Protein AF-A0A925I086-F1 (afdb_monomer_lite)

Structure (mmCIF, N/CA/C/O backbone):
data_AF-A0A925I086-F1
#
_entry.id   AF-A0A925I086-F1
#
loop_
_atom_site.group_PDB
_atom_site.id
_atom_site.type_symbol
_atom_site.label_atom_id
_atom_site.label_alt_id
_atom_site.label_comp_id
_atom_site.label_asym_id
_atom_site.label_entity_id
_atom_site.label_seq_id
_atom_site.pdbx_PDB_ins_code
_atom_site.Cartn_x
_atom_site.Cartn_y
_atom_site.Cartn_z
_atom_site.occupancy
_atom_site.B_iso_or_equiv
_atom_site.auth_seq_id
_atom_site.auth_comp_id
_atom_site.auth_asym_id
_atom_site.auth_atom_id
_atom_site.pdbx_PDB_model_num
ATOM 1 N N . MET A 1 1 ? 38.346 -12.667 0.294 1.00 56.09 1 MET A N 1
ATOM 2 C CA . MET A 1 1 ? 38.960 -11.346 0.553 1.00 56.09 1 MET A CA 1
ATOM 3 C C . MET A 1 1 ? 40.152 -11.413 1.496 1.00 56.09 1 MET A C 1
ATOM 5 O O . MET A 1 1 ? 41.258 -11.329 0.995 1.00 56.09 1 MET A O 1
ATOM 9 N N . ALA A 1 2 ? 39.998 -11.599 2.816 1.00 61.31 2 ALA A N 1
ATOM 10 C CA . ALA A 1 2 ? 41.166 -11.645 3.721 1.00 61.31 2 ALA A CA 1
ATOM 11 C C . ALA A 1 2 ? 42.176 -12.750 3.343 1.00 61.31 2 ALA A C 1
ATOM 13 O O . ALA A 1 2 ? 43.382 -12.540 3.401 1.00 61.31 2 ALA A O 1
ATOM 14 N N . LYS A 1 3 ? 41.670 -13.896 2.872 1.00 73.75 3 LYS A N 1
ATOM 15 C CA . LYS A 1 3 ? 42.484 -14.991 2.335 1.00 73.75 3 LYS A CA 1
ATOM 16 C C . LYS A 1 3 ? 43.237 -14.600 1.055 1.00 73.75 3 LYS A C 1
ATOM 18 O O . LYS A 1 3 ? 44.418 -14.888 0.957 1.00 73.75 3 LYS A O 1
ATOM 23 N N . ASP A 1 4 ? 42.592 -13.865 0.149 1.00 72.88 4 ASP A N 1
ATOM 24 C CA . ASP A 1 4 ? 43.189 -13.425 -1.123 1.00 72.88 4 ASP A CA 1
ATOM 25 C C . ASP A 1 4 ? 44.319 -12.400 -0.896 1.00 72.88 4 ASP A C 1
ATOM 27 O O . ASP A 1 4 ? 45.333 -12.435 -1.586 1.00 72.88 4 ASP A O 1
ATOM 31 N N . PHE A 1 5 ? 44.193 -11.522 0.111 1.00 71.81 5 PHE A N 1
ATOM 32 C CA . PHE A 1 5 ? 45.277 -10.614 0.519 1.00 71.81 5 PHE A CA 1
ATOM 33 C C . PHE A 1 5 ? 46.449 -11.350 1.179 1.00 71.81 5 PHE A C 1
ATOM 35 O O . PHE A 1 5 ? 47.600 -10.973 0.964 1.00 71.81 5 PHE A O 1
ATOM 42 N N . LEU A 1 6 ? 46.176 -12.393 1.971 1.00 76.88 6 LEU A N 1
ATOM 43 C CA . LEU A 1 6 ? 47.219 -13.225 2.578 1.00 76.88 6 LEU A CA 1
ATOM 44 C C . LEU A 1 6 ? 47.956 -14.056 1.522 1.00 76.88 6 LEU A C 1
ATOM 46 O O . LEU A 1 6 ? 49.184 -14.078 1.527 1.00 76.88 6 LEU A O 1
ATOM 50 N N . GLU A 1 7 ? 47.226 -14.656 0.580 1.00 81.50 7 GLU A N 1
ATOM 51 C CA . GLU A 1 7 ? 47.796 -15.382 -0.561 1.00 81.50 7 GLU A CA 1
ATOM 52 C C . GLU A 1 7 ? 48.650 -14.450 -1.432 1.00 81.50 7 GLU A C 1
ATOM 54 O O . GLU A 1 7 ? 49.776 -14.800 -1.780 1.00 81.50 7 GLU A O 1
ATOM 59 N N . ALA A 1 8 ? 48.196 -13.219 -1.686 1.00 76.50 8 ALA A N 1
ATOM 60 C CA . ALA A 1 8 ? 48.990 -12.223 -2.400 1.00 76.50 8 ALA A CA 1
ATOM 61 C C . ALA A 1 8 ? 50.258 -11.788 -1.655 1.00 76.50 8 ALA A C 1
ATOM 63 O O . ALA A 1 8 ? 51.314 -11.622 -2.268 1.00 76.50 8 ALA A O 1
ATOM 64 N N . ALA A 1 9 ? 50.171 -11.592 -0.338 1.00 75.31 9 ALA A N 1
ATOM 65 C CA . ALA A 1 9 ? 51.316 -11.213 0.481 1.00 75.31 9 ALA A CA 1
ATOM 66 C C . ALA A 1 9 ? 52.366 -12.335 0.554 1.00 75.31 9 ALA A C 1
ATOM 68 O O . ALA A 1 9 ? 53.566 -12.050 0.497 1.00 75.31 9 ALA A O 1
ATOM 69 N N . GLU A 1 10 ? 51.940 -13.600 0.645 1.00 85.25 10 GLU A N 1
ATOM 70 C CA . GLU A 1 10 ? 52.843 -14.755 0.589 1.00 85.25 10 GLU A CA 1
ATOM 71 C C . GLU A 1 10 ? 53.456 -14.947 -0.800 1.00 85.25 10 GLU A C 1
ATOM 73 O O . GLU A 1 10 ? 54.662 -15.181 -0.910 1.00 85.25 10 GLU A O 1
ATOM 78 N N . GLU A 1 11 ? 52.672 -14.785 -1.865 1.00 86.31 11 GLU A N 1
ATOM 79 C CA . GLU A 1 11 ? 53.150 -14.891 -3.245 1.00 86.31 11 GLU A CA 1
ATOM 80 C C . GLU A 1 11 ? 54.194 -13.808 -3.561 1.00 86.31 11 GLU A C 1
ATOM 82 O O . GLU A 1 11 ? 55.260 -14.103 -4.111 1.00 86.31 11 GLU A O 1
ATOM 87 N N . LEU A 1 12 ? 53.952 -12.566 -3.127 1.00 74.62 12 LEU A N 1
ATOM 88 C CA . LEU A 1 12 ? 54.903 -11.465 -3.272 1.00 74.62 12 LEU A CA 1
ATOM 89 C C . LEU A 1 12 ? 56.188 -11.712 -2.461 1.00 74.62 12 LEU A C 1
ATOM 91 O O . LEU A 1 12 ? 57.280 -11.432 -2.954 1.00 74.62 12 LEU A O 1
ATOM 95 N N . LYS A 1 13 ? 56.080 -12.269 -1.244 1.00 83.88 13 LYS A N 1
ATOM 96 C CA . LYS A 1 13 ? 57.241 -12.628 -0.406 1.00 83.88 13 LYS A CA 1
ATOM 97 C C . LYS A 1 13 ? 58.088 -13.746 -1.008 1.00 83.88 13 LYS A C 1
ATOM 99 O O . LYS A 1 13 ? 59.309 -13.702 -0.894 1.00 83.88 13 LYS A O 1
ATOM 104 N N . THR A 1 14 ? 57.452 -14.757 -1.591 1.00 89.38 14 THR A N 1
ATOM 105 C CA . THR A 1 14 ? 58.134 -15.965 -2.079 1.00 89.38 14 THR A CA 1
ATOM 106 C C . THR A 1 14 ? 58.711 -15.788 -3.477 1.00 89.38 14 THR A C 1
ATOM 108 O O . THR A 1 14 ? 59.811 -16.265 -3.746 1.00 89.38 14 THR A O 1
ATOM 111 N N . THR A 1 15 ? 58.006 -15.087 -4.366 1.00 85.31 15 THR A N 1
ATOM 112 C CA . THR A 1 15 ? 58.380 -14.998 -5.789 1.00 85.31 15 THR A CA 1
ATOM 113 C C . THR A 1 15 ? 58.833 -13.604 -6.229 1.00 85.31 15 THR A C 1
ATOM 115 O O . THR A 1 15 ? 59.413 -13.451 -7.305 1.00 85.31 15 THR A O 1
ATOM 118 N N . GLY A 1 16 ? 58.573 -12.568 -5.424 1.00 84.94 16 GLY A N 1
ATOM 119 C CA . GLY A 1 16 ? 58.865 -11.173 -5.760 1.00 84.94 16 GLY A CA 1
ATOM 120 C C . GLY A 1 16 ? 57.940 -10.557 -6.820 1.00 84.94 16 GLY A C 1
ATOM 121 O O . GLY A 1 16 ? 58.152 -9.404 -7.200 1.00 84.94 16 GLY A O 1
ATOM 122 N N . LYS A 1 17 ? 56.931 -11.287 -7.323 1.00 80.19 17 LYS A N 1
ATOM 123 C CA . LYS A 1 17 ? 55.935 -10.808 -8.301 1.00 80.19 17 LYS A CA 1
ATOM 124 C C . LYS A 1 17 ? 54.563 -11.428 -8.013 1.00 80.19 17 LYS A C 1
ATOM 126 O O . LYS A 1 17 ? 54.483 -12.572 -7.606 1.00 80.19 17 LYS A O 1
ATOM 131 N N . LEU A 1 18 ? 53.475 -10.700 -8.259 1.00 74.44 18 LEU A N 1
ATOM 132 C CA . LEU A 1 18 ? 52.115 -11.256 -8.158 1.00 74.44 18 LEU A CA 1
ATOM 133 C C . LEU A 1 18 ? 51.749 -12.000 -9.447 1.00 74.44 18 LEU A C 1
ATOM 135 O O . LEU A 1 18 ? 52.006 -11.474 -10.538 1.00 74.44 18 LEU A O 1
ATOM 139 N N . SER A 1 19 ? 51.123 -13.177 -9.352 1.00 84.94 19 SER A N 1
ATOM 140 C CA . SER A 1 19 ? 50.579 -13.841 -10.542 1.00 84.94 19 SER A CA 1
ATOM 141 C C . SER A 1 19 ? 49.432 -13.031 -11.158 1.00 84.94 19 SER A C 1
ATOM 143 O O . SER A 1 19 ? 48.763 -12.255 -10.470 1.00 84.94 19 SER A O 1
ATOM 145 N N . PRO A 1 20 ? 49.143 -13.213 -12.461 1.00 78.00 20 PRO A N 1
ATOM 146 C CA . PRO A 1 20 ? 48.030 -12.536 -13.126 1.00 78.00 20 PRO A CA 1
ATOM 147 C C . PRO A 1 20 ? 46.663 -12.791 -12.474 1.00 78.00 20 PRO A C 1
ATOM 149 O O . PRO A 1 20 ? 45.813 -11.910 -12.501 1.00 78.00 20 PRO A O 1
ATOM 152 N N . GLN A 1 21 ? 46.447 -13.966 -11.869 1.00 75.81 21 GLN A N 1
ATOM 153 C CA . GLN A 1 21 ? 45.190 -14.304 -11.190 1.00 75.81 21 GLN A CA 1
ATOM 154 C C . GLN A 1 21 ? 45.042 -13.575 -9.854 1.00 75.81 21 GLN A C 1
ATOM 156 O O . GLN A 1 21 ? 43.992 -12.983 -9.610 1.00 75.81 21 GLN A O 1
ATOM 161 N N . THR A 1 22 ? 46.091 -13.551 -9.030 1.00 71.38 22 THR A N 1
ATOM 162 C CA . THR A 1 22 ? 46.108 -12.793 -7.771 1.00 71.38 22 THR A CA 1
ATOM 163 C C . THR A 1 22 ? 46.062 -11.291 -8.027 1.00 71.38 22 THR A C 1
ATOM 165 O O . THR A 1 22 ? 45.375 -10.547 -7.336 1.00 71.38 22 THR A O 1
ATOM 168 N N . ARG A 1 23 ? 46.731 -10.821 -9.083 1.00 70.94 23 ARG A N 1
ATOM 169 C CA . ARG A 1 23 ? 46.636 -9.430 -9.522 1.00 70.94 23 ARG A CA 1
ATOM 170 C C . ARG A 1 23 ? 45.216 -9.085 -9.972 1.00 70.94 23 ARG A C 1
ATOM 172 O O . ARG A 1 23 ? 44.685 -8.084 -9.519 1.00 70.94 23 ARG A O 1
ATOM 179 N N . ALA A 1 24 ? 44.568 -9.945 -10.757 1.00 72.25 24 ALA A N 1
ATOM 180 C CA . ALA A 1 24 ? 43.174 -9.764 -11.155 1.00 72.25 24 ALA A CA 1
ATOM 181 C C . ALA A 1 24 ? 42.181 -9.907 -9.984 1.00 72.25 24 ALA A C 1
ATOM 183 O O . ALA A 1 24 ? 41.078 -9.372 -10.065 1.00 72.25 24 ALA A O 1
ATOM 184 N N . SER A 1 25 ? 42.514 -10.636 -8.911 1.00 70.50 25 SER A N 1
ATOM 185 C CA . SER A 1 25 ? 41.676 -10.717 -7.704 1.00 70.50 25 SER A CA 1
ATOM 186 C C . SER A 1 25 ? 41.844 -9.485 -6.813 1.00 70.50 25 SER A C 1
ATOM 188 O O . SER A 1 25 ? 40.850 -8.955 -6.324 1.00 70.50 25 SER A O 1
ATOM 190 N N . LEU A 1 26 ? 43.068 -8.970 -6.678 1.00 61.56 26 LEU A N 1
ATOM 191 C CA . LEU A 1 26 ? 43.358 -7.723 -5.975 1.00 61.56 26 LEU A CA 1
ATOM 192 C C . LEU A 1 26 ? 42.853 -6.494 -6.736 1.00 61.56 26 LEU A C 1
ATOM 194 O O . LEU A 1 26 ? 42.347 -5.575 -6.110 1.00 61.56 26 LEU A O 1
ATOM 198 N N . GLU A 1 27 ? 42.899 -6.492 -8.071 1.00 66.75 27 GLU A N 1
ATOM 199 C CA . GLU A 1 27 ? 42.300 -5.445 -8.917 1.00 66.75 27 GLU A CA 1
ATOM 200 C C . GLU A 1 27 ? 40.764 -5.400 -8.799 1.00 66.75 27 GLU A C 1
ATOM 202 O O . GLU A 1 27 ? 40.149 -4.389 -9.137 1.00 66.75 27 GLU A O 1
ATOM 207 N N . LYS A 1 28 ? 40.126 -6.453 -8.263 1.00 67.38 28 LYS A N 1
ATOM 208 C CA . LYS A 1 28 ? 38.693 -6.441 -7.911 1.00 67.38 28 LYS A CA 1
ATOM 209 C C . LYS A 1 28 ? 38.411 -5.790 -6.556 1.00 67.38 28 LYS A C 1
ATOM 211 O O . LYS A 1 28 ? 37.241 -5.587 -6.232 1.00 67.38 28 LYS A O 1
ATOM 216 N N . VAL A 1 29 ? 39.435 -5.478 -5.760 1.00 68.88 29 VAL A N 1
ATOM 217 C CA . VAL A 1 29 ? 39.288 -4.845 -4.448 1.00 68.88 29 VAL A CA 1
ATOM 218 C C . VAL A 1 29 ? 39.879 -3.441 -4.493 1.00 68.88 29 VAL A C 1
ATOM 220 O O . VAL A 1 29 ? 41.042 -3.248 -4.828 1.00 68.88 29 VAL A O 1
ATOM 223 N N . LEU A 1 30 ? 39.076 -2.446 -4.119 1.00 73.19 30 LEU A N 1
ATOM 224 C CA . LEU A 1 30 ? 39.533 -1.074 -3.918 1.00 73.19 30 LEU A CA 1
ATOM 225 C C . LEU A 1 30 ? 39.783 -0.864 -2.414 1.00 73.19 30 LEU A C 1
ATOM 227 O O . LEU A 1 30 ? 38.815 -0.593 -1.699 1.00 73.19 30 LEU A O 1
ATOM 231 N N . PRO A 1 31 ? 41.024 -1.023 -1.907 1.00 77.56 31 PRO A N 1
ATOM 232 C CA . PRO A 1 31 ? 41.329 -0.768 -0.501 1.00 77.56 31 PRO A CA 1
ATOM 233 C C . PRO A 1 31 ? 41.154 0.723 -0.218 1.00 77.56 31 PRO A C 1
ATOM 235 O O . PRO A 1 31 ? 41.937 1.558 -0.679 1.00 77.56 31 PRO A O 1
ATOM 238 N N . LEU A 1 32 ? 40.091 1.065 0.507 1.00 78.81 32 LEU A N 1
ATOM 239 C CA . LEU A 1 32 ? 39.788 2.450 0.861 1.00 78.81 32 LEU A CA 1
ATOM 240 C C . LEU A 1 32 ? 40.810 3.009 1.861 1.00 78.81 32 LEU A C 1
ATOM 242 O O . LEU A 1 32 ? 40.996 4.215 1.932 1.00 78.81 32 LEU A O 1
ATOM 246 N N . GLU A 1 33 ? 41.526 2.138 2.571 1.00 77.94 33 GLU A N 1
ATOM 247 C CA . GLU A 1 33 ? 42.542 2.465 3.574 1.00 77.94 33 GLU A CA 1
ATOM 248 C C . GLU A 1 33 ? 43.780 3.156 2.988 1.00 77.94 33 GLU A C 1
ATOM 250 O O . GLU A 1 33 ? 44.519 3.814 3.714 1.00 77.94 33 GLU A O 1
ATOM 255 N N . HIS A 1 34 ? 44.032 3.006 1.684 1.00 79.50 34 HIS A N 1
ATOM 256 C CA . HIS A 1 34 ? 45.141 3.686 1.001 1.00 79.50 34 HIS A CA 1
ATOM 257 C C . HIS A 1 34 ? 44.834 5.142 0.655 1.00 79.50 34 HIS A C 1
ATOM 259 O O . HIS A 1 34 ? 45.728 5.893 0.270 1.00 79.50 34 HIS A O 1
ATOM 265 N N . PHE A 1 35 ? 43.570 5.529 0.754 1.00 78.00 35 PHE A N 1
ATOM 266 C CA . PHE A 1 35 ? 43.149 6.904 0.610 1.00 78.00 35 PHE A CA 1
ATOM 267 C C . PHE A 1 35 ? 43.102 7.486 2.028 1.00 78.00 35 PHE A C 1
ATOM 269 O O . PHE A 1 35 ? 42.584 6.840 2.937 1.00 78.00 35 PHE A O 1
ATOM 276 N N . GLU A 1 36 ? 43.663 8.679 2.240 1.00 83.62 36 GLU A N 1
ATOM 277 C CA . GLU A 1 36 ? 43.650 9.387 3.535 1.00 83.62 36 GLU A CA 1
ATOM 278 C C . GLU A 1 36 ? 42.235 9.905 3.865 1.00 83.62 36 GLU A C 1
ATOM 280 O O . GLU A 1 36 ? 42.008 11.099 4.036 1.00 83.62 36 GLU A O 1
ATOM 285 N N . LEU A 1 37 ? 41.258 8.997 3.888 1.00 81.31 37 LEU A N 1
ATOM 286 C CA . LEU A 1 37 ? 39.845 9.310 4.002 1.00 81.31 37 LEU A CA 1
ATOM 287 C C . LEU A 1 37 ? 39.507 9.665 5.445 1.00 81.31 37 LEU A C 1
ATOM 289 O O . LEU A 1 37 ? 39.729 8.886 6.377 1.00 81.31 37 LEU A O 1
ATOM 293 N N . ALA A 1 38 ? 38.906 10.831 5.624 1.00 80.31 38 ALA A N 1
ATOM 294 C CA . ALA A 1 38 ? 38.307 11.241 6.877 1.00 80.31 38 ALA A CA 1
ATOM 295 C C . ALA A 1 38 ? 36.887 10.667 7.034 1.00 80.31 38 ALA A C 1
ATOM 297 O O . ALA A 1 38 ? 36.221 10.275 6.078 1.00 80.31 38 ALA A O 1
ATOM 298 N N . GLN A 1 39 ? 36.362 10.690 8.264 1.00 70.44 39 GLN A N 1
ATOM 299 C CA . GLN A 1 39 ? 34.962 10.320 8.547 1.00 70.44 39 GLN A CA 1
ATOM 300 C C . GLN A 1 39 ? 33.942 11.240 7.858 1.00 70.44 39 GLN A C 1
ATOM 302 O O . GLN A 1 39 ? 32.763 10.912 7.768 1.00 70.44 39 GLN A O 1
ATOM 307 N N . THR A 1 40 ? 34.380 12.420 7.428 1.00 69.50 40 THR A N 1
ATOM 308 C CA . THR A 1 40 ? 33.563 13.384 6.691 1.00 69.50 40 THR A CA 1
ATOM 309 C C . THR A 1 40 ? 33.562 13.133 5.190 1.00 69.50 40 THR A C 1
ATOM 311 O O . THR A 1 40 ? 32.784 13.774 4.484 1.00 69.50 40 THR A O 1
ATOM 314 N N . ASP A 1 41 ? 34.398 12.216 4.703 1.00 76.81 41 ASP A N 1
ATOM 315 C CA . ASP A 1 41 ? 34.594 12.027 3.276 1.00 76.81 41 ASP A CA 1
ATOM 316 C C . ASP A 1 41 ? 33.517 11.112 2.690 1.00 76.81 41 ASP A C 1
ATOM 318 O O . ASP A 1 41 ? 33.125 10.091 3.263 1.00 76.81 41 ASP A O 1
ATOM 322 N N . SER A 1 42 ? 33.038 11.490 1.505 1.00 77.81 42 SER A N 1
ATOM 323 C CA . SER A 1 42 ? 32.160 10.662 0.683 1.00 77.81 42 SER A CA 1
ATOM 324 C C . SER A 1 42 ? 32.968 10.141 -0.496 1.00 77.81 42 SER A C 1
ATOM 326 O O . SER A 1 42 ? 33.518 10.917 -1.282 1.00 77.81 42 SER A O 1
ATOM 328 N N . VAL A 1 43 ? 33.060 8.818 -0.618 1.00 85.19 43 VAL A N 1
ATOM 329 C CA . VAL A 1 43 ? 33.824 8.178 -1.688 1.00 85.19 43 VAL A CA 1
ATOM 330 C C . VAL A 1 43 ? 32.911 7.965 -2.882 1.00 85.19 43 VAL A C 1
ATOM 332 O O . VAL A 1 43 ? 31.875 7.306 -2.791 1.00 85.19 43 VAL A O 1
ATOM 335 N N . MET A 1 44 ? 33.326 8.501 -4.023 1.00 84.94 44 MET A N 1
ATOM 336 C CA . MET A 1 44 ? 32.693 8.278 -5.315 1.00 84.94 44 MET A CA 1
ATOM 337 C C . MET A 1 44 ? 33.570 7.353 -6.144 1.00 84.94 44 MET A C 1
ATOM 339 O O . MET A 1 44 ? 34.731 7.672 -6.394 1.00 84.94 44 MET A O 1
ATOM 343 N N . TYR A 1 45 ? 33.019 6.231 -6.596 1.00 86.94 45 TYR A N 1
ATOM 344 C CA . TYR A 1 45 ? 33.753 5.287 -7.433 1.00 86.94 45 TYR A CA 1
ATOM 345 C C . TYR A 1 45 ? 32.909 4.825 -8.620 1.00 86.94 45 TYR A C 1
ATOM 347 O O . TYR A 1 45 ? 31.681 4.782 -8.569 1.00 86.94 45 TYR A O 1
ATOM 355 N N . TYR A 1 46 ? 33.580 4.485 -9.712 1.00 86.75 46 TYR A N 1
ATOM 356 C CA . TYR A 1 46 ? 32.994 3.829 -10.874 1.00 86.75 46 TYR A CA 1
ATOM 357 C C . TYR A 1 46 ? 34.033 2.863 -11.436 1.00 86.75 46 TYR A C 1
ATOM 359 O O . TYR A 1 46 ? 35.235 3.089 -11.298 1.00 86.75 46 TYR A O 1
ATOM 367 N N . ALA A 1 47 ? 33.576 1.786 -12.062 1.00 84.88 47 ALA A N 1
ATOM 368 C CA . ALA A 1 47 ? 34.446 0.873 -12.781 1.00 84.88 47 ALA A CA 1
ATOM 369 C C . ALA A 1 47 ? 34.375 1.172 -14.279 1.00 84.88 47 ALA A C 1
ATOM 371 O O . ALA A 1 47 ? 33.362 1.663 -14.787 1.00 84.88 47 ALA A O 1
ATOM 372 N N . PHE A 1 48 ? 35.447 0.862 -14.998 1.00 86.06 48 PHE A N 1
ATOM 373 C CA . PHE A 1 48 ? 35.428 0.846 -16.450 1.00 86.06 48 PHE A CA 1
ATOM 374 C C . PHE A 1 48 ? 36.142 -0.389 -16.980 1.00 86.06 48 PHE A C 1
ATOM 376 O O . PHE A 1 48 ? 37.088 -0.874 -16.368 1.00 86.06 48 PHE A O 1
ATOM 383 N N . ALA A 1 49 ? 35.674 -0.874 -18.120 1.00 84.62 49 ALA A N 1
ATOM 384 C CA . ALA A 1 49 ? 36.330 -1.893 -18.915 1.00 84.62 49 ALA A CA 1
ATOM 385 C C . ALA A 1 49 ? 36.701 -1.268 -20.257 1.00 84.62 49 ALA A C 1
ATOM 387 O O . ALA A 1 49 ? 35.890 -0.555 -20.849 1.00 84.62 49 ALA A O 1
ATOM 388 N N . GLU A 1 50 ? 37.920 -1.513 -20.713 1.00 87.19 50 GLU A N 1
ATOM 389 C CA . GLU A 1 50 ? 38.421 -1.052 -22.003 1.00 87.19 50 GLU A CA 1
ATOM 390 C C . GLU A 1 50 ? 38.855 -2.273 -22.817 1.00 87.19 50 GLU A C 1
ATOM 392 O O . GLU A 1 50 ? 39.626 -3.102 -22.336 1.00 87.19 50 GLU A O 1
ATOM 397 N N . ASP A 1 51 ? 38.281 -2.430 -24.008 1.00 85.69 51 ASP A N 1
ATOM 398 C CA . ASP A 1 51 ? 38.637 -3.496 -24.948 1.00 85.69 51 ASP A CA 1
ATOM 399 C C . ASP A 1 51 ? 39.928 -3.123 -25.696 1.00 85.69 51 ASP A C 1
ATOM 401 O O . ASP A 1 51 ? 40.071 -1.993 -26.160 1.00 85.69 51 ASP A O 1
ATOM 405 N N . ASN A 1 52 ? 40.844 -4.079 -25.874 1.00 85.50 52 ASN A N 1
ATOM 406 C CA . ASN A 1 52 ? 42.143 -3.902 -26.537 1.00 85.50 52 ASN A CA 1
ATOM 407 C C . ASN A 1 52 ? 42.059 -4.032 -28.072 1.00 85.50 52 ASN A C 1
ATOM 409 O O . ASN A 1 52 ? 42.991 -4.524 -28.714 1.00 85.50 52 ASN A O 1
ATOM 413 N N . LYS A 1 53 ? 40.943 -3.632 -28.690 1.00 84.56 53 LYS A N 1
ATOM 414 C CA . LYS A 1 53 ? 40.816 -3.666 -30.153 1.00 84.56 53 LYS A CA 1
ATOM 415 C C . LYS A 1 53 ? 41.842 -2.725 -30.802 1.00 84.56 53 LYS A C 1
ATOM 417 O O . LYS A 1 53 ? 41.909 -1.559 -30.419 1.00 84.56 53 LYS A O 1
ATOM 422 N N . PRO A 1 54 ? 42.600 -3.192 -31.813 1.00 82.88 54 PRO A N 1
ATOM 423 C CA . PRO A 1 54 ? 43.727 -2.446 -32.380 1.00 82.88 54 PRO A CA 1
ATOM 424 C C . PRO A 1 54 ? 43.329 -1.166 -33.128 1.00 82.88 54 PRO A C 1
ATOM 426 O O . PRO A 1 54 ? 44.159 -0.275 -33.270 1.00 82.88 54 PRO A O 1
ATOM 429 N N . GLU A 1 55 ? 42.085 -1.060 -33.602 1.00 83.25 55 GLU A N 1
ATOM 430 C CA . GLU A 1 55 ? 41.630 0.100 -34.384 1.00 83.25 55 GLU A CA 1
ATOM 431 C C . GLU A 1 55 ? 40.969 1.190 -33.528 1.00 83.25 55 GLU A C 1
ATOM 433 O O . GLU A 1 55 ? 41.098 2.373 -33.838 1.00 83.25 55 GLU A O 1
ATOM 438 N N . LEU A 1 56 ? 40.278 0.814 -32.445 1.00 82.94 56 LEU A N 1
ATOM 439 C CA . LEU A 1 56 ? 39.672 1.751 -31.499 1.00 82.94 56 LEU A CA 1
ATOM 440 C C . LEU A 1 56 ? 39.333 1.021 -30.192 1.00 82.94 56 LEU A C 1
ATOM 442 O O . LEU A 1 56 ? 38.427 0.182 -30.163 1.00 82.94 56 LEU A O 1
ATOM 446 N N . ALA A 1 57 ? 40.040 1.342 -29.109 1.00 83.12 57 ALA A N 1
ATOM 447 C CA . ALA A 1 57 ? 39.716 0.803 -27.795 1.00 83.12 57 ALA A CA 1
ATOM 448 C C . ALA A 1 57 ? 38.305 1.254 -27.381 1.00 83.12 57 ALA A C 1
ATOM 450 O O . ALA A 1 57 ? 37.986 2.446 -27.390 1.00 83.12 57 ALA A O 1
ATOM 451 N N . GLN A 1 58 ? 37.426 0.301 -27.062 1.00 82.56 58 GLN A N 1
ATOM 452 C CA . GLN A 1 58 ? 36.059 0.599 -26.629 1.00 82.56 58 GLN A CA 1
ATOM 453 C C . GLN A 1 58 ? 36.005 0.600 -25.107 1.00 82.56 58 GLN A C 1
ATOM 455 O O . GLN A 1 58 ? 36.239 -0.431 -24.480 1.00 82.56 58 GLN A O 1
ATOM 460 N N . ARG A 1 59 ? 35.659 1.745 -24.510 1.00 85.06 59 ARG A N 1
ATOM 461 C CA . ARG A 1 59 ? 35.539 1.894 -23.057 1.00 85.06 59 ARG A CA 1
ATOM 462 C C . ARG A 1 59 ? 34.076 1.890 -22.620 1.00 85.06 59 ARG A C 1
ATOM 464 O O . ARG A 1 59 ? 33.321 2.794 -22.959 1.00 85.06 59 ARG A O 1
ATOM 471 N N . THR A 1 60 ? 33.694 0.916 -21.801 1.00 82.00 60 THR A N 1
ATOM 472 C CA . THR A 1 60 ? 32.399 0.878 -21.104 1.00 82.00 60 THR A CA 1
ATOM 473 C C . THR A 1 60 ? 32.608 1.225 -19.635 1.00 82.00 60 THR A C 1
ATOM 475 O O . THR A 1 60 ? 33.597 0.813 -19.038 1.00 82.00 60 THR A O 1
ATOM 478 N N . GLN A 1 61 ? 31.705 1.999 -19.036 1.00 85.69 61 GLN A N 1
ATOM 479 C CA . GLN A 1 61 ? 31.815 2.444 -17.642 1.00 85.69 61 GLN A CA 1
ATOM 480 C C . GLN A 1 61 ? 30.530 2.115 -16.886 1.00 85.69 61 GLN A C 1
ATOM 482 O O . GLN A 1 61 ? 29.444 2.213 -17.454 1.00 85.69 61 GLN A O 1
ATOM 487 N N . THR A 1 62 ? 30.642 1.762 -15.608 1.00 86.69 62 THR A N 1
ATOM 488 C CA . THR A 1 62 ? 29.476 1.619 -14.732 1.00 86.69 62 THR A CA 1
ATOM 489 C C . THR A 1 62 ? 28.912 2.986 -14.348 1.00 86.69 62 THR A C 1
ATOM 491 O O . THR A 1 62 ? 29.538 4.038 -14.550 1.00 86.69 62 THR A O 1
ATOM 494 N N . ASP A 1 63 ? 27.738 2.958 -13.726 1.00 84.25 63 ASP A N 1
ATOM 495 C CA . ASP A 1 63 ? 27.218 4.100 -12.981 1.00 84.25 63 ASP A CA 1
ATOM 496 C C . ASP A 1 63 ? 28.119 4.424 -11.788 1.00 84.25 63 ASP A C 1
ATOM 498 O O . ASP A 1 63 ? 28.840 3.555 -11.275 1.00 84.25 63 ASP A O 1
ATOM 502 N N . LEU A 1 64 ? 28.084 5.686 -11.360 1.00 86.44 64 LEU A N 1
ATOM 503 C CA . LEU A 1 64 ? 28.840 6.149 -10.212 1.00 86.44 64 LEU A CA 1
ATOM 504 C C . LEU A 1 64 ? 28.136 5.677 -8.935 1.00 86.44 64 LEU A C 1
ATOM 506 O O . LEU A 1 64 ? 26.923 5.815 -8.745 1.00 86.44 64 LEU A O 1
ATOM 510 N N . ARG A 1 65 ? 28.919 5.054 -8.065 1.00 85.38 65 ARG A N 1
ATOM 511 C CA . ARG A 1 65 ? 28.497 4.530 -6.773 1.00 85.38 65 ARG A CA 1
ATOM 512 C C . ARG A 1 65 ? 29.083 5.408 -5.676 1.00 85.38 65 ARG A C 1
ATOM 514 O O . ARG A 1 65 ? 30.170 5.965 -5.820 1.00 85.38 65 ARG A O 1
ATOM 521 N N . PHE A 1 66 ? 28.345 5.516 -4.580 1.00 86.38 66 PHE A N 1
ATOM 522 C CA . PHE A 1 66 ? 28.692 6.365 -3.448 1.00 86.38 66 PHE A CA 1
ATOM 523 C C . PHE A 1 66 ? 28.857 5.498 -2.206 1.00 86.38 66 PHE A C 1
ATOM 525 O O . PHE A 1 66 ? 28.014 4.639 -1.939 1.00 86.38 66 PHE A O 1
ATOM 532 N N . ILE A 1 67 ? 29.923 5.733 -1.449 1.00 83.31 67 ILE A N 1
ATOM 533 C CA . ILE A 1 67 ? 30.147 5.138 -0.133 1.00 83.31 67 ILE A CA 1
ATOM 534 C C . ILE A 1 67 ? 30.248 6.287 0.857 1.00 83.31 67 ILE A C 1
ATOM 536 O O . ILE A 1 67 ? 31.124 7.143 0.743 1.00 83.31 67 ILE A O 1
ATOM 540 N N . ASP A 1 68 ? 29.348 6.288 1.835 1.00 78.50 68 ASP A N 1
ATOM 541 C CA . ASP A 1 68 ? 29.452 7.175 2.985 1.00 78.50 68 ASP A CA 1
ATOM 542 C C . ASP A 1 68 ? 30.200 6.454 4.095 1.00 78.50 68 ASP A C 1
ATOM 544 O O . ASP A 1 68 ? 29.724 5.442 4.617 1.00 78.50 68 ASP A O 1
ATOM 548 N N . ILE A 1 69 ? 31.363 6.983 4.466 1.00 77.31 69 ILE A N 1
ATOM 549 C CA . ILE A 1 69 ? 32.128 6.455 5.589 1.00 77.31 69 ILE A CA 1
ATOM 550 C C . ILE A 1 69 ? 31.406 6.877 6.862 1.00 77.31 69 ILE A C 1
ATOM 552 O O . ILE A 1 69 ? 31.330 8.054 7.204 1.00 77.31 69 ILE A O 1
ATOM 556 N N . ARG A 1 70 ? 30.829 5.900 7.561 1.00 69.25 70 ARG A N 1
ATOM 557 C CA . ARG A 1 70 ? 30.196 6.109 8.864 1.00 69.25 70 ARG A CA 1
ATOM 558 C C . ARG A 1 70 ? 31.071 5.485 9.948 1.00 69.25 70 ARG A C 1
ATOM 560 O O . ARG A 1 70 ? 31.651 4.425 9.710 1.00 69.25 70 ARG A O 1
ATOM 567 N N . PRO A 1 71 ? 31.161 6.090 11.142 1.00 63.50 71 PRO A N 1
ATOM 568 C CA . PRO A 1 71 ? 31.903 5.497 12.245 1.00 63.50 71 PRO A CA 1
ATOM 569 C C . PRO A 1 71 ? 31.367 4.093 12.568 1.00 63.50 71 PRO A C 1
ATOM 571 O O . PRO A 1 71 ? 30.171 3.893 12.804 1.00 63.50 71 PRO A O 1
ATOM 574 N N . PHE A 1 72 ? 32.269 3.110 12.554 1.00 49.28 72 PHE A N 1
ATOM 575 C CA . PHE A 1 72 ? 31.984 1.709 12.842 1.00 49.28 72 PHE A CA 1
ATOM 576 C C . PHE A 1 72 ? 31.818 1.548 14.365 1.00 49.28 72 PHE A C 1
ATOM 578 O O . PHE A 1 72 ? 32.782 1.277 15.069 1.00 49.28 72 PHE A O 1
ATOM 585 N N . LYS A 1 73 ? 30.579 1.720 14.855 1.00 47.88 73 LYS A N 1
ATOM 586 C CA . LYS A 1 73 ? 30.092 1.579 16.252 1.00 47.88 73 LYS A CA 1
ATOM 587 C C . LYS A 1 73 ? 30.095 2.850 17.126 1.00 47.88 73 LYS A C 1
ATOM 589 O O . LYS A 1 73 ? 31.005 3.667 17.114 1.00 47.88 73 LYS A O 1
ATOM 594 N N . ARG A 1 74 ? 29.005 2.975 17.903 1.00 46.94 74 ARG A N 1
ATOM 595 C CA . ARG A 1 74 ? 28.579 4.088 18.784 1.00 46.94 74 ARG A CA 1
ATOM 596 C C . ARG A 1 74 ? 29.390 4.256 20.087 1.00 46.94 74 ARG A C 1
ATOM 598 O O . ARG A 1 74 ? 29.060 5.110 20.900 1.00 46.94 74 ARG A O 1
ATOM 605 N N . THR A 1 75 ? 30.462 3.501 20.274 1.00 46.69 75 THR A N 1
ATOM 606 C CA . THR A 1 75 ? 31.369 3.534 21.434 1.00 46.69 75 THR A CA 1
ATOM 607 C C . THR A 1 75 ? 32.780 3.416 20.852 1.00 46.69 75 THR A C 1
ATOM 609 O O . THR A 1 75 ? 33.066 2.457 20.152 1.00 46.69 75 THR A O 1
ATOM 612 N N . TYR A 1 76 ? 33.721 4.348 20.953 1.00 41.34 76 TYR A N 1
ATOM 613 C CA . TYR A 1 76 ? 34.009 5.374 21.939 1.00 41.34 76 TYR A CA 1
ATOM 614 C C . TYR A 1 76 ? 34.471 6.644 21.203 1.00 41.34 76 TYR A C 1
ATOM 616 O O . TYR A 1 76 ? 35.561 6.673 20.634 1.00 41.34 76 TYR A O 1
ATOM 624 N N . ARG A 1 77 ? 33.720 7.747 21.304 1.00 42.22 77 ARG A N 1
ATOM 625 C CA . ARG A 1 77 ? 34.424 8.991 21.627 1.00 42.22 77 ARG A CA 1
ATOM 626 C C . ARG A 1 77 ? 34.765 8.828 23.099 1.00 42.22 77 ARG A C 1
ATOM 628 O O . ARG A 1 77 ? 33.850 8.782 23.918 1.00 42.22 77 ARG A O 1
ATOM 635 N N . ILE A 1 78 ? 36.047 8.693 23.428 1.00 44.22 78 ILE A N 1
ATOM 636 C CA . ILE A 1 78 ? 36.514 9.020 24.774 1.00 44.22 78 ILE A CA 1
ATOM 637 C C . ILE A 1 78 ? 36.293 10.531 24.882 1.00 44.22 78 ILE A C 1
ATOM 639 O O . ILE A 1 78 ? 37.151 11.331 24.529 1.00 44.22 78 ILE A O 1
ATOM 643 N N . LEU A 1 79 ? 35.058 10.920 25.197 1.00 42.72 79 LEU A N 1
ATOM 644 C CA . LEU A 1 79 ? 34.792 12.204 25.810 1.00 42.72 79 LEU A CA 1
ATOM 645 C C . LEU A 1 79 ? 35.530 12.151 27.143 1.00 42.72 79 LEU A C 1
ATOM 647 O O . LEU A 1 79 ? 35.407 11.164 27.871 1.00 42.72 79 LEU A O 1
ATOM 651 N N . ASP A 1 80 ? 36.339 13.171 27.409 1.00 41.41 80 ASP A N 1
ATOM 652 C CA . ASP A 1 80 ? 37.055 13.319 28.669 1.00 41.41 80 ASP A CA 1
ATOM 653 C C . ASP A 1 80 ? 36.130 13.010 29.859 1.00 41.41 80 ASP A C 1
ATOM 655 O O . ASP A 1 80 ? 34.934 13.316 29.834 1.00 41.41 80 ASP A O 1
ATOM 659 N N . ALA A 1 81 ? 36.704 12.373 30.883 1.00 42.50 81 ALA A N 1
ATOM 660 C CA . ALA A 1 81 ? 36.078 11.548 31.924 1.00 42.50 81 ALA A CA 1
ATOM 661 C C . ALA A 1 81 ? 34.967 12.172 32.810 1.00 42.50 81 ALA A C 1
ATOM 663 O O . ALA A 1 81 ? 34.588 11.567 33.808 1.00 42.50 81 ALA A O 1
ATOM 664 N N . ASN A 1 82 ? 34.400 13.327 32.455 1.00 51.56 82 ASN A N 1
ATOM 665 C CA . ASN A 1 82 ? 33.287 13.966 33.164 1.00 51.56 82 ASN A CA 1
ATOM 666 C C . ASN A 1 82 ? 31.974 14.041 32.354 1.00 51.56 82 ASN A C 1
ATOM 668 O O . ASN A 1 82 ? 30.990 14.587 32.850 1.00 51.56 82 ASN A O 1
ATOM 672 N N . GLY A 1 83 ? 31.922 13.511 31.126 1.00 47.66 83 GLY A N 1
ATOM 673 C CA . GLY A 1 83 ? 30.702 13.484 30.309 1.00 47.66 83 GLY A CA 1
ATOM 674 C C . GLY A 1 83 ? 30.000 12.128 30.354 1.00 47.66 83 GLY A C 1
ATOM 675 O O . GLY A 1 83 ? 30.484 11.172 29.756 1.00 47.66 83 GLY A O 1
ATOM 676 N N . MET A 1 84 ? 28.848 12.041 31.027 1.00 44.38 84 MET A N 1
ATOM 677 C CA . MET A 1 84 ? 27.970 10.861 30.987 1.00 44.38 84 MET A CA 1
ATOM 678 C C . MET A 1 84 ? 27.714 10.427 29.528 1.00 44.38 84 MET A C 1
ATOM 680 O O . MET A 1 84 ? 27.450 11.297 28.688 1.00 44.38 84 MET A O 1
ATOM 684 N N . PRO A 1 85 ? 27.763 9.117 29.209 1.00 44.59 85 PRO A N 1
ATOM 685 C CA . PRO A 1 85 ? 27.525 8.617 27.861 1.00 44.59 85 PRO A CA 1
ATOM 686 C C . PRO A 1 85 ? 26.081 8.927 27.468 1.00 44.59 85 PRO A C 1
ATOM 688 O O . PRO A 1 85 ? 25.131 8.265 27.873 1.00 44.59 85 PRO A O 1
ATOM 691 N N . THR A 1 86 ? 25.905 9.989 26.693 1.00 50.59 86 THR A N 1
ATOM 692 C CA . THR A 1 86 ? 24.617 10.353 26.116 1.00 50.59 86 THR A CA 1
ATOM 693 C C . THR A 1 86 ? 24.407 9.471 24.892 1.00 50.59 86 THR A C 1
ATOM 695 O O . THR A 1 86 ? 24.747 9.823 23.768 1.00 50.59 86 THR A O 1
ATOM 698 N N . GLU A 1 87 ? 23.818 8.296 25.119 1.00 51.12 87 GLU A N 1
ATOM 699 C CA . GLU A 1 87 ? 23.343 7.354 24.090 1.00 51.12 87 GLU A CA 1
ATOM 700 C C . GLU A 1 87 ? 22.273 7.949 23.151 1.00 51.12 87 GLU A C 1
ATOM 702 O O . GLU A 1 87 ? 21.852 7.332 22.172 1.00 51.12 87 GLU A O 1
ATOM 707 N N . GLN A 1 88 ? 21.852 9.188 23.400 1.00 54.62 88 GLN A N 1
ATOM 708 C CA . GLN A 1 88 ? 20.868 9.918 22.616 1.00 54.62 88 GLN A CA 1
ATOM 709 C C . GLN A 1 88 ? 21.508 10.609 21.404 1.00 54.62 88 GLN A C 1
ATOM 711 O O . GLN A 1 88 ? 21.426 11.825 21.238 1.00 54.62 88 GLN A O 1
ATOM 716 N N . GLN A 1 89 ? 22.104 9.835 20.493 1.00 57.81 89 GLN A N 1
ATOM 717 C CA . GLN A 1 89 ? 22.208 10.316 19.117 1.00 57.81 89 GLN A CA 1
ATOM 718 C C . GLN A 1 89 ? 20.789 10.394 18.554 1.00 57.81 89 GLN A C 1
ATOM 720 O O . GLN A 1 89 ? 20.198 9.375 18.190 1.00 57.81 89 GLN A O 1
ATOM 725 N N . GLY A 1 90 ? 20.238 11.609 18.516 1.00 65.19 90 GLY A N 1
ATOM 726 C CA . GLY A 1 90 ? 18.959 11.876 17.871 1.00 65.19 90 GLY A CA 1
ATOM 727 C C . GLY A 1 90 ? 18.932 11.300 16.446 1.00 65.19 90 GLY A C 1
ATOM 728 O O . GLY A 1 90 ? 19.975 11.267 15.780 1.00 65.19 90 GLY A O 1
ATOM 729 N N . PRO A 1 91 ? 17.773 10.801 15.982 1.00 73.94 91 PRO A N 1
ATOM 730 C CA . PRO A 1 91 ? 17.653 10.230 14.648 1.00 73.94 91 PRO A CA 1
ATOM 731 C C . PRO A 1 91 ? 18.077 11.260 13.585 1.00 73.94 91 PRO A C 1
ATOM 733 O O . PRO A 1 91 ? 17.747 12.439 13.728 1.00 73.94 91 PRO A O 1
ATOM 736 N N . PRO A 1 92 ? 18.808 10.845 12.532 1.00 84.44 92 PRO A N 1
ATOM 737 C CA . PRO A 1 92 ? 19.174 11.746 11.444 1.00 84.44 92 PRO A CA 1
ATOM 738 C C . PRO A 1 92 ? 17.917 12.276 10.737 1.00 84.44 92 PRO A C 1
ATOM 740 O O . PRO A 1 92 ? 16.911 11.567 10.653 1.00 84.44 92 PRO A O 1
ATOM 743 N N . LEU A 1 93 ? 17.993 13.504 10.209 1.00 91.50 93 LEU A N 1
ATOM 744 C CA . LEU A 1 93 ? 16.932 14.100 9.390 1.00 91.50 93 LEU A CA 1
ATOM 745 C C . LEU A 1 93 ? 16.776 13.294 8.095 1.00 91.50 93 LEU A C 1
ATOM 747 O O . LEU A 1 93 ? 17.659 13.298 7.234 1.00 91.50 93 LEU A O 1
ATOM 751 N N . LYS A 1 94 ? 15.659 12.577 7.960 1.00 92.25 94 LYS A N 1
ATOM 752 C CA . LYS A 1 94 ? 15.407 11.679 6.827 1.00 92.25 94 LYS A CA 1
ATOM 753 C C . LYS A 1 94 ? 15.161 12.460 5.538 1.00 92.25 94 LYS A C 1
ATOM 755 O O . LYS A 1 94 ? 15.483 11.954 4.468 1.00 92.25 94 LYS A O 1
ATOM 760 N N . SER A 1 95 ? 14.610 13.670 5.629 1.00 93.62 95 SER A N 1
ATOM 761 C CA . SER A 1 95 ? 14.417 14.561 4.478 1.00 93.62 95 SER A CA 1
ATOM 762 C C . SER A 1 95 ? 15.746 14.955 3.827 1.00 93.62 95 SER A C 1
ATOM 764 O O . SER A 1 95 ? 15.869 14.898 2.608 1.00 93.62 95 SER A O 1
ATOM 766 N N . LEU A 1 96 ? 16.771 15.266 4.624 1.00 95.50 96 LEU A N 1
ATOM 767 C CA . LEU A 1 96 ? 18.093 15.621 4.108 1.00 95.50 96 LEU A CA 1
ATOM 768 C C . LEU A 1 96 ? 18.809 14.422 3.467 1.00 95.50 96 LEU A C 1
ATOM 770 O O . LEU A 1 96 ? 19.440 14.570 2.425 1.00 95.50 96 LEU A O 1
ATOM 774 N N . GLU A 1 97 ? 18.675 13.225 4.043 1.00 93.56 97 GLU A N 1
ATOM 775 C CA . GLU A 1 97 ? 19.191 11.990 3.427 1.00 93.56 97 GLU A CA 1
ATOM 776 C C . GLU A 1 97 ? 18.518 11.695 2.075 1.00 93.56 97 GLU A C 1
ATOM 778 O O . GLU A 1 97 ? 19.181 11.283 1.124 1.00 93.56 97 GLU A O 1
ATOM 783 N N . GLU A 1 98 ? 17.214 11.957 1.959 1.00 93.31 98 GLU A N 1
ATOM 784 C CA . GLU A 1 98 ? 16.473 11.833 0.699 1.00 93.31 98 GLU A CA 1
ATOM 785 C C . GLU A 1 98 ? 16.951 12.854 -0.350 1.00 93.31 98 GLU A C 1
ATOM 787 O O . GLU A 1 98 ? 17.151 12.488 -1.509 1.00 93.31 98 GLU A O 1
ATOM 792 N N . LEU A 1 99 ? 17.206 14.111 0.041 1.00 95.81 99 LEU A N 1
ATOM 793 C CA . LEU A 1 99 ? 17.802 15.119 -0.851 1.00 95.81 99 LEU A CA 1
ATOM 794 C C . LEU A 1 99 ? 19.180 14.675 -1.363 1.00 95.81 99 LEU A C 1
ATOM 796 O O . LEU A 1 99 ? 19.448 14.758 -2.560 1.00 95.81 99 LEU A O 1
ATOM 800 N N . ILE A 1 100 ? 20.033 14.139 -0.481 1.00 94.25 100 ILE A N 1
ATOM 801 C CA . ILE A 1 100 ? 21.349 13.589 -0.849 1.00 94.25 100 ILE A CA 1
ATOM 802 C C . ILE A 1 100 ? 21.189 12.440 -1.853 1.00 94.25 100 ILE A C 1
ATOM 804 O O . ILE A 1 100 ? 21.883 12.405 -2.870 1.00 94.25 100 ILE A O 1
ATOM 808 N N . ALA A 1 101 ? 20.265 11.506 -1.607 1.00 92.25 101 ALA A N 1
ATOM 809 C CA . ALA A 1 101 ? 20.006 10.385 -2.510 1.00 92.25 101 ALA A CA 1
ATOM 810 C C . ALA A 1 101 ? 19.535 10.850 -3.901 1.00 92.25 101 ALA A C 1
ATOM 812 O O . ALA A 1 101 ? 19.982 10.322 -4.922 1.00 92.25 101 ALA A O 1
ATOM 813 N N . ARG A 1 102 ? 18.686 11.879 -3.959 1.00 94.94 102 ARG A N 1
ATOM 814 C CA . ARG A 1 102 ? 18.217 12.480 -5.216 1.00 94.94 102 ARG A CA 1
ATOM 815 C C . ARG A 1 102 ? 19.306 13.225 -5.959 1.00 94.94 102 ARG A C 1
ATOM 817 O O . ARG A 1 102 ? 19.413 13.057 -7.170 1.00 94.94 102 ARG A O 1
ATOM 824 N N . GLN A 1 103 ? 20.152 13.965 -5.249 1.00 96.75 103 GLN A N 1
ATOM 825 C CA . GLN A 1 103 ? 21.287 14.647 -5.864 1.00 96.75 103 GLN A CA 1
ATOM 826 C C . GLN A 1 103 ? 22.264 13.640 -6.480 1.00 96.75 103 GLN A C 1
ATOM 828 O O . GLN A 1 103 ? 22.771 13.846 -7.580 1.00 96.75 103 GLN A O 1
ATOM 833 N N . ARG A 1 104 ? 22.484 12.496 -5.817 1.00 94.38 104 ARG A N 1
ATOM 834 C CA . ARG A 1 104 ? 23.271 11.377 -6.367 1.00 94.38 104 ARG A CA 1
ATOM 835 C C . ARG A 1 104 ? 22.665 10.818 -7.650 1.00 94.38 104 ARG A C 1
ATOM 837 O O . ARG A 1 104 ? 23.398 10.530 -8.595 1.00 94.38 104 ARG A O 1
ATOM 844 N N . TYR A 1 105 ? 21.342 10.660 -7.683 1.00 94.00 105 TYR A N 1
ATOM 845 C CA . TYR A 1 105 ? 20.620 10.232 -8.880 1.00 94.00 105 TYR A CA 1
ATOM 846 C C . TYR A 1 105 ? 20.761 11.251 -10.022 1.00 94.00 105 TYR A C 1
ATOM 848 O O . TYR A 1 105 ? 21.116 10.857 -11.134 1.00 94.00 105 TYR A O 1
ATOM 856 N N . ALA A 1 106 ? 20.563 12.545 -9.744 1.00 95.81 106 ALA A N 1
ATOM 857 C CA . ALA A 1 106 ? 20.721 13.611 -10.732 1.00 95.81 106 ALA A CA 1
ATOM 858 C C . ALA A 1 106 ? 22.139 13.646 -11.311 1.00 95.81 106 ALA A C 1
ATOM 860 O O . ALA A 1 106 ? 22.305 13.612 -12.529 1.00 95.81 106 ALA A O 1
ATOM 861 N N . LEU A 1 107 ? 23.157 13.600 -10.445 1.00 95.69 107 LEU A N 1
ATOM 862 C CA . LEU A 1 107 ? 24.565 13.559 -10.838 1.00 95.69 107 LEU A CA 1
ATOM 863 C C . LEU A 1 107 ? 24.874 12.359 -11.744 1.00 95.69 107 LEU A C 1
ATOM 865 O O . LEU A 1 107 ? 25.500 12.512 -12.793 1.00 95.69 107 LEU A O 1
ATOM 869 N N . ASN A 1 108 ? 24.397 11.164 -11.380 1.00 92.94 108 ASN A N 1
ATOM 870 C CA . ASN A 1 108 ? 24.544 9.969 -12.212 1.00 92.94 108 ASN A CA 1
ATOM 871 C C . ASN A 1 108 ? 23.904 10.146 -13.590 1.00 92.94 108 ASN A C 1
ATOM 873 O O . ASN A 1 108 ? 24.508 9.800 -14.609 1.00 92.94 108 ASN A O 1
ATOM 877 N N . ARG A 1 109 ? 22.694 10.711 -13.633 1.00 94.56 109 ARG A N 1
ATOM 878 C CA . ARG A 1 109 ? 21.978 10.939 -14.885 1.00 94.56 109 ARG A CA 1
ATOM 879 C C . ARG A 1 109 ? 22.697 11.955 -15.771 1.00 94.56 109 ARG A C 1
ATOM 881 O O . ARG A 1 109 ? 22.846 11.692 -16.963 1.00 94.56 109 ARG A O 1
ATOM 888 N N . THR A 1 110 ? 23.202 13.052 -15.209 1.00 96.06 110 THR A N 1
ATOM 889 C CA . THR A 1 110 ? 24.003 14.041 -15.947 1.00 96.06 110 THR A CA 1
ATOM 890 C C . THR A 1 110 ? 25.256 13.411 -16.535 1.00 96.06 110 THR A C 1
ATOM 892 O O . THR A 1 110 ? 25.530 13.605 -17.715 1.00 96.06 110 THR A O 1
ATOM 895 N N . ILE A 1 111 ? 25.984 12.594 -15.763 1.00 93.75 111 ILE A N 1
ATOM 896 C CA . ILE A 1 111 ? 27.183 11.895 -16.249 1.00 93.75 111 ILE A CA 1
ATOM 897 C C . ILE A 1 111 ? 26.834 10.957 -17.414 1.00 93.75 111 ILE A C 1
ATOM 899 O O . ILE A 1 111 ? 27.564 10.903 -18.404 1.00 93.75 111 ILE A O 1
ATOM 903 N N . GLN A 1 112 ? 25.717 10.227 -17.335 1.00 91.56 112 GLN A N 1
ATOM 904 C CA . GLN A 1 112 ? 25.254 9.379 -18.438 1.00 91.56 112 GLN A CA 1
ATOM 905 C C . GLN A 1 112 ? 24.923 10.199 -19.693 1.00 91.56 112 GLN A C 1
ATOM 907 O O . GLN A 1 112 ? 25.314 9.802 -20.792 1.00 91.56 112 GLN A O 1
ATOM 912 N N . ILE A 1 113 ? 24.233 11.335 -19.543 1.00 93.12 113 ILE A N 1
ATOM 913 C CA . ILE A 1 113 ? 23.903 12.238 -20.655 1.00 93.12 113 ILE A CA 1
ATOM 914 C C . ILE A 1 113 ? 25.180 12.816 -21.268 1.00 93.12 113 ILE A C 1
ATOM 916 O O . ILE A 1 113 ? 25.354 12.713 -22.479 1.00 93.12 113 ILE A O 1
ATOM 920 N N . ALA A 1 114 ? 26.098 13.331 -20.446 1.00 93.94 114 ALA A N 1
ATOM 921 C CA . ALA A 1 114 ? 27.388 13.863 -20.880 1.00 93.94 114 ALA A CA 1
ATOM 922 C C . ALA A 1 114 ? 28.154 12.823 -21.708 1.00 93.94 114 ALA A C 1
ATOM 924 O O . ALA A 1 114 ? 28.568 13.090 -22.832 1.00 93.94 114 ALA A O 1
ATOM 925 N N . ARG A 1 115 ? 28.253 11.586 -21.198 1.00 90.06 115 ARG A N 1
ATOM 926 C CA . ARG A 1 115 ? 28.905 10.474 -21.904 1.00 90.06 115 ARG A CA 1
ATOM 927 C C . ARG A 1 115 ? 28.222 10.171 -23.234 1.00 90.06 115 ARG A C 1
ATOM 929 O O . ARG A 1 115 ? 28.910 10.066 -24.247 1.00 90.06 115 ARG A O 1
ATOM 936 N N . ARG A 1 116 ? 26.893 10.019 -23.256 1.00 89.75 116 ARG A N 1
ATOM 937 C CA . ARG A 1 116 ? 26.141 9.741 -24.494 1.00 89.75 116 ARG A CA 1
ATOM 938 C C . ARG A 1 116 ? 26.326 10.852 -25.516 1.00 89.75 116 ARG A C 1
ATOM 940 O O . ARG A 1 116 ? 26.537 10.549 -26.687 1.00 89.75 116 ARG A O 1
ATOM 947 N N . PHE A 1 117 ? 26.306 12.105 -25.076 1.00 92.94 117 PHE A N 1
ATOM 948 C CA . PHE A 1 117 ? 26.535 13.259 -25.931 1.00 92.94 117 PHE A CA 1
ATOM 949 C C . PHE A 1 117 ? 27.939 13.235 -26.544 1.00 92.94 117 PHE A C 1
ATOM 951 O O . PHE A 1 117 ? 28.065 13.377 -27.754 1.00 92.94 117 PHE A O 1
ATOM 958 N N . THR A 1 118 ? 28.984 12.937 -25.766 1.00 90.38 118 THR A N 1
ATOM 959 C CA . THR A 1 118 ? 30.354 12.806 -26.297 1.00 90.38 118 THR A CA 1
ATOM 960 C C . THR A 1 118 ? 30.473 11.711 -27.361 1.00 90.38 118 THR A C 1
ATOM 962 O O . THR A 1 118 ? 31.210 11.879 -28.329 1.00 90.38 118 THR A O 1
ATOM 965 N N . HIS A 1 119 ? 29.743 10.600 -27.214 1.00 86.81 119 HIS A N 1
ATOM 966 C CA . HIS A 1 119 ? 29.799 9.485 -28.169 1.00 86.81 119 HIS A CA 1
ATOM 967 C C . HIS A 1 119 ? 28.944 9.714 -29.420 1.00 86.81 119 HIS A C 1
ATOM 969 O O . HIS A 1 119 ? 29.352 9.346 -30.517 1.00 86.81 119 HIS A O 1
ATOM 975 N N . THR A 1 120 ? 27.745 10.273 -29.260 1.00 89.44 120 THR A N 1
ATOM 976 C CA . THR A 1 120 ? 26.745 10.362 -30.340 1.00 89.44 120 THR A CA 1
ATOM 977 C C . THR A 1 120 ? 26.675 11.737 -30.993 1.00 89.44 120 THR A C 1
ATOM 979 O O . THR A 1 120 ? 26.142 11.854 -32.089 1.00 89.44 120 THR A O 1
ATOM 982 N N . GLN A 1 121 ? 27.179 12.778 -30.323 1.00 92.25 121 GLN A N 1
ATOM 983 C CA . GLN A 1 121 ? 26.992 14.196 -30.659 1.00 92.25 121 GLN A CA 1
ATOM 984 C C . GLN A 1 121 ? 25.520 14.638 -30.767 1.00 92.25 121 GLN A C 1
ATOM 986 O O . GLN A 1 121 ? 25.235 15.759 -31.182 1.00 92.25 121 GLN A O 1
ATOM 991 N N . THR A 1 122 ? 24.571 13.789 -30.363 1.00 89.56 122 THR A N 1
ATOM 992 C CA . THR A 1 122 ? 23.139 14.094 -30.344 1.00 89.56 122 THR A CA 1
ATOM 993 C C . THR A 1 122 ? 22.673 14.276 -28.907 1.00 89.56 122 THR A C 1
ATOM 995 O O . THR A 1 122 ? 22.874 13.395 -28.069 1.00 89.56 122 THR A O 1
ATOM 998 N N . ALA A 1 123 ? 22.054 15.418 -28.613 1.00 87.81 123 ALA A N 1
ATOM 999 C CA . ALA A 1 123 ? 21.494 15.692 -27.296 1.00 87.81 123 ALA A CA 1
ATOM 1000 C C . ALA A 1 123 ? 20.144 14.979 -27.118 1.00 87.81 123 ALA A C 1
ATOM 1002 O O . ALA A 1 123 ? 19.240 15.131 -27.940 1.00 87.81 123 ALA A O 1
ATOM 1003 N N . ASP A 1 124 ? 19.988 14.244 -26.016 1.00 90.62 124 ASP A N 1
ATOM 1004 C CA . ASP A 1 124 ? 18.684 13.770 -25.541 1.00 90.62 124 ASP A CA 1
ATOM 1005 C C . ASP A 1 124 ? 17.939 14.946 -24.892 1.00 90.62 124 ASP A C 1
ATOM 1007 O O . ASP A 1 124 ? 17.943 15.102 -23.672 1.00 90.62 124 ASP A O 1
ATOM 1011 N N . LEU A 1 125 ? 17.355 15.815 -25.723 1.00 93.50 125 LEU A N 1
ATOM 1012 C CA . LEU A 1 125 ? 16.682 17.039 -25.269 1.00 93.50 125 LEU A CA 1
ATOM 1013 C C . LEU A 1 125 ? 15.578 16.734 -24.249 1.00 93.50 125 LEU A C 1
ATOM 1015 O O . LEU A 1 125 ? 15.473 17.413 -23.235 1.00 93.50 125 LEU A O 1
ATOM 101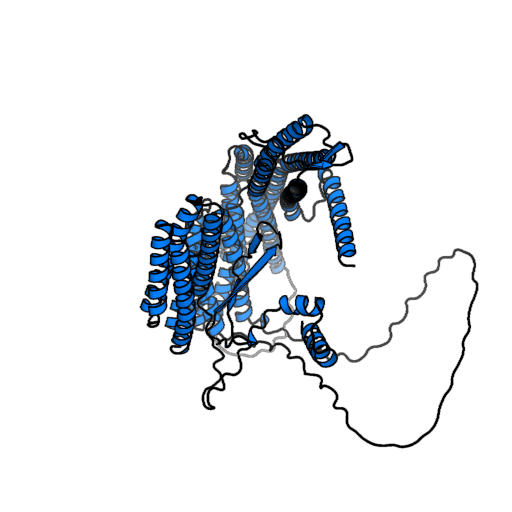9 N N . SER A 1 126 ? 14.822 15.654 -24.466 1.00 90.50 126 SER A N 1
ATOM 1020 C CA . SER A 1 126 ? 13.753 15.237 -23.557 1.00 90.50 126 SER A CA 1
ATOM 1021 C C . SER A 1 126 ? 14.280 14.841 -22.174 1.00 90.50 126 SER A C 1
ATOM 1023 O O . SER A 1 126 ? 13.739 15.262 -21.149 1.00 90.50 126 SER A O 1
ATOM 1025 N N . GLY A 1 127 ? 15.375 14.075 -22.134 1.00 91.44 127 GLY A N 1
ATOM 1026 C CA . GLY A 1 127 ? 16.031 13.677 -20.897 1.00 91.44 127 GLY A CA 1
ATOM 1027 C C . GLY A 1 127 ? 16.691 14.853 -20.178 1.00 91.44 127 GLY A C 1
ATOM 1028 O O . GLY A 1 127 ? 16.657 14.901 -18.948 1.00 91.44 127 GLY A O 1
ATOM 1029 N N . VAL A 1 128 ? 17.257 15.805 -20.925 1.00 96.44 128 VAL A N 1
ATOM 1030 C CA . VAL A 1 128 ? 17.856 17.033 -20.380 1.00 96.44 128 VAL A CA 1
ATOM 1031 C C . VAL A 1 128 ? 16.788 17.939 -19.772 1.00 96.44 128 VAL A C 1
ATOM 1033 O O . VAL A 1 128 ? 16.949 18.356 -18.630 1.00 96.44 128 VAL A O 1
ATOM 1036 N N . ASP A 1 129 ? 15.670 18.174 -20.462 1.00 96.12 129 ASP A N 1
ATOM 1037 C CA . ASP A 1 129 ? 14.566 18.998 -19.952 1.00 96.12 129 ASP A CA 1
ATOM 1038 C C . ASP A 1 129 ? 13.958 18.413 -18.671 1.00 96.12 129 ASP A C 1
ATOM 1040 O O . ASP A 1 129 ? 13.679 19.140 -17.713 1.00 96.12 129 ASP A O 1
ATOM 1044 N N . ALA A 1 130 ? 13.778 17.088 -18.622 1.00 93.44 130 ALA A N 1
ATOM 1045 C CA . ALA A 1 130 ? 13.317 16.402 -17.417 1.00 93.44 130 ALA A CA 1
ATOM 1046 C C . ALA A 1 130 ? 14.316 16.552 -16.256 1.00 93.44 130 ALA A C 1
ATOM 1048 O O . ALA A 1 130 ? 13.908 16.763 -15.114 1.00 93.44 130 ALA A O 1
ATOM 1049 N N . LEU A 1 131 ? 15.620 16.478 -16.542 1.00 96.31 131 LEU A N 1
ATOM 1050 C CA . LEU A 1 131 ? 16.670 16.620 -15.537 1.00 96.31 131 LEU A CA 1
ATOM 1051 C C . LEU A 1 131 ? 16.802 18.058 -15.018 1.00 96.31 131 LEU A C 1
ATOM 1053 O O . LEU A 1 131 ? 16.988 18.241 -13.820 1.00 96.31 131 LEU A O 1
ATOM 1057 N N . ILE A 1 132 ? 16.643 19.066 -15.882 1.00 97.50 132 ILE A N 1
ATOM 1058 C CA . ILE A 1 132 ? 16.605 20.484 -15.491 1.00 97.50 132 ILE A CA 1
ATOM 1059 C C . ILE A 1 132 ? 15.456 20.731 -14.510 1.00 97.50 132 ILE A C 1
ATOM 1061 O O . ILE A 1 132 ? 15.668 21.322 -13.453 1.00 97.50 132 ILE A O 1
ATOM 1065 N N . LYS A 1 133 ? 14.248 20.244 -14.828 1.00 96.12 133 LYS A N 1
ATOM 1066 C CA . LYS A 1 133 ? 13.085 20.363 -13.931 1.00 96.12 133 LYS A CA 1
ATOM 1067 C C . LYS A 1 133 ? 13.336 19.668 -12.594 1.00 96.12 133 LYS A C 1
ATOM 1069 O O . LYS A 1 133 ? 13.085 20.260 -11.549 1.00 96.12 133 LYS A O 1
ATOM 1074 N N . PHE A 1 134 ? 13.879 18.451 -12.632 1.00 95.81 134 PHE A N 1
ATOM 1075 C CA . PHE A 1 134 ? 14.194 17.677 -11.431 1.00 95.81 134 PHE A CA 1
ATOM 1076 C C . PHE A 1 134 ? 15.207 18.387 -10.519 1.00 95.81 134 PHE A C 1
ATOM 1078 O O . PHE A 1 134 ? 14.978 18.498 -9.317 1.00 95.81 134 PHE A O 1
ATOM 1085 N N . GLU A 1 135 ? 16.307 18.898 -11.075 1.00 97.75 135 GLU A N 1
ATOM 1086 C CA . GLU A 1 135 ? 17.335 19.617 -10.312 1.00 97.75 135 GLU A CA 1
ATOM 1087 C C . GLU A 1 135 ? 16.793 20.945 -9.744 1.00 97.75 135 GLU A C 1
ATOM 1089 O O . GLU A 1 135 ? 17.080 21.287 -8.598 1.00 97.75 135 GLU A O 1
ATOM 1094 N N . ALA A 1 136 ? 15.936 21.661 -10.485 1.00 97.62 136 ALA A N 1
ATOM 1095 C CA . ALA A 1 136 ? 15.282 22.880 -9.999 1.00 97.62 136 ALA A CA 1
ATOM 1096 C C . ALA A 1 136 ? 14.320 22.609 -8.824 1.00 97.62 136 ALA A C 1
ATOM 1098 O O . ALA A 1 136 ? 14.306 23.349 -7.837 1.00 97.62 136 ALA A O 1
ATOM 1099 N N . GLU A 1 137 ? 13.532 21.532 -8.892 1.00 96.25 137 GLU A N 1
ATOM 1100 C CA . GLU A 1 137 ? 12.674 21.088 -7.784 1.00 96.25 137 GLU A CA 1
ATOM 1101 C C . GLU A 1 137 ? 13.493 20.670 -6.557 1.00 96.25 137 GLU A C 1
ATOM 1103 O O . GLU A 1 137 ? 13.103 20.939 -5.414 1.00 96.25 137 GLU A O 1
ATOM 1108 N N . LEU A 1 138 ? 14.650 20.045 -6.783 1.00 96.56 138 LEU A N 1
ATOM 1109 C CA . LEU A 1 138 ? 15.565 19.644 -5.724 1.00 96.56 138 LEU A CA 1
ATOM 1110 C C . LEU A 1 138 ? 16.216 20.856 -5.041 1.00 96.56 138 LEU A C 1
ATOM 1112 O O . LEU A 1 138 ? 16.274 20.898 -3.808 1.00 96.56 138 LEU A O 1
ATOM 1116 N N . ALA A 1 139 ? 16.602 21.876 -5.812 1.00 97.94 139 ALA A N 1
ATOM 1117 C CA . ALA A 1 139 ? 17.083 23.155 -5.294 1.00 97.94 139 ALA A CA 1
ATOM 1118 C C . ALA A 1 139 ? 16.018 23.837 -4.423 1.00 97.94 139 ALA A C 1
ATOM 1120 O O . ALA A 1 139 ? 16.279 24.183 -3.269 1.00 97.94 139 ALA A O 1
ATOM 1121 N N . LYS A 1 140 ? 14.779 23.930 -4.927 1.00 97.38 140 LYS A N 1
ATOM 1122 C CA . LYS A 1 140 ? 13.642 24.485 -4.182 1.00 97.38 140 LYS A CA 1
ATOM 1123 C C . LYS A 1 140 ? 13.395 23.734 -2.870 1.00 97.38 140 LYS A C 1
ATOM 1125 O O . LYS A 1 140 ? 13.231 24.358 -1.826 1.00 97.38 140 LYS A O 1
ATOM 1130 N N . SER A 1 141 ? 13.402 22.403 -2.903 1.00 96.50 141 SER A N 1
ATOM 1131 C CA . SER A 1 141 ? 13.189 21.576 -1.707 1.00 96.50 141 SER A CA 1
ATOM 1132 C C . SER A 1 141 ? 14.321 21.736 -0.686 1.00 96.50 141 SER A C 1
ATOM 1134 O O . SER A 1 141 ? 14.078 21.760 0.519 1.00 96.50 141 SER A O 1
ATOM 1136 N N . THR A 1 142 ? 15.560 21.892 -1.163 1.00 97.94 142 THR A N 1
ATOM 1137 C CA . THR A 1 142 ? 16.734 22.166 -0.320 1.00 97.94 142 THR A CA 1
ATOM 1138 C C . THR A 1 142 ? 16.607 23.517 0.385 1.00 97.94 142 THR A C 1
ATOM 1140 O O . THR A 1 142 ? 16.866 23.606 1.586 1.00 97.94 142 THR A O 1
ATOM 1143 N N . ARG A 1 143 ? 16.127 24.543 -0.326 1.00 97.94 143 ARG A N 1
ATOM 1144 C CA . ARG A 1 143 ? 15.822 25.858 0.246 1.00 97.94 143 ARG A CA 1
ATOM 1145 C C . ARG A 1 143 ? 14.722 25.794 1.302 1.00 97.94 143 ARG A C 1
ATOM 1147 O O . ARG A 1 143 ? 14.914 26.280 2.411 1.00 97.94 143 ARG A O 1
ATOM 1154 N N . GLU A 1 144 ? 13.592 25.155 0.988 1.00 97.19 144 GLU A N 1
ATOM 1155 C CA . GLU A 1 144 ? 12.476 24.993 1.934 1.00 97.19 144 GLU A CA 1
ATOM 1156 C C . GLU A 1 144 ? 12.918 24.259 3.211 1.00 97.19 144 GLU A C 1
ATOM 1158 O O . GLU A 1 144 ? 12.467 24.588 4.314 1.00 97.19 144 GLU A O 1
ATOM 1163 N N . LEU A 1 145 ? 13.813 23.271 3.075 1.00 96.94 145 LEU A N 1
ATOM 1164 C CA . LEU A 1 145 ? 14.420 22.587 4.211 1.00 96.94 145 LEU A CA 1
ATOM 1165 C C . LEU A 1 145 ? 15.280 23.549 5.044 1.00 96.94 145 LEU A C 1
ATOM 1167 O O . LEU A 1 145 ? 15.112 23.598 6.262 1.00 96.94 145 LEU A O 1
ATOM 1171 N N . ALA A 1 146 ? 16.164 24.322 4.407 1.00 97.62 146 ALA A N 1
ATOM 1172 C CA . ALA A 1 146 ? 17.035 25.291 5.074 1.00 97.62 146 ALA A CA 1
ATOM 1173 C C . ALA A 1 146 ? 16.235 26.347 5.854 1.00 97.62 146 ALA A C 1
ATOM 1175 O O . ALA A 1 146 ? 16.434 26.509 7.059 1.00 97.62 146 ALA A O 1
ATOM 1176 N N . GLU A 1 147 ? 15.263 26.985 5.199 1.00 97.38 147 GLU A N 1
ATOM 1177 C CA . GLU A 1 147 ? 14.392 27.999 5.801 1.00 97.38 147 GLU A CA 1
ATOM 1178 C C . GLU A 1 147 ? 13.598 27.421 6.984 1.00 97.38 147 GLU A C 1
ATOM 1180 O O . GLU A 1 147 ? 13.493 28.039 8.047 1.00 97.38 147 GLU A O 1
ATOM 1185 N N . GLY A 1 148 ? 13.073 26.199 6.850 1.00 95.94 148 GLY A N 1
ATOM 1186 C CA . GLY A 1 148 ? 12.306 25.569 7.921 1.00 95.94 148 GLY A CA 1
ATOM 1187 C C . GLY A 1 148 ? 13.147 25.066 9.101 1.00 95.94 148 GLY A C 1
ATOM 1188 O O . GLY A 1 148 ? 12.635 25.037 10.226 1.00 95.94 148 GLY A O 1
ATOM 1189 N N . LEU A 1 149 ? 14.418 24.709 8.890 1.00 95.81 149 LEU A N 1
ATOM 1190 C CA . LEU A 1 149 ? 15.371 24.432 9.973 1.00 95.81 149 LEU A CA 1
ATOM 1191 C C . LEU A 1 149 ? 15.735 25.723 10.720 1.00 95.81 149 LEU A C 1
ATOM 1193 O O . LEU A 1 149 ? 15.699 25.745 11.952 1.00 95.81 149 LEU A O 1
ATOM 1197 N N . GLN A 1 150 ? 15.981 26.811 9.989 1.00 96.44 150 GLN A N 1
ATOM 1198 C CA . GLN A 1 150 ? 16.277 28.124 10.564 1.00 96.44 150 GLN A CA 1
ATOM 1199 C C . GLN A 1 150 ? 15.100 28.666 11.386 1.00 96.44 150 GLN A C 1
ATOM 1201 O O . GLN A 1 150 ? 15.281 29.094 12.524 1.00 96.44 150 GLN A O 1
ATOM 1206 N N . ALA A 1 151 ? 13.867 28.540 10.882 1.00 95.81 151 ALA A N 1
ATOM 1207 C CA . ALA A 1 151 ? 12.651 28.910 11.614 1.00 95.81 151 ALA A CA 1
ATOM 1208 C C . ALA A 1 151 ? 12.467 28.132 12.934 1.00 95.81 151 ALA A C 1
ATOM 1210 O O . ALA A 1 151 ? 11.711 28.552 13.809 1.00 95.81 151 ALA A O 1
ATOM 1211 N N . ARG A 1 152 ? 13.154 26.994 13.088 1.00 94.88 152 ARG A N 1
ATOM 1212 C CA . ARG A 1 152 ? 13.159 26.163 14.300 1.00 94.88 152 ARG A CA 1
ATOM 1213 C C . ARG A 1 152 ? 14.415 26.359 15.142 1.00 94.88 152 ARG A C 1
ATOM 1215 O O . ARG A 1 152 ? 14.638 25.559 16.042 1.00 94.88 152 ARG A O 1
ATOM 1222 N N . GLY A 1 153 ? 15.218 27.389 14.877 1.00 94.31 153 GLY A N 1
ATOM 1223 C CA . GLY A 1 153 ? 16.408 27.734 15.659 1.00 94.31 153 GLY A CA 1
ATOM 1224 C C . GLY A 1 153 ? 17.633 26.866 15.368 1.00 94.31 153 GLY A C 1
ATOM 1225 O O . GLY A 1 153 ? 18.453 26.657 16.260 1.00 94.31 153 GLY A O 1
ATOM 1226 N N . ILE A 1 154 ? 17.736 26.296 14.162 1.00 94.94 154 ILE A N 1
ATOM 1227 C CA . ILE A 1 154 ? 18.978 25.688 13.670 1.00 94.94 154 ILE A CA 1
ATOM 1228 C C . ILE A 1 154 ? 19.639 26.682 12.716 1.00 94.94 154 ILE A C 1
ATOM 1230 O O . ILE A 1 154 ? 19.235 26.804 11.562 1.00 94.94 154 ILE A O 1
ATOM 1234 N N . ASP A 1 155 ? 20.671 27.367 13.199 1.00 93.81 155 ASP A N 1
ATOM 1235 C CA . ASP A 1 155 ? 21.339 28.433 12.443 1.00 93.81 155 ASP A CA 1
ATOM 1236 C C . ASP A 1 155 ? 22.381 27.905 11.436 1.00 93.81 155 ASP A C 1
ATOM 1238 O O . ASP A 1 155 ? 22.713 28.586 10.470 1.00 93.81 155 ASP A O 1
ATOM 1242 N N . ASP A 1 156 ? 22.853 26.662 11.597 1.00 94.75 156 ASP A N 1
ATOM 1243 C CA . ASP A 1 156 ? 23.882 26.029 10.752 1.00 94.75 156 ASP A CA 1
ATOM 1244 C C . ASP A 1 156 ? 23.347 25.550 9.378 1.00 94.75 156 ASP A C 1
ATOM 1246 O O . ASP A 1 156 ? 23.619 24.432 8.936 1.00 94.75 156 ASP A O 1
ATOM 1250 N N . THR A 1 157 ? 22.564 26.388 8.690 1.00 96.75 157 THR A N 1
ATOM 1251 C CA . THR A 1 157 ? 21.890 26.076 7.410 1.00 96.75 157 THR A CA 1
ATOM 1252 C C . THR A 1 157 ? 22.589 26.648 6.172 1.00 96.75 157 THR A C 1
ATOM 1254 O O . THR A 1 157 ? 22.177 26.353 5.053 1.00 96.75 157 THR A O 1
ATOM 1257 N N . GLU A 1 158 ? 23.687 27.394 6.334 1.00 97.50 158 GLU A N 1
ATOM 1258 C CA . GLU A 1 158 ? 24.424 28.043 5.233 1.00 97.50 158 GLU A CA 1
ATOM 1259 C C . GLU A 1 158 ? 24.831 27.067 4.115 1.00 97.50 158 GLU A C 1
ATOM 1261 O O . GLU A 1 158 ? 24.670 27.361 2.931 1.00 97.50 158 GLU A O 1
ATOM 1266 N N . LEU A 1 159 ? 25.291 25.867 4.484 1.00 96.81 159 LEU A N 1
ATOM 1267 C CA . LEU A 1 159 ? 25.687 24.837 3.520 1.00 96.81 159 LEU A CA 1
ATOM 1268 C C . LEU A 1 159 ? 24.514 24.356 2.652 1.00 96.81 159 LEU A C 1
ATOM 1270 O O . LEU A 1 159 ? 24.722 23.985 1.501 1.00 96.81 159 LEU A O 1
ATOM 1274 N N . LEU A 1 160 ? 23.275 24.400 3.152 1.00 97.62 160 LEU A N 1
ATOM 1275 C CA . LEU A 1 160 ? 22.105 24.047 2.345 1.00 97.62 160 LEU A CA 1
ATOM 1276 C C . LEU A 1 160 ? 21.810 25.117 1.283 1.00 97.62 160 LEU A C 1
ATOM 1278 O O . LEU A 1 160 ? 21.515 24.764 0.145 1.00 97.62 160 LEU A O 1
ATOM 1282 N N . TYR A 1 161 ? 21.975 26.404 1.598 1.00 98.12 161 TYR A N 1
ATOM 1283 C CA . TYR A 1 161 ? 21.846 27.482 0.605 1.00 98.12 161 TYR A CA 1
ATOM 1284 C C . TYR A 1 161 ? 22.969 27.448 -0.444 1.00 98.12 161 TYR A C 1
ATOM 1286 O O . TYR A 1 161 ? 22.748 27.720 -1.627 1.00 98.12 161 TYR A O 1
ATOM 1294 N N . GLN A 1 162 ? 24.184 27.064 -0.042 1.00 97.75 162 GLN A N 1
ATOM 1295 C CA . GLN A 1 162 ? 25.277 26.831 -0.991 1.00 97.75 162 GLN A CA 1
ATOM 1296 C C . GLN A 1 162 ? 24.982 25.631 -1.903 1.00 97.75 162 GLN A C 1
ATOM 1298 O O . GLN A 1 162 ? 25.283 25.679 -3.096 1.00 97.75 162 GLN A O 1
ATOM 1303 N N . ALA A 1 163 ? 24.362 24.571 -1.373 1.00 97.69 163 ALA A N 1
ATOM 1304 C CA . ALA A 1 163 ? 23.897 23.446 -2.177 1.00 97.69 163 ALA A CA 1
ATOM 1305 C C . ALA A 1 163 ? 22.806 23.865 -3.178 1.00 97.69 163 ALA A C 1
ATOM 1307 O O . ALA A 1 163 ? 22.943 23.560 -4.359 1.00 97.69 163 ALA A O 1
ATOM 1308 N N . GLU A 1 164 ? 21.788 24.618 -2.744 1.00 98.19 164 GLU A N 1
ATOM 1309 C CA . GLU A 1 164 ? 20.753 25.198 -3.622 1.00 98.19 164 GLU A CA 1
ATOM 1310 C C . GLU A 1 164 ? 21.383 26.005 -4.765 1.00 98.19 164 GLU A C 1
ATOM 1312 O O . GLU A 1 164 ? 21.065 25.788 -5.932 1.00 98.19 164 GLU A O 1
ATOM 1317 N N . THR A 1 165 ? 22.315 26.907 -4.443 1.00 98.38 165 THR A N 1
ATOM 1318 C CA . THR A 1 165 ? 22.987 27.759 -5.436 1.00 98.38 165 THR A CA 1
ATOM 1319 C C . THR A 1 165 ? 23.727 26.922 -6.483 1.00 98.38 165 THR A C 1
ATOM 1321 O O . THR A 1 165 ? 23.667 27.217 -7.677 1.00 98.38 165 THR A O 1
ATOM 1324 N N . ALA A 1 166 ? 24.403 25.854 -6.052 1.00 98.06 166 ALA A N 1
ATOM 1325 C CA . ALA A 1 166 ? 25.103 24.945 -6.950 1.00 98.06 166 ALA A CA 1
ATOM 1326 C C . ALA A 1 166 ? 24.133 24.132 -7.832 1.00 98.06 166 ALA A C 1
ATOM 1328 O O . ALA A 1 166 ? 24.390 23.989 -9.026 1.00 98.06 166 ALA A O 1
ATOM 1329 N N . MET A 1 167 ? 22.996 23.674 -7.294 1.00 98.44 167 MET A N 1
ATOM 1330 C CA . MET A 1 167 ? 21.945 22.999 -8.074 1.00 98.44 167 MET A CA 1
ATOM 1331 C C . MET A 1 167 ? 21.346 23.927 -9.142 1.00 98.44 167 MET A C 1
ATOM 1333 O O . MET A 1 167 ? 21.220 23.539 -10.301 1.00 98.44 167 MET A O 1
ATOM 1337 N N . LEU A 1 168 ? 21.046 25.185 -8.798 1.00 98.25 168 LEU A N 1
ATOM 1338 C CA . LEU A 1 168 ? 20.564 26.179 -9.767 1.00 98.25 168 LEU A CA 1
ATOM 1339 C C . LEU A 1 168 ? 21.615 26.464 -10.849 1.00 98.25 168 LEU A C 1
ATOM 1341 O O . LEU A 1 168 ? 21.305 26.440 -12.039 1.00 98.25 168 LEU A O 1
ATOM 1345 N N . GLY A 1 169 ? 22.884 26.610 -10.465 1.00 97.94 169 GLY A N 1
ATOM 1346 C CA . GLY A 1 169 ? 23.975 26.720 -11.432 1.00 97.94 169 GLY A CA 1
ATOM 1347 C C . GLY A 1 169 ? 24.046 25.514 -12.378 1.00 97.94 169 GLY A C 1
ATOM 1348 O O . GLY A 1 169 ? 24.285 25.691 -13.575 1.00 97.94 169 GLY A O 1
ATOM 1349 N N . ALA A 1 170 ? 23.797 24.302 -11.869 1.00 98.06 170 ALA A N 1
ATOM 1350 C CA . ALA A 1 170 ? 23.730 23.096 -12.688 1.00 98.06 170 ALA A CA 1
ATOM 1351 C C . ALA A 1 170 ? 22.555 23.127 -13.673 1.00 98.06 170 ALA A C 1
ATOM 1353 O O . ALA A 1 170 ? 22.741 22.739 -14.827 1.00 98.06 170 ALA A O 1
ATOM 1354 N N . THR A 1 171 ? 21.381 23.631 -13.270 1.00 98.19 171 THR A N 1
ATOM 1355 C CA . THR A 1 171 ? 20.238 23.811 -14.185 1.00 98.19 171 THR A CA 1
ATOM 1356 C C . THR A 1 171 ? 20.573 24.749 -15.342 1.00 98.19 171 THR A C 1
ATOM 1358 O O . THR A 1 171 ? 20.322 24.403 -16.500 1.00 98.19 171 THR A O 1
ATOM 1361 N N . ASP A 1 172 ? 21.242 25.871 -15.059 1.00 98.12 172 ASP A N 1
ATOM 1362 C CA . ASP A 1 172 ? 21.694 26.817 -16.081 1.00 98.12 172 ASP A CA 1
ATOM 1363 C C . ASP A 1 172 ? 22.692 26.149 -17.039 1.00 98.12 172 ASP A C 1
ATOM 1365 O O . ASP A 1 172 ? 22.550 26.236 -18.262 1.00 98.12 172 ASP A O 1
ATOM 1369 N N . SER A 1 173 ? 23.668 25.406 -16.508 1.00 97.94 173 SER A N 1
ATOM 1370 C CA . SER A 1 173 ? 24.655 24.683 -17.318 1.00 97.94 173 SER A CA 1
ATOM 1371 C C . SER A 1 173 ? 24.035 23.580 -18.180 1.00 97.94 173 SER A C 1
ATOM 1373 O O . SER A 1 173 ? 24.424 23.436 -19.341 1.00 97.94 173 SER A O 1
ATOM 1375 N N . LEU A 1 174 ? 23.067 22.821 -17.654 1.00 97.38 174 LEU A N 1
ATOM 1376 C CA . LEU A 1 174 ? 22.325 21.804 -18.408 1.00 97.38 174 LEU A CA 1
ATOM 1377 C C . LEU A 1 174 ? 21.547 22.436 -19.566 1.00 97.38 174 LEU A C 1
ATOM 1379 O O . LEU A 1 174 ? 21.627 21.939 -20.689 1.00 97.38 174 LEU A O 1
ATOM 1383 N N . SER A 1 175 ? 20.863 23.558 -19.315 1.00 96.88 175 SER A N 1
ATOM 1384 C CA . SER A 1 175 ? 20.115 24.291 -20.347 1.00 96.88 175 SER A CA 1
ATOM 1385 C C . SER A 1 175 ? 21.023 24.841 -21.454 1.00 96.88 175 SER A C 1
ATOM 1387 O O . SER A 1 175 ? 20.645 24.873 -22.623 1.00 96.88 175 SER A O 1
ATOM 1389 N N . ALA A 1 176 ? 22.263 25.198 -21.104 1.00 97.06 176 ALA A N 1
ATOM 1390 C CA . ALA A 1 176 ? 23.284 25.658 -22.039 1.00 97.06 176 ALA A CA 1
ATOM 1391 C C . ALA A 1 176 ? 24.041 24.517 -22.751 1.00 97.06 176 ALA A C 1
ATOM 1393 O O . ALA A 1 176 ? 24.992 24.792 -23.485 1.00 97.06 176 ALA A O 1
ATOM 1394 N N . GLY A 1 177 ? 23.688 23.246 -22.508 1.00 96.00 177 GLY A N 1
ATOM 1395 C CA . GLY A 1 177 ? 24.388 22.079 -23.061 1.00 96.00 177 GLY A CA 1
ATOM 1396 C C . GLY A 1 177 ? 25.806 21.866 -22.507 1.00 96.00 177 GLY A C 1
ATOM 1397 O O . GLY A 1 177 ? 26.597 21.126 -23.088 1.00 96.00 177 GLY A O 1
ATOM 1398 N N . LYS A 1 178 ? 26.159 22.511 -21.387 1.00 97.38 178 LYS A N 1
ATOM 1399 C CA . LYS A 1 178 ? 27.476 22.424 -20.733 1.00 97.38 178 LYS A CA 1
ATOM 1400 C C . LYS A 1 178 ? 27.491 21.307 -19.688 1.00 97.38 178 LYS A C 1
ATOM 1402 O O . LYS A 1 178 ? 27.590 21.560 -18.486 1.00 97.38 178 LYS A O 1
ATOM 1407 N N . TYR A 1 179 ? 27.392 20.058 -20.143 1.00 96.25 179 TYR A N 1
ATOM 1408 C CA . TYR A 1 179 ? 27.216 18.898 -19.258 1.00 96.25 179 TYR A CA 1
ATOM 1409 C C . TYR A 1 179 ? 28.370 18.679 -18.263 1.00 96.25 179 TYR A C 1
ATOM 1411 O O . TYR A 1 179 ? 28.132 18.274 -17.124 1.00 96.25 179 TYR A O 1
ATOM 1419 N N . ASP A 1 180 ? 29.609 19.000 -18.643 1.00 95.56 180 ASP A N 1
ATOM 1420 C CA . ASP A 1 180 ? 30.765 18.893 -17.741 1.00 95.56 180 ASP A CA 1
ATOM 1421 C C . ASP A 1 180 ? 30.689 19.913 -16.596 1.00 95.56 180 ASP A C 1
ATOM 1423 O O . ASP A 1 180 ? 30.920 19.577 -15.434 1.00 95.56 180 ASP A O 1
ATOM 1427 N N . THR A 1 181 ? 30.301 21.156 -16.904 1.00 96.75 181 THR A N 1
ATOM 1428 C CA . THR A 1 181 ? 30.101 22.208 -15.897 1.00 96.75 181 THR A CA 1
ATOM 1429 C C . THR A 1 181 ? 28.947 21.856 -14.962 1.00 96.75 181 THR A C 1
ATOM 1431 O O . THR A 1 181 ? 29.110 21.952 -13.746 1.00 96.75 181 THR A O 1
ATOM 1434 N N . ALA A 1 182 ? 27.832 21.360 -15.510 1.00 97.19 182 ALA A N 1
ATOM 1435 C CA . ALA A 1 182 ? 26.707 20.875 -14.715 1.00 97.19 182 ALA A CA 1
ATOM 1436 C C . ALA A 1 182 ? 27.126 19.746 -13.759 1.00 97.19 182 ALA A C 1
ATOM 1438 O O . ALA A 1 182 ? 26.756 19.757 -12.588 1.00 97.19 182 ALA A O 1
ATOM 1439 N N . THR A 1 183 ? 27.959 18.809 -14.225 1.00 95.50 183 THR A N 1
ATOM 1440 C CA . THR A 1 183 ? 28.482 17.709 -13.398 1.00 95.50 183 THR A CA 1
ATOM 1441 C C . THR A 1 183 ? 29.305 18.230 -12.216 1.00 95.50 183 THR A C 1
ATOM 1443 O O . THR A 1 183 ? 29.159 17.733 -11.101 1.00 95.50 183 THR A O 1
ATOM 1446 N N . LEU A 1 184 ? 30.170 19.229 -12.428 1.00 95.19 184 LEU A N 1
ATOM 1447 C CA . LEU A 1 184 ? 30.956 19.838 -11.346 1.00 95.19 184 LEU A CA 1
ATOM 1448 C C . LEU A 1 184 ? 30.055 20.535 -10.321 1.00 95.19 184 LEU A C 1
ATOM 1450 O O . LEU A 1 184 ? 30.181 20.280 -9.127 1.00 95.19 184 LEU A O 1
ATOM 1454 N N . GLN A 1 185 ? 29.089 21.325 -10.787 1.00 97.50 185 GLN A N 1
ATOM 1455 C CA . GLN A 1 185 ? 28.137 22.021 -9.920 1.00 97.50 185 GLN A CA 1
ATOM 1456 C C . GLN A 1 185 ? 27.277 21.041 -9.105 1.00 97.50 185 GLN A C 1
ATOM 1458 O O . GLN A 1 185 ? 27.098 21.223 -7.903 1.00 97.50 185 GLN A O 1
ATOM 1463 N N . GLN A 1 186 ? 26.826 19.935 -9.704 1.00 96.69 186 GLN A N 1
ATOM 1464 C CA . GLN A 1 186 ? 26.095 18.891 -8.981 1.00 96.69 186 GLN A CA 1
ATOM 1465 C C . GLN A 1 186 ? 26.951 18.169 -7.931 1.00 96.69 186 GLN A C 1
ATOM 1467 O O . GLN A 1 186 ? 26.418 17.742 -6.903 1.00 96.69 186 GLN A O 1
ATOM 1472 N N . ARG A 1 187 ? 28.266 18.029 -8.159 1.00 94.31 187 ARG A N 1
ATOM 1473 C CA . ARG A 1 187 ? 29.205 17.490 -7.158 1.00 94.31 187 ARG A CA 1
ATOM 1474 C C . ARG A 1 187 ? 29.379 18.447 -5.984 1.00 94.31 187 ARG A C 1
ATOM 1476 O O . ARG A 1 187 ? 29.375 17.984 -4.844 1.00 94.31 187 ARG A O 1
ATOM 1483 N N . ASP A 1 188 ? 29.489 19.744 -6.252 1.00 95.44 188 ASP A N 1
ATOM 1484 C CA . ASP A 1 188 ? 29.572 20.770 -5.210 1.00 95.44 188 ASP A CA 1
ATOM 1485 C C . ASP A 1 188 ? 28.280 20.817 -4.384 1.00 95.44 188 ASP A C 1
ATOM 1487 O O . ASP A 1 188 ? 28.332 20.816 -3.153 1.00 95.44 188 ASP A O 1
ATOM 1491 N N . ALA A 1 189 ? 27.118 20.735 -5.040 1.00 96.44 189 ALA A N 1
ATOM 1492 C CA . ALA A 1 189 ? 25.828 20.613 -4.365 1.00 96.44 189 ALA A CA 1
ATOM 1493 C C . ALA A 1 189 ? 25.778 19.390 -3.436 1.00 96.44 189 ALA A C 1
ATOM 1495 O O . ALA A 1 189 ? 25.433 19.511 -2.260 1.00 96.44 189 ALA A O 1
ATOM 1496 N N . LEU A 1 190 ? 26.176 18.212 -3.934 1.00 94.19 190 LEU A N 1
ATOM 1497 C CA . LEU A 1 190 ? 26.197 16.981 -3.141 1.00 94.19 190 LEU A CA 1
ATOM 1498 C C . LEU A 1 190 ? 27.142 17.084 -1.937 1.00 94.19 190 LEU A C 1
ATOM 1500 O O . LEU A 1 190 ? 26.782 16.663 -0.837 1.00 94.19 190 LEU A O 1
ATOM 1504 N N . LYS A 1 191 ? 28.336 17.654 -2.133 1.00 92.12 191 LYS A N 1
ATOM 1505 C CA . LYS A 1 191 ? 29.302 17.900 -1.058 1.00 92.12 191 LYS A CA 1
ATOM 1506 C C . LYS A 1 191 ? 28.686 18.778 0.034 1.00 92.12 191 LYS A C 1
ATOM 1508 O O . LYS A 1 191 ? 28.697 18.396 1.203 1.00 92.12 191 LYS A O 1
ATOM 1513 N N . ASN A 1 192 ? 28.089 19.901 -0.357 1.00 95.25 192 ASN A N 1
ATOM 1514 C CA . ASN A 1 192 ? 27.472 20.850 0.565 1.00 95.25 192 ASN A CA 1
ATOM 1515 C C . ASN A 1 192 ? 26.294 20.233 1.340 1.00 95.25 192 ASN A C 1
ATOM 1517 O O . ASN A 1 192 ? 26.177 20.457 2.544 1.00 95.25 192 ASN A O 1
ATOM 1521 N N . LEU A 1 193 ? 25.468 19.387 0.709 1.00 94.75 193 LEU A N 1
ATOM 1522 C CA . LEU A 1 193 ? 24.409 18.649 1.412 1.00 94.75 193 LEU A CA 1
ATOM 1523 C C . LEU A 1 193 ? 24.967 17.692 2.480 1.00 94.75 193 LEU A C 1
ATOM 1525 O O . LEU A 1 193 ? 24.442 17.630 3.594 1.00 94.75 193 LEU A O 1
ATOM 1529 N N . ILE A 1 194 ? 26.025 16.943 2.155 1.00 91.56 194 ILE A N 1
ATOM 1530 C CA . ILE A 1 194 ? 26.644 15.968 3.067 1.00 91.56 194 ILE A CA 1
ATOM 1531 C C . ILE A 1 194 ? 27.313 16.676 4.252 1.00 91.56 194 ILE A C 1
ATOM 1533 O O . ILE A 1 194 ? 27.125 16.270 5.403 1.00 91.56 194 ILE A O 1
ATOM 1537 N N . GLU A 1 195 ? 28.059 17.750 3.994 1.00 91.12 195 GLU A N 1
ATOM 1538 C CA . GLU A 1 195 ? 28.659 18.564 5.053 1.00 91.12 195 GLU A CA 1
ATOM 1539 C C . GLU A 1 195 ? 27.581 19.251 5.906 1.00 91.12 195 GLU A C 1
ATOM 1541 O O . GLU A 1 195 ? 27.665 19.240 7.139 1.00 91.12 195 GLU A O 1
ATOM 1546 N N . GLY A 1 196 ? 26.528 19.772 5.265 1.00 93.94 196 GLY A N 1
ATOM 1547 C CA . GLY A 1 196 ? 25.369 20.377 5.918 1.00 93.94 196 GLY A CA 1
ATOM 1548 C C . GLY A 1 196 ? 24.688 19.410 6.878 1.00 93.94 196 GLY A C 1
ATOM 1549 O O . GLY A 1 196 ? 24.452 19.756 8.035 1.00 93.94 196 GLY A O 1
ATOM 1550 N N . ARG A 1 197 ? 24.473 18.158 6.454 1.00 93.31 197 ARG A N 1
ATOM 1551 C CA . ARG A 1 197 ? 23.932 17.091 7.311 1.00 93.31 197 ARG A CA 1
ATOM 1552 C C . ARG A 1 197 ? 24.739 16.921 8.588 1.00 93.31 197 ARG A C 1
ATOM 1554 O O . ARG A 1 197 ? 24.162 16.882 9.673 1.00 93.31 197 ARG A O 1
ATOM 1561 N N . ASN A 1 198 ? 26.059 16.822 8.465 1.00 89.56 198 ASN A N 1
ATOM 1562 C CA . ASN A 1 198 ? 26.932 16.595 9.611 1.00 89.56 198 ASN A CA 1
ATOM 1563 C C . ASN A 1 198 ? 26.891 17.788 10.581 1.00 89.56 198 ASN A C 1
ATOM 1565 O O . ASN A 1 198 ? 26.830 17.584 11.795 1.00 89.56 198 ASN A O 1
ATOM 1569 N N . ARG A 1 199 ? 26.873 19.028 10.065 1.00 92.50 199 ARG A N 1
ATOM 1570 C CA . ARG A 1 199 ? 26.745 20.235 10.899 1.00 92.50 199 ARG A CA 1
ATOM 1571 C C . ARG A 1 199 ? 25.407 20.282 11.620 1.00 92.50 199 ARG A C 1
ATOM 1573 O O . ARG A 1 199 ? 25.404 20.337 12.843 1.00 92.50 199 ARG A O 1
ATOM 1580 N N . ILE A 1 200 ? 24.300 20.139 10.894 1.00 93.19 200 ILE A N 1
ATOM 1581 C CA . ILE A 1 200 ? 22.948 20.153 11.465 1.00 93.19 200 ILE A CA 1
ATOM 1582 C C . ILE A 1 200 ? 22.794 19.069 12.538 1.00 93.19 200 ILE A C 1
ATOM 1584 O O . ILE A 1 200 ? 22.241 19.327 13.605 1.00 93.19 200 ILE A O 1
ATOM 1588 N N . GLN A 1 201 ? 23.327 17.866 12.305 1.00 90.31 201 GLN A N 1
ATOM 1589 C CA . GLN A 1 201 ? 23.292 16.794 13.298 1.00 90.31 201 GLN A CA 1
ATOM 1590 C C . GLN A 1 201 ? 24.050 17.171 14.580 1.00 90.31 201 GLN A C 1
ATOM 1592 O O . GLN A 1 201 ? 23.565 16.891 15.677 1.00 90.31 201 GLN A O 1
ATOM 1597 N N . MET A 1 202 ? 25.205 17.833 14.468 1.00 89.38 202 MET A N 1
ATOM 1598 C CA . MET A 1 202 ? 25.924 18.354 15.634 1.00 89.38 202 MET A CA 1
ATOM 1599 C C . MET A 1 202 ? 25.139 19.461 16.348 1.00 89.38 202 MET A C 1
ATOM 1601 O O . MET A 1 202 ? 25.127 19.486 17.576 1.00 89.38 202 MET A O 1
ATOM 1605 N N . SER A 1 203 ? 24.465 20.354 15.623 1.00 91.06 203 SER A N 1
ATOM 1606 C CA . SER A 1 203 ? 23.660 21.437 16.211 1.00 91.06 203 SER A CA 1
ATOM 1607 C C . SER A 1 203 ? 22.455 20.888 16.976 1.00 91.06 203 SER A C 1
ATOM 1609 O O . SER A 1 203 ? 22.191 21.309 18.101 1.00 91.06 203 SER A O 1
ATOM 1611 N N . ILE A 1 204 ? 21.786 19.873 16.419 1.00 89.56 204 ILE A N 1
ATOM 1612 C CA . ILE A 1 204 ? 20.696 19.134 17.075 1.00 89.56 204 ILE A CA 1
ATOM 1613 C C . ILE A 1 204 ? 21.193 18.450 18.357 1.00 89.56 204 ILE A C 1
ATOM 1615 O O . ILE A 1 204 ? 20.496 18.457 19.368 1.00 89.56 204 ILE A O 1
ATOM 1619 N N . GLN A 1 205 ? 22.405 17.885 18.343 1.00 87.56 205 GLN A N 1
ATOM 1620 C CA . GLN A 1 205 ? 23.005 17.265 19.531 1.00 87.56 205 GLN A CA 1
ATOM 1621 C C . GLN A 1 205 ? 23.380 18.286 20.612 1.00 87.56 205 GLN A C 1
ATOM 1623 O O . GLN A 1 205 ? 23.243 17.994 21.797 1.00 87.56 205 GLN A O 1
ATOM 1628 N N . LYS A 1 206 ? 23.851 19.477 20.224 1.00 89.31 206 LYS A N 1
ATOM 1629 C CA . LYS A 1 206 ? 24.258 20.535 21.164 1.00 89.31 206 LYS A CA 1
ATOM 1630 C C . LYS A 1 206 ? 23.076 21.209 21.864 1.00 89.31 206 LYS A C 1
ATOM 1632 O O . LYS A 1 206 ? 23.243 21.665 22.990 1.00 89.31 206 LYS A O 1
ATOM 1637 N N . ASN A 1 207 ? 21.902 21.241 21.230 1.00 82.25 207 ASN A N 1
ATOM 1638 C CA . ASN A 1 207 ? 20.709 21.924 21.736 1.00 82.25 207 ASN A CA 1
ATOM 1639 C C . ASN A 1 207 ? 19.555 20.930 21.988 1.00 82.25 207 ASN A C 1
ATOM 1641 O O . ASN A 1 207 ? 18.607 20.874 21.202 1.00 82.25 207 ASN A O 1
ATOM 1645 N N . PRO A 1 208 ? 19.585 20.148 23.087 1.00 77.19 208 PRO A N 1
ATOM 1646 C CA . PRO A 1 208 ? 18.614 19.084 23.362 1.00 77.19 208 PRO A CA 1
ATOM 1647 C C . PRO A 1 208 ? 17.266 19.610 23.894 1.00 77.19 208 PRO A C 1
ATOM 1649 O O . PRO A 1 208 ? 16.703 19.080 24.853 1.00 77.19 208 PRO A O 1
ATOM 1652 N N . ASN A 1 209 ? 16.712 20.665 23.297 1.00 88.81 209 ASN A N 1
ATOM 1653 C CA . ASN A 1 209 ? 15.384 21.142 23.663 1.00 88.81 209 ASN A CA 1
ATOM 1654 C C . ASN A 1 209 ? 14.312 20.177 23.116 1.00 88.81 209 ASN A C 1
ATOM 1656 O O . ASN A 1 209 ? 14.100 20.097 21.907 1.00 88.81 209 ASN A O 1
ATOM 1660 N N . ARG A 1 210 ? 13.602 19.454 23.999 1.00 82.75 210 ARG A N 1
ATOM 1661 C CA . ARG A 1 210 ? 12.588 18.443 23.620 1.00 82.75 210 ARG A CA 1
ATOM 1662 C C . ARG A 1 210 ? 11.489 19.014 22.720 1.00 82.75 210 ARG A C 1
ATOM 1664 O O . ARG A 1 210 ? 11.113 18.358 21.753 1.00 82.75 210 ARG A O 1
ATOM 1671 N N . ALA A 1 211 ? 11.006 20.224 23.007 1.00 87.31 211 ALA A N 1
ATOM 1672 C CA . ALA A 1 211 ? 9.960 20.861 22.206 1.00 87.31 211 ALA A CA 1
ATOM 1673 C C . ALA A 1 211 ? 10.460 21.172 20.785 1.00 87.31 211 ALA A C 1
ATOM 1675 O O . ALA A 1 211 ? 9.775 20.904 19.800 1.00 87.31 211 ALA A O 1
ATOM 1676 N N . GLN A 1 212 ? 11.699 21.656 20.677 1.00 88.44 212 GLN A N 1
ATOM 1677 C CA . GLN A 1 212 ? 12.357 21.913 19.398 1.00 88.44 212 GLN A CA 1
ATOM 1678 C C . GLN A 1 212 ? 12.598 20.609 18.623 1.00 88.44 212 GLN A C 1
ATOM 1680 O O . GLN A 1 212 ? 12.307 20.542 17.433 1.00 88.44 212 GLN A O 1
ATOM 1685 N N . LEU A 1 213 ? 13.052 19.545 19.295 1.00 86.50 213 LEU A N 1
ATOM 1686 C CA . LEU A 1 213 ? 13.245 18.225 18.688 1.00 86.50 213 LEU A CA 1
ATOM 1687 C C . LEU A 1 213 ? 11.934 17.631 18.161 1.00 86.50 213 LEU A C 1
ATOM 1689 O O . LEU A 1 213 ? 11.919 17.080 17.062 1.00 86.50 213 LEU A O 1
ATOM 1693 N N . ALA A 1 214 ? 10.832 17.759 18.903 1.00 84.88 214 ALA A N 1
ATOM 1694 C CA . ALA A 1 214 ? 9.513 17.328 18.441 1.00 84.88 214 ALA A CA 1
ATOM 1695 C C . ALA A 1 214 ? 9.071 18.116 17.193 1.00 84.88 214 ALA A C 1
ATOM 1697 O O . ALA A 1 214 ? 8.689 17.513 16.187 1.00 84.88 214 ALA A O 1
ATOM 1698 N N . ALA A 1 215 ? 9.227 19.445 17.209 1.00 89.19 215 ALA A N 1
ATOM 1699 C CA . ALA A 1 215 ? 8.921 20.309 16.067 1.00 89.19 215 ALA A CA 1
ATOM 1700 C C . ALA A 1 215 ? 9.803 20.016 14.837 1.00 89.19 215 ALA A C 1
ATOM 1702 O O . ALA A 1 215 ? 9.337 20.117 13.699 1.00 89.19 215 ALA A O 1
ATOM 1703 N N . LEU A 1 216 ? 11.067 19.637 15.048 1.00 91.19 216 LEU A N 1
ATOM 1704 C CA . LEU A 1 216 ? 11.990 19.211 13.993 1.00 91.19 216 LEU A CA 1
ATOM 1705 C C . LEU A 1 216 ? 11.594 17.858 13.403 1.00 91.19 216 LEU A C 1
ATOM 1707 O O . LEU A 1 216 ? 11.618 17.706 12.187 1.00 91.19 216 LEU A O 1
ATOM 1711 N N . ARG A 1 217 ? 11.174 16.892 14.228 1.00 88.69 217 ARG A N 1
ATOM 1712 C CA . ARG A 1 217 ? 10.677 15.591 13.745 1.00 88.69 217 ARG A CA 1
ATOM 1713 C C . ARG A 1 217 ? 9.411 15.744 12.908 1.00 88.69 217 ARG A C 1
ATOM 1715 O O . ARG A 1 217 ? 9.298 15.123 11.857 1.00 88.69 217 ARG A O 1
ATOM 1722 N N . GLN A 1 218 ? 8.466 16.575 13.351 1.00 88.62 218 GLN A N 1
ATOM 1723 C CA . GLN A 1 218 ? 7.264 16.894 12.572 1.00 88.62 218 GLN A CA 1
ATOM 1724 C C . GLN A 1 218 ? 7.621 17.547 11.235 1.00 88.62 218 GLN A C 1
ATOM 1726 O O . GLN A 1 218 ? 7.111 17.156 10.190 1.00 88.62 218 GLN A O 1
ATOM 1731 N N . PHE A 1 219 ? 8.550 18.500 11.247 1.00 93.81 219 PHE A N 1
ATOM 1732 C CA . PHE A 1 219 ? 9.020 19.141 10.024 1.00 93.81 219 PHE A CA 1
ATOM 1733 C C . PHE A 1 219 ? 9.710 18.180 9.058 1.00 93.81 219 PHE A C 1
ATOM 1735 O O . PHE A 1 219 ? 9.407 18.195 7.868 1.00 93.81 219 PHE A O 1
ATOM 1742 N N . ASP A 1 220 ? 10.587 17.317 9.569 1.00 93.62 220 ASP A N 1
ATOM 1743 C CA . ASP A 1 220 ? 11.275 16.295 8.782 1.00 93.62 220 ASP A CA 1
ATOM 1744 C C . ASP A 1 220 ? 10.278 15.330 8.122 1.00 93.62 220 ASP A C 1
ATOM 1746 O O . ASP A 1 220 ? 10.431 14.999 6.946 1.00 93.62 220 ASP A O 1
ATOM 1750 N N . ARG A 1 221 ? 9.208 14.938 8.838 1.00 87.62 221 ARG A N 1
ATOM 1751 C CA . ARG A 1 221 ? 8.094 14.146 8.283 1.00 87.62 221 ARG A CA 1
ATOM 1752 C C . ARG A 1 221 ? 7.417 14.864 7.112 1.00 87.62 221 ARG A C 1
ATOM 1754 O O . ARG A 1 221 ? 7.314 14.279 6.034 1.00 87.62 221 ARG A O 1
ATOM 1761 N N . ILE A 1 222 ? 7.039 16.132 7.293 1.00 89.62 222 ILE A N 1
ATOM 1762 C CA . ILE A 1 222 ? 6.381 16.944 6.254 1.00 89.62 222 ILE A CA 1
ATOM 1763 C C . ILE A 1 222 ? 7.281 17.095 5.021 1.00 89.62 222 ILE A C 1
ATOM 1765 O O . ILE A 1 222 ? 6.833 16.897 3.893 1.00 89.62 222 ILE A O 1
ATOM 1769 N N . GLN A 1 223 ? 8.563 17.412 5.215 1.00 93.19 223 GL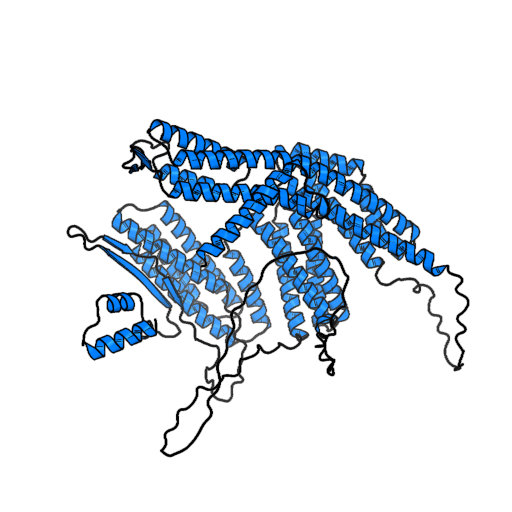N A N 1
ATOM 1770 C CA . GLN A 1 223 ? 9.508 17.569 4.106 1.00 93.19 223 GLN A CA 1
ATOM 1771 C C . GLN A 1 223 ? 9.743 16.250 3.371 1.00 93.19 223 GLN A C 1
ATOM 1773 O O . GLN A 1 223 ? 9.755 16.206 2.143 1.00 93.19 223 GLN A O 1
ATOM 1778 N N . ARG A 1 224 ? 9.845 15.138 4.104 1.00 90.06 224 ARG A N 1
ATOM 1779 C CA . ARG A 1 224 ? 9.961 13.812 3.495 1.00 90.06 224 ARG A CA 1
ATOM 1780 C C . ARG A 1 224 ? 8.732 13.454 2.659 1.00 90.06 224 ARG A C 1
ATOM 1782 O O . ARG A 1 224 ? 8.890 12.844 1.605 1.00 90.06 224 ARG A O 1
ATOM 1789 N N . GLN A 1 225 ? 7.532 13.817 3.109 1.00 86.56 225 GLN A N 1
ATOM 1790 C CA . GLN A 1 225 ? 6.303 13.606 2.341 1.00 86.56 225 GLN A CA 1
ATOM 1791 C C . GLN A 1 225 ? 6.292 14.427 1.052 1.00 86.56 225 GLN A C 1
ATOM 1793 O O . GLN A 1 225 ? 6.021 13.857 0.004 1.00 86.56 225 GLN A O 1
ATOM 1798 N N . LYS A 1 226 ? 6.674 15.711 1.104 1.00 89.25 226 LYS A N 1
ATOM 1799 C CA . LYS A 1 226 ? 6.799 16.560 -0.095 1.00 89.25 226 LYS A CA 1
ATOM 1800 C C . LYS A 1 226 ? 7.796 16.018 -1.112 1.00 89.25 226 LYS A C 1
ATOM 1802 O O . LYS A 1 226 ? 7.604 16.179 -2.310 1.00 89.25 226 LYS A O 1
ATOM 1807 N N . LEU A 1 227 ? 8.878 15.409 -0.630 1.00 88.25 227 LEU A N 1
ATOM 1808 C CA . LEU A 1 227 ? 9.875 14.829 -1.512 1.00 88.25 227 LEU A CA 1
ATOM 1809 C C . LEU A 1 227 ? 9.318 13.593 -2.216 1.00 88.25 227 LEU A C 1
ATOM 1811 O O . LEU A 1 227 ? 9.548 13.444 -3.411 1.00 88.25 227 LEU A O 1
ATOM 1815 N N . ARG A 1 228 ? 8.593 12.695 -1.542 1.00 84.50 228 ARG A N 1
ATOM 1816 C CA . ARG A 1 228 ? 8.076 11.464 -2.175 1.00 84.50 228 ARG A CA 1
ATOM 1817 C C . ARG A 1 228 ? 7.352 11.772 -3.490 1.00 84.50 228 ARG A C 1
ATOM 1819 O O . ARG A 1 228 ? 6.616 12.747 -3.584 1.00 84.50 228 ARG A O 1
ATOM 1826 N N . ARG A 1 229 ? 7.592 10.939 -4.513 1.00 79.88 229 ARG A N 1
ATOM 1827 C CA . ARG A 1 229 ? 6.804 11.018 -5.749 1.00 79.88 229 ARG A CA 1
ATOM 1828 C C . ARG A 1 229 ? 5.325 10.910 -5.361 1.00 79.88 229 ARG A C 1
ATOM 1830 O O . ARG A 1 229 ? 5.036 10.082 -4.489 1.00 79.88 229 ARG A O 1
ATOM 1837 N N . PRO A 1 230 ? 4.437 11.736 -5.945 1.00 76.81 230 PRO A N 1
ATOM 1838 C CA . PRO A 1 230 ? 3.011 11.569 -5.725 1.00 76.81 230 PRO A CA 1
ATOM 1839 C C . PRO A 1 230 ? 2.676 10.125 -6.080 1.00 76.81 230 PRO A C 1
ATOM 1841 O O . PRO A 1 230 ? 3.045 9.643 -7.154 1.00 76.81 230 PRO A O 1
ATOM 1844 N N . LYS A 1 231 ? 2.104 9.422 -5.109 1.00 85.62 231 LYS A N 1
ATOM 1845 C CA . LYS A 1 231 ? 1.613 8.066 -5.305 1.00 85.62 231 LYS A CA 1
ATOM 1846 C C . LYS A 1 231 ? 0.386 8.137 -6.208 1.00 85.62 231 LYS A C 1
ATOM 1848 O O . LYS A 1 231 ? -0.257 9.185 -6.277 1.00 85.62 231 LYS A O 1
ATOM 1853 N N . SER A 1 232 ? 0.071 7.049 -6.903 1.00 86.31 232 SER A N 1
ATOM 1854 C CA . SER A 1 232 ? -1.281 6.924 -7.446 1.00 86.31 232 SER A CA 1
ATOM 1855 C C . SER A 1 232 ? -2.285 6.902 -6.288 1.00 86.31 232 SER A C 1
ATOM 1857 O O . SER A 1 232 ? -1.935 6.490 -5.177 1.00 86.31 232 SER A O 1
ATOM 1859 N N . ASP A 1 233 ? -3.528 7.311 -6.543 1.00 86.56 233 ASP A N 1
ATOM 1860 C CA . ASP A 1 233 ? -4.602 7.256 -5.540 1.00 86.56 233 ASP A CA 1
ATOM 1861 C C . ASP A 1 233 ? -4.742 5.834 -4.957 1.00 86.56 233 ASP A C 1
ATOM 1863 O O . ASP A 1 233 ? -4.993 5.671 -3.767 1.00 86.56 233 ASP A O 1
ATOM 1867 N N . GLU A 1 234 ? -4.484 4.800 -5.765 1.00 86.50 234 GLU A N 1
ATOM 1868 C CA . GLU A 1 234 ? -4.484 3.388 -5.365 1.00 86.50 234 GLU A CA 1
ATOM 1869 C C . GLU A 1 234 ? -3.298 3.013 -4.448 1.00 86.50 234 GLU A C 1
ATOM 1871 O O . GLU A 1 234 ? -3.453 2.332 -3.431 1.00 86.50 234 GLU A O 1
ATOM 1876 N N . GLU A 1 235 ? -2.082 3.463 -4.762 1.00 89.38 235 GLU A N 1
ATOM 1877 C CA . GLU A 1 235 ? -0.921 3.248 -3.893 1.00 89.38 235 GLU A CA 1
ATOM 1878 C C . GLU A 1 235 ? -1.045 4.026 -2.576 1.00 89.38 235 GLU A C 1
ATOM 1880 O O . GLU A 1 235 ? -0.543 3.594 -1.530 1.00 89.38 235 GLU A O 1
ATOM 1885 N N . GLU A 1 236 ? -1.678 5.198 -2.621 1.00 91.56 236 GLU A N 1
ATOM 1886 C CA . GLU A 1 236 ? -1.985 5.998 -1.443 1.00 91.56 236 GLU A CA 1
ATOM 1887 C C . GLU A 1 236 ? -3.073 5.328 -0.596 1.00 91.56 236 GLU A C 1
ATOM 1889 O O . GLU A 1 236 ? -2.879 5.181 0.610 1.00 91.56 236 GLU A O 1
ATOM 1894 N N . ALA A 1 237 ? -4.128 4.803 -1.222 1.00 91.19 237 ALA A N 1
ATOM 1895 C CA . ALA A 1 237 ? -5.164 3.980 -0.602 1.00 91.19 237 ALA A CA 1
ATOM 1896 C C . ALA A 1 237 ? -4.587 2.787 0.173 1.00 91.19 237 ALA A C 1
ATOM 1898 O O . ALA A 1 237 ? -4.832 2.628 1.371 1.00 91.19 237 ALA A O 1
ATOM 1899 N N . LYS A 1 238 ? -3.764 1.968 -0.495 1.00 92.44 238 LYS A N 1
ATOM 1900 C CA . LYS A 1 238 ? -3.116 0.791 0.105 1.00 92.44 238 LYS A CA 1
ATOM 1901 C C . LYS A 1 238 ? -2.213 1.173 1.275 1.00 92.44 238 LYS A C 1
ATOM 1903 O O . LYS A 1 238 ? -2.192 0.493 2.300 1.00 92.44 238 LYS A O 1
ATOM 1908 N N . GLU A 1 239 ? -1.481 2.279 1.148 1.00 93.00 239 GLU A N 1
ATOM 1909 C CA . GLU A 1 239 ? -0.647 2.784 2.238 1.00 93.00 239 GLU A CA 1
ATOM 1910 C C . GLU A 1 239 ? -1.480 3.280 3.420 1.00 93.00 239 GLU A C 1
ATOM 1912 O O . GLU A 1 239 ? -1.079 3.066 4.560 1.00 93.00 239 GLU A O 1
ATOM 1917 N N . VAL A 1 240 ? -2.622 3.926 3.176 1.00 95.44 240 VAL A N 1
ATOM 1918 C CA . VAL A 1 240 ? -3.535 4.353 4.241 1.00 95.44 240 VAL A CA 1
ATOM 1919 C C . VAL A 1 240 ? -4.054 3.151 5.021 1.00 95.44 240 VAL A C 1
ATOM 1921 O O . VAL A 1 240 ? -3.942 3.161 6.243 1.00 95.44 240 VAL A O 1
ATOM 1924 N N . VAL A 1 241 ? -4.546 2.107 4.345 1.00 95.88 241 VAL A N 1
ATOM 1925 C CA . VAL A 1 241 ? -5.022 0.874 5.003 1.00 95.88 241 VAL A CA 1
ATOM 1926 C C . VAL A 1 241 ? -3.917 0.271 5.869 1.00 95.88 241 VAL A C 1
ATOM 1928 O O . VAL A 1 241 ? -4.114 0.062 7.063 1.00 95.88 241 VAL A O 1
ATOM 1931 N N . ARG A 1 242 ? -2.715 0.102 5.303 1.00 96.25 242 ARG A N 1
ATOM 1932 C CA . ARG A 1 242 ? -1.545 -0.425 6.020 1.00 96.25 242 ARG A CA 1
ATOM 1933 C C . ARG A 1 242 ? -1.184 0.418 7.245 1.00 96.25 242 ARG A C 1
ATOM 1935 O O . ARG A 1 242 ? -0.855 -0.119 8.297 1.00 96.25 242 ARG A O 1
ATOM 1942 N N . ARG A 1 243 ? -1.226 1.750 7.125 1.00 95.75 243 ARG A N 1
ATOM 1943 C CA . ARG A 1 243 ? -0.939 2.658 8.246 1.00 95.75 243 ARG A CA 1
ATOM 1944 C C . ARG A 1 243 ? -2.030 2.612 9.314 1.00 95.75 243 ARG A C 1
ATOM 1946 O O . ARG A 1 243 ? -1.689 2.694 10.486 1.00 95.75 243 ARG A O 1
ATOM 1953 N N . LEU A 1 244 ? -3.301 2.464 8.942 1.00 97.12 244 LEU A N 1
ATOM 1954 C CA . LEU A 1 244 ? -4.401 2.291 9.895 1.00 97.12 244 LEU A CA 1
ATOM 1955 C C . LEU A 1 244 ? -4.251 0.992 10.694 1.00 97.12 244 LEU A C 1
ATOM 1957 O O . LEU A 1 244 ? -4.399 1.019 11.911 1.00 97.12 244 LEU A O 1
ATOM 1961 N N . GLU A 1 245 ? -3.879 -0.112 10.044 1.00 96.75 245 GLU A N 1
ATOM 1962 C CA . GLU A 1 245 ? -3.561 -1.374 10.728 1.00 96.75 245 GLU A CA 1
ATOM 1963 C C . GLU A 1 245 ? -2.373 -1.211 11.685 1.00 96.75 245 GLU A C 1
ATOM 1965 O O . GLU A 1 245 ? -2.461 -1.585 12.854 1.00 96.75 245 GLU A O 1
ATOM 1970 N N . GLU A 1 246 ? -1.289 -0.564 11.237 1.00 96.06 246 GLU A N 1
ATOM 1971 C CA . GLU A 1 246 ? -0.148 -0.260 12.108 1.00 96.06 246 GLU A CA 1
ATOM 1972 C C . GLU A 1 246 ? -0.543 0.617 13.307 1.00 96.06 246 GLU A C 1
ATOM 1974 O O . GLU A 1 246 ? 0.003 0.436 14.396 1.00 96.06 246 GLU A O 1
ATOM 1979 N N . LEU A 1 247 ? -1.453 1.582 13.132 1.00 96.94 247 LEU A N 1
ATOM 1980 C CA . LEU A 1 247 ? -1.957 2.398 14.235 1.00 96.94 247 LEU A CA 1
ATOM 1981 C C . LEU A 1 247 ? -2.812 1.579 15.200 1.00 96.94 247 LEU A C 1
ATOM 1983 O O . LEU A 1 247 ? -2.614 1.703 16.407 1.00 96.94 247 LEU A O 1
ATOM 1987 N N . ALA A 1 248 ? -3.694 0.719 14.690 1.00 97.06 248 ALA A N 1
ATOM 1988 C CA . ALA A 1 248 ? -4.505 -0.173 15.510 1.00 97.06 248 ALA A CA 1
ATOM 1989 C C . ALA A 1 248 ? -3.631 -1.077 16.393 1.00 97.06 248 ALA A C 1
ATOM 1991 O O . ALA A 1 248 ? -3.859 -1.172 17.598 1.00 97.06 248 ALA A O 1
ATOM 1992 N N . ASP A 1 249 ? -2.578 -1.670 15.826 1.00 96.31 249 ASP A N 1
ATOM 1993 C CA . ASP A 1 249 ? -1.658 -2.540 16.566 1.00 96.31 249 ASP A CA 1
ATOM 1994 C C . ASP A 1 249 ? -0.813 -1.764 17.592 1.00 96.31 249 ASP A C 1
ATOM 1996 O O . ASP A 1 249 ? -0.505 -2.271 18.676 1.00 96.31 249 ASP A O 1
ATOM 2000 N N . ARG A 1 250 ? -0.438 -0.514 17.285 1.00 96.06 250 ARG A N 1
ATOM 2001 C CA . ARG A 1 250 ? 0.277 0.360 18.231 1.00 96.06 250 ARG A CA 1
ATOM 2002 C C . ARG A 1 250 ? -0.618 0.809 19.388 1.00 96.06 250 ARG A C 1
ATOM 2004 O O . ARG A 1 250 ? -0.131 0.836 20.516 1.00 96.06 250 ARG A O 1
ATOM 2011 N N . GLU A 1 251 ? -1.883 1.129 19.132 1.00 97.12 251 GLU A N 1
ATOM 2012 C CA . GLU A 1 251 ? -2.871 1.438 20.175 1.00 97.12 251 GLU A CA 1
ATOM 2013 C C . GLU A 1 251 ? -3.160 0.210 21.044 1.00 97.12 251 GLU A C 1
ATOM 2015 O O . GLU A 1 251 ? -3.152 0.303 22.270 1.00 97.12 251 GLU A O 1
ATOM 2020 N N . GLU A 1 252 ? -3.296 -0.976 20.440 1.00 96.38 252 GLU A N 1
ATOM 2021 C CA . GLU A 1 252 ? -3.452 -2.235 21.179 1.00 96.38 252 GLU A CA 1
ATOM 2022 C C . GLU A 1 252 ? -2.242 -2.505 22.091 1.00 96.38 252 GLU A C 1
ATOM 2024 O O . GLU A 1 252 ? -2.395 -2.937 23.235 1.00 96.38 252 GLU A O 1
ATOM 2029 N N . PHE A 1 253 ? -1.029 -2.195 21.626 1.00 95.06 253 PHE A N 1
ATOM 2030 C CA . PHE A 1 253 ? 0.173 -2.264 22.453 1.00 95.06 253 PHE A CA 1
ATOM 2031 C C . PHE A 1 253 ? 0.130 -1.275 23.634 1.00 95.06 253 PHE A C 1
ATOM 2033 O O . PHE A 1 253 ? 0.497 -1.640 24.756 1.00 95.06 253 PHE A O 1
ATOM 2040 N N . VAL A 1 254 ? -0.308 -0.027 23.415 1.00 95.06 254 VAL A N 1
ATOM 2041 C CA . VAL A 1 254 ? -0.465 0.972 24.491 1.00 95.06 254 VAL A CA 1
ATOM 2042 C C . VAL A 1 254 ? -1.507 0.495 25.504 1.00 95.06 254 VAL A C 1
ATOM 2044 O O . VAL A 1 254 ? -1.224 0.490 26.703 1.00 95.06 254 VAL A O 1
ATOM 2047 N N . TYR A 1 255 ? -2.652 0.003 25.031 1.00 95.69 255 TYR A N 1
ATOM 2048 C CA . TYR A 1 255 ? -3.709 -0.586 25.848 1.00 95.69 255 TYR A CA 1
ATOM 2049 C C . TYR A 1 255 ? -3.195 -1.720 26.747 1.00 95.69 255 TYR A C 1
ATOM 2051 O O . TYR A 1 255 ? -3.338 -1.645 27.971 1.00 95.69 255 TYR A O 1
ATOM 2059 N N . LYS A 1 256 ? -2.533 -2.735 26.172 1.00 94.44 256 LYS A N 1
ATOM 2060 C CA . LYS A 1 256 ? -1.993 -3.884 26.927 1.00 94.44 256 LYS A CA 1
ATOM 2061 C C . LYS A 1 256 ? -0.922 -3.474 27.932 1.00 94.44 256 LYS A C 1
ATOM 2063 O O . LYS A 1 256 ? -0.886 -3.993 29.051 1.00 94.44 256 LYS A O 1
ATOM 2068 N N . THR A 1 257 ? -0.077 -2.509 27.562 1.00 93.94 257 THR A N 1
ATOM 2069 C CA . THR A 1 257 ? 0.964 -1.989 28.457 1.00 93.94 257 THR A CA 1
ATOM 2070 C C . THR A 1 257 ? 0.350 -1.256 29.652 1.00 93.94 257 THR A C 1
ATOM 2072 O O . THR A 1 257 ? 0.801 -1.449 30.780 1.00 93.94 257 THR A O 1
ATOM 2075 N N . LEU A 1 258 ? -0.694 -0.448 29.434 1.00 93.62 258 LEU A N 1
ATOM 2076 C CA . LEU A 1 258 ? -1.396 0.270 30.505 1.00 93.62 258 LEU A CA 1
ATOM 2077 C C . LEU A 1 258 ? -2.212 -0.665 31.405 1.00 93.62 258 LEU A C 1
ATOM 2079 O O . LEU A 1 258 ? -2.260 -0.447 32.615 1.00 93.62 258 LEU A O 1
ATOM 2083 N N . GLY A 1 259 ? -2.784 -1.733 30.840 1.00 93.31 259 GLY A N 1
ATOM 2084 C CA . GLY A 1 259 ? -3.501 -2.769 31.589 1.00 93.31 259 GLY A CA 1
ATOM 2085 C C . GLY A 1 259 ? -2.605 -3.693 32.417 1.00 93.31 259 GLY A C 1
ATOM 2086 O O . GLY A 1 259 ? -3.103 -4.452 33.247 1.00 93.31 259 GLY A O 1
ATOM 2087 N N . GLY A 1 260 ? -1.284 -3.638 32.214 1.00 90.50 260 GLY A N 1
ATOM 2088 C CA . GLY A 1 260 ? -0.323 -4.504 32.896 1.00 90.50 260 GLY A CA 1
ATOM 2089 C C . GLY A 1 260 ? -0.357 -5.967 32.438 1.00 90.50 260 GLY A C 1
ATOM 2090 O O . GLY A 1 260 ? 0.277 -6.807 33.080 1.00 90.50 260 GLY A O 1
ATOM 2091 N N . GLU A 1 261 ? -1.055 -6.286 31.342 1.00 78.56 261 GLU A N 1
ATOM 2092 C CA . GLU A 1 261 ? -1.184 -7.659 30.831 1.00 78.56 261 GLU A CA 1
ATOM 2093 C C . GLU A 1 261 ? 0.148 -8.182 30.268 1.00 78.56 261 GLU A C 1
ATOM 2095 O O . GLU A 1 261 ? 0.545 -9.312 30.563 1.00 78.56 261 GLU A O 1
ATOM 2100 N N . ASP A 1 262 ? 0.920 -7.327 29.588 1.00 62.97 262 ASP A N 1
ATOM 2101 C CA . ASP A 1 262 ? 2.223 -7.693 29.007 1.00 62.97 262 ASP A CA 1
ATOM 2102 C C . ASP A 1 262 ? 3.363 -7.788 30.046 1.00 62.97 262 ASP A C 1
ATOM 2104 O O . ASP A 1 262 ? 4.436 -8.326 29.769 1.00 62.97 262 ASP A O 1
ATOM 2108 N N . GLY A 1 263 ? 3.139 -7.325 31.282 1.00 53.22 263 GLY A N 1
ATOM 2109 C CA . GLY A 1 263 ? 4.126 -7.376 32.369 1.00 53.22 263 GLY A CA 1
ATOM 2110 C C . GLY A 1 263 ? 4.247 -8.740 33.058 1.00 53.22 263 GLY A C 1
ATOM 2111 O O . GLY A 1 263 ? 5.079 -8.906 33.951 1.00 53.22 263 GLY A O 1
ATOM 2112 N N . SER A 1 264 ? 3.422 -9.719 32.672 1.00 47.53 264 SER A N 1
ATOM 2113 C CA . SER A 1 264 ? 3.384 -11.045 33.292 1.00 47.53 264 SER A CA 1
ATOM 2114 C C . SER A 1 264 ? 3.642 -12.187 32.313 1.00 47.53 264 SER A C 1
ATOM 2116 O O . SER A 1 264 ? 3.055 -13.263 32.424 1.00 47.53 264 SER A O 1
ATOM 2118 N N . ALA A 1 265 ? 4.660 -12.033 31.463 1.00 47.31 265 ALA A N 1
ATOM 2119 C CA . ALA A 1 265 ? 5.490 -13.177 31.091 1.00 47.31 265 ALA A CA 1
ATOM 2120 C C . ALA A 1 265 ? 6.196 -13.719 32.355 1.00 47.31 265 ALA A C 1
ATOM 2122 O O . ALA A 1 265 ? 7.410 -13.626 32.529 1.00 47.31 265 ALA A O 1
ATOM 2123 N N . LYS A 1 266 ? 5.412 -14.269 33.292 1.00 43.62 266 LYS A N 1
ATOM 2124 C CA . LYS A 1 266 ? 5.878 -15.219 34.289 1.00 43.62 266 LYS A CA 1
ATOM 2125 C C . LYS A 1 266 ? 6.476 -16.356 33.482 1.00 43.62 266 LYS A C 1
ATOM 2127 O O . LYS A 1 266 ? 5.759 -17.194 32.948 1.00 43.62 266 LYS A O 1
ATOM 2132 N N . GLY A 1 267 ? 7.800 -16.368 33.383 1.00 38.59 267 GLY A N 1
ATOM 2133 C CA . GLY A 1 267 ? 8.511 -17.594 33.096 1.00 38.59 267 GLY A CA 1
ATOM 2134 C C . GLY A 1 267 ? 8.057 -18.621 34.124 1.00 38.59 267 GLY A C 1
ATOM 2135 O O . GLY A 1 267 ? 8.408 -18.518 35.301 1.00 38.59 267 GLY A O 1
ATOM 2136 N N . ASP A 1 268 ? 7.260 -19.589 33.680 1.00 37.59 268 ASP A N 1
ATOM 2137 C CA . ASP A 1 268 ? 7.004 -20.832 34.391 1.00 37.59 268 ASP A CA 1
ATOM 2138 C C . ASP A 1 268 ? 8.321 -21.620 34.475 1.00 37.59 268 ASP A C 1
ATOM 2140 O O . ASP A 1 268 ? 8.524 -22.643 33.834 1.00 37.59 268 ASP A O 1
ATOM 2144 N N . ASN A 1 269 ? 9.242 -21.145 35.313 1.00 39.09 269 ASN A N 1
ATOM 2145 C CA . ASN A 1 269 ? 10.233 -21.988 35.965 1.00 39.09 269 ASN A CA 1
ATOM 2146 C C . ASN A 1 269 ? 9.588 -22.550 37.236 1.00 39.09 269 ASN A C 1
ATOM 2148 O O . ASN A 1 269 ? 9.975 -22.249 38.367 1.00 39.09 269 ASN A O 1
ATOM 2152 N N . ALA A 1 270 ? 8.561 -23.375 37.032 1.00 36.31 270 ALA A N 1
ATOM 2153 C CA . ALA A 1 270 ? 8.083 -24.297 38.042 1.00 36.31 270 ALA A CA 1
ATOM 2154 C C . ALA A 1 270 ? 9.073 -25.468 38.115 1.00 36.31 270 ALA A C 1
ATOM 2156 O O . ALA A 1 270 ? 9.230 -26.249 37.179 1.00 36.31 270 ALA A O 1
ATOM 2157 N N . ALA A 1 271 ? 9.766 -25.564 39.247 1.00 42.88 271 ALA A N 1
ATOM 2158 C CA . ALA A 1 271 ? 10.663 -26.653 39.593 1.00 42.88 271 ALA A CA 1
ATOM 2159 C C . ALA A 1 271 ? 9.971 -28.028 39.467 1.00 42.88 271 ALA A C 1
ATOM 2161 O O . ALA A 1 271 ? 9.189 -28.429 40.330 1.00 42.88 271 ALA A O 1
ATOM 2162 N N . GLY A 1 272 ? 10.301 -28.767 38.406 1.00 30.34 272 GLY A N 1
ATOM 2163 C CA . GLY A 1 272 ? 9.937 -30.169 38.213 1.00 30.34 272 GLY A CA 1
ATOM 2164 C C . GLY A 1 272 ? 11.028 -31.113 38.724 1.00 30.34 272 GLY A C 1
ATOM 2165 O O . GLY A 1 272 ? 12.115 -31.191 38.159 1.00 30.34 272 GLY A O 1
ATOM 2166 N N . LYS A 1 273 ? 10.719 -31.847 39.798 1.00 33.94 273 LYS A N 1
ATOM 2167 C CA . LYS A 1 273 ? 11.412 -33.075 40.231 1.00 33.94 273 LYS A CA 1
ATOM 2168 C C . LYS A 1 273 ? 11.329 -34.176 39.151 1.00 33.94 273 LYS A C 1
ATOM 2170 O O . LYS A 1 273 ? 10.392 -34.161 38.355 1.00 33.94 273 LYS A O 1
ATOM 2175 N N . PRO A 1 274 ? 12.246 -35.164 39.154 1.00 32.41 274 PRO A N 1
ATOM 2176 C CA . PRO A 1 274 ? 12.362 -36.152 38.088 1.00 32.41 274 PRO A CA 1
ATOM 2177 C C . PRO A 1 274 ? 11.301 -37.258 38.227 1.00 32.41 274 PRO A C 1
ATOM 2179 O O . PRO A 1 274 ? 11.236 -37.939 39.248 1.00 32.41 274 PRO A O 1
ATOM 2182 N N . MET A 1 275 ? 10.503 -37.468 37.182 1.00 30.94 275 MET A N 1
ATOM 2183 C CA . MET A 1 275 ? 9.943 -38.782 36.832 1.00 30.94 275 MET A CA 1
ATOM 2184 C C . MET A 1 275 ? 10.705 -39.239 35.580 1.00 30.94 275 MET A C 1
ATOM 2186 O O . MET A 1 275 ? 10.969 -38.422 34.707 1.00 30.94 275 MET A O 1
ATOM 2190 N N . GLY A 1 276 ? 11.201 -40.467 35.459 1.00 30.98 276 GLY A N 1
ATOM 2191 C CA . GLY A 1 276 ? 10.524 -41.729 35.741 1.00 30.98 276 GLY A CA 1
ATOM 2192 C C . GLY A 1 276 ? 10.248 -42.385 34.385 1.00 30.98 276 GLY A C 1
ATOM 2193 O O . GLY A 1 276 ? 9.517 -41.825 33.577 1.00 30.98 276 GLY A O 1
ATOM 2194 N N . GLU A 1 277 ? 10.920 -43.506 34.126 1.00 32.91 277 GLU A N 1
ATOM 2195 C CA . GLU A 1 277 ? 11.002 -44.241 32.855 1.00 32.91 277 GLU A CA 1
ATOM 2196 C C . GLU A 1 277 ? 9.653 -44.468 32.137 1.00 32.91 277 GLU A C 1
ATOM 2198 O O . GLU A 1 277 ? 8.646 -44.768 32.788 1.00 32.91 277 GLU A O 1
ATOM 2203 N N . PRO A 1 278 ? 9.621 -44.425 30.790 1.00 31.58 278 PRO A N 1
ATOM 2204 C CA . PRO A 1 278 ? 8.438 -44.797 30.028 1.00 31.58 278 PRO A CA 1
ATOM 2205 C C . PRO A 1 278 ? 8.297 -46.326 29.946 1.00 31.58 278 PRO A C 1
ATOM 2207 O O . PRO A 1 278 ? 9.164 -47.026 29.426 1.00 31.58 278 PRO A O 1
ATOM 2210 N N . LYS A 1 279 ? 7.162 -46.839 30.438 1.00 33.09 279 LYS A N 1
ATOM 2211 C CA . LYS A 1 279 ? 6.697 -48.211 30.191 1.00 33.09 279 LYS A CA 1
ATOM 2212 C C . LYS A 1 279 ? 6.162 -48.356 28.765 1.00 33.09 279 LYS A C 1
ATOM 2214 O O . LYS A 1 279 ? 5.355 -47.550 28.308 1.00 33.09 279 LYS A O 1
ATOM 2219 N N . GLU A 1 280 ? 6.582 -49.442 28.128 1.00 32.12 280 GLU A N 1
ATOM 2220 C CA . GLU A 1 280 ? 6.076 -49.986 26.866 1.00 32.12 280 GLU A CA 1
ATOM 2221 C C . GLU A 1 280 ? 4.556 -50.257 26.887 1.00 32.12 280 GLU A C 1
ATOM 2223 O O . GLU A 1 280 ? 4.017 -50.667 27.922 1.00 32.12 280 GLU A O 1
ATOM 2228 N N . PRO A 1 281 ? 3.859 -50.142 25.740 1.00 38.44 281 PRO A N 1
ATOM 2229 C CA . PRO A 1 281 ? 2.525 -50.701 25.571 1.00 38.44 281 PRO A CA 1
ATOM 2230 C C . PRO A 1 281 ? 2.571 -52.185 25.162 1.00 38.44 281 PRO A C 1
ATOM 2232 O O . PRO A 1 281 ? 3.279 -52.595 24.242 1.00 38.44 281 PRO A O 1
ATOM 2235 N N . MET A 1 282 ? 1.754 -52.991 25.845 1.00 37.66 282 MET A N 1
ATOM 2236 C CA . MET A 1 282 ? 1.484 -54.392 25.524 1.00 37.66 282 MET A CA 1
ATOM 2237 C C . MET A 1 282 ? 0.726 -54.569 24.197 1.00 37.66 282 MET A C 1
ATOM 2239 O O . MET A 1 282 ? -0.301 -53.942 23.957 1.00 37.66 282 MET A O 1
ATOM 2243 N N . LYS A 1 283 ? 1.239 -55.524 23.412 1.00 31.75 283 LYS A N 1
ATOM 2244 C CA . LYS A 1 283 ? 0.582 -56.540 22.563 1.00 31.75 283 LYS A CA 1
ATOM 2245 C C . LYS A 1 283 ? -0.943 -56.471 22.352 1.00 31.75 283 LYS A C 1
ATOM 2247 O O . LYS A 1 283 ? -1.717 -56.707 23.275 1.00 31.75 283 LYS A O 1
ATOM 2252 N N . GLY A 1 284 ? -1.323 -56.427 21.073 1.00 31.33 284 GLY A N 1
ATOM 2253 C CA . GLY A 1 284 ? -2.518 -57.070 20.514 1.00 31.33 284 GLY A CA 1
ATOM 2254 C C . GLY A 1 284 ? -2.114 -57.977 19.343 1.00 31.33 284 GLY A C 1
ATOM 2255 O O . GLY A 1 284 ? -1.343 -57.569 18.479 1.00 31.33 284 GLY A O 1
ATOM 2256 N N . GLU A 1 285 ? -2.565 -59.230 19.378 1.00 30.56 285 GLU A N 1
ATOM 2257 C CA . GLU A 1 285 ? -2.205 -60.347 18.496 1.00 30.56 285 GLU A CA 1
ATOM 2258 C C . GLU A 1 285 ? -2.865 -60.291 17.102 1.00 30.56 285 GLU A C 1
ATOM 2260 O O . GLU A 1 285 ? -4.012 -59.873 16.966 1.00 30.56 285 GLU A O 1
ATOM 2265 N N . GLY A 1 286 ? -2.182 -60.827 16.081 1.00 29.75 286 GLY A N 1
ATOM 2266 C CA . GLY A 1 286 ? -2.756 -61.105 14.757 1.00 29.75 286 GLY A CA 1
ATOM 2267 C C . GLY A 1 286 ? -1.762 -61.775 13.799 1.00 29.75 286 GLY A C 1
ATOM 2268 O O . GLY A 1 286 ? -0.900 -61.120 13.234 1.00 29.75 286 GLY A O 1
ATOM 2269 N N . LYS A 1 287 ? -1.872 -63.102 13.668 1.00 32.12 287 LYS A N 1
ATOM 2270 C CA . LYS A 1 287 ? -1.017 -64.061 12.931 1.00 32.12 287 LYS A CA 1
ATOM 2271 C C . LYS A 1 287 ? -0.889 -63.818 11.410 1.00 32.12 287 LYS A C 1
ATOM 2273 O O . LYS A 1 287 ? -1.887 -63.519 10.767 1.00 32.12 287 LYS A O 1
ATOM 2278 N N . GLY A 1 288 ? 0.269 -64.179 10.829 1.00 29.00 288 GLY A N 1
ATOM 2279 C CA . GLY A 1 288 ? 0.385 -64.513 9.393 1.00 29.00 288 GLY A CA 1
ATOM 2280 C C . GLY A 1 288 ? 1.804 -64.644 8.799 1.00 29.00 288 GLY A C 1
ATOM 2281 O O . GLY A 1 288 ? 2.275 -63.719 8.164 1.00 29.00 288 GLY A O 1
ATOM 2282 N N . ALA A 1 289 ? 2.439 -65.800 9.030 1.00 31.31 289 ALA A N 1
ATOM 2283 C CA . ALA A 1 289 ? 3.476 -66.545 8.280 1.00 31.31 289 ALA A CA 1
ATOM 2284 C C . ALA A 1 289 ? 4.470 -65.911 7.254 1.00 31.31 289 ALA A C 1
ATOM 2286 O O . ALA A 1 289 ? 4.065 -65.384 6.227 1.00 31.31 289 ALA A O 1
ATOM 2287 N N . ALA A 1 290 ? 5.751 -66.280 7.488 1.00 32.88 290 ALA A N 1
ATOM 2288 C CA . ALA A 1 290 ? 6.836 -66.690 6.556 1.00 32.88 290 ALA A CA 1
ATOM 2289 C C . ALA A 1 290 ? 7.504 -65.627 5.643 1.00 32.88 290 ALA A C 1
ATOM 2291 O O . ALA A 1 290 ? 6.826 -64.781 5.091 1.00 32.88 290 ALA A O 1
ATOM 2292 N N . GLU A 1 291 ? 8.824 -65.563 5.400 1.00 32.16 291 GLU A N 1
ATOM 2293 C CA . GLU A 1 291 ? 9.944 -66.522 5.435 1.00 32.16 291 GLU A CA 1
ATOM 2294 C C . GLU A 1 291 ? 11.291 -65.737 5.384 1.00 32.16 291 GLU A C 1
ATOM 2296 O O . GLU A 1 291 ? 11.334 -64.630 4.855 1.00 32.16 291 GLU A O 1
ATOM 2301 N N . GLY A 1 292 ? 12.402 -66.330 5.854 1.00 31.59 292 GLY A N 1
ATOM 2302 C CA . GLY A 1 292 ? 13.760 -66.048 5.330 1.00 31.59 292 GLY A CA 1
ATOM 2303 C C . GLY A 1 292 ? 14.689 -65.018 6.017 1.00 31.59 292 GLY A C 1
ATOM 2304 O O . GLY A 1 292 ? 14.756 -63.860 5.624 1.00 31.59 292 GLY A O 1
ATOM 2305 N N . THR A 1 293 ? 15.545 -65.484 6.939 1.00 34.47 293 THR A N 1
ATOM 2306 C CA . THR A 1 293 ? 16.879 -64.896 7.259 1.00 34.47 293 THR A CA 1
ATOM 2307 C C . THR A 1 293 ? 17.949 -65.584 6.375 1.00 34.47 293 THR A C 1
ATOM 2309 O O . THR A 1 293 ? 17.655 -66.676 5.882 1.00 34.47 293 THR A O 1
ATOM 2312 N N . PRO A 1 294 ? 19.191 -65.061 6.195 1.00 53.25 294 PRO A N 1
ATOM 2313 C CA . PRO A 1 294 ? 20.220 -65.260 7.233 1.00 53.25 294 PRO A CA 1
ATOM 2314 C C . PRO A 1 294 ? 21.331 -64.184 7.386 1.00 53.25 294 PRO A C 1
ATOM 2316 O O . PRO A 1 294 ? 21.869 -63.655 6.424 1.00 53.25 294 PRO A O 1
ATOM 2319 N N . LYS A 1 295 ? 21.702 -63.990 8.664 1.00 36.72 295 LYS A N 1
ATOM 2320 C CA . LYS A 1 295 ? 23.047 -63.928 9.292 1.00 36.72 295 LYS A CA 1
ATOM 2321 C C . LYS A 1 2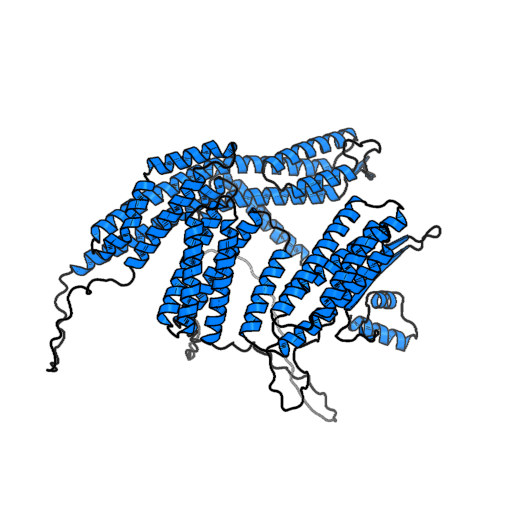95 ? 24.230 -63.194 8.632 1.00 36.72 295 LYS A C 1
ATOM 2323 O O . LYS A 1 295 ? 24.695 -63.570 7.563 1.00 36.72 295 LYS A O 1
ATOM 2328 N N . GLY A 1 296 ? 24.898 -62.392 9.473 1.00 31.02 296 GLY A N 1
ATOM 2329 C CA . GLY A 1 296 ? 26.339 -62.117 9.393 1.00 31.02 296 GLY A CA 1
ATOM 2330 C C . GLY A 1 296 ? 26.881 -61.183 10.492 1.00 31.02 296 GLY A C 1
ATOM 2331 O O . GLY A 1 296 ? 27.129 -60.018 10.226 1.00 31.02 296 GLY A O 1
ATOM 2332 N N . GLU A 1 297 ? 27.075 -61.691 11.714 1.00 39.53 297 GLU A N 1
ATOM 2333 C CA . GLU A 1 297 ? 28.130 -61.242 12.665 1.00 39.53 297 GLU A CA 1
ATOM 2334 C C . GLU A 1 297 ? 29.506 -61.825 12.216 1.00 39.53 297 GLU A C 1
ATOM 2336 O O . GLU A 1 297 ? 29.453 -62.709 11.352 1.00 39.53 297 GLU A O 1
ATOM 2341 N N . PRO A 1 298 ? 30.715 -61.493 12.771 1.00 50.84 298 PRO A N 1
ATOM 2342 C CA . PRO A 1 298 ? 31.004 -60.925 14.111 1.00 50.84 298 PRO A CA 1
ATOM 2343 C C . PRO A 1 298 ? 32.194 -59.917 14.268 1.00 50.84 298 PRO A C 1
ATOM 2345 O O . PRO A 1 298 ? 33.151 -59.902 13.505 1.00 50.84 298 PRO A O 1
ATOM 2348 N N . LYS A 1 299 ? 32.131 -59.135 15.363 1.00 39.59 299 LYS A N 1
ATOM 2349 C CA . LYS A 1 299 ? 33.103 -58.959 16.488 1.00 39.59 299 LYS A CA 1
ATOM 2350 C C . LYS A 1 299 ? 34.642 -58.952 16.265 1.00 39.59 299 LYS A C 1
ATOM 2352 O O . LYS A 1 299 ? 35.184 -59.913 15.730 1.00 39.59 299 LYS A O 1
ATOM 2357 N N . LYS A 1 300 ? 35.335 -57.985 16.909 1.00 33.16 300 LYS A N 1
ATOM 2358 C CA . LYS A 1 300 ? 36.522 -58.129 17.818 1.00 33.16 300 LYS A CA 1
ATOM 2359 C C . LYS A 1 300 ? 36.944 -56.748 18.382 1.00 33.16 300 LYS A C 1
ATOM 2361 O O . LYS A 1 300 ? 37.032 -55.803 17.609 1.00 33.16 300 LYS A O 1
ATOM 2366 N N . GLU A 1 301 ? 36.898 -56.515 19.703 1.00 32.44 301 GLU A N 1
ATOM 2367 C CA . GLU A 1 301 ? 37.932 -56.766 20.754 1.00 32.44 301 GLU A CA 1
ATOM 2368 C C . GLU A 1 301 ? 39.143 -55.818 20.643 1.00 32.44 301 GLU A C 1
ATOM 2370 O O . GLU A 1 301 ? 39.830 -55.809 19.632 1.00 32.44 301 GLU A O 1
ATOM 2375 N N . GLU A 1 302 ? 39.261 -54.828 21.538 1.00 32.78 302 GLU A N 1
ATOM 2376 C CA . GLU A 1 302 ? 39.941 -54.846 22.860 1.00 32.78 302 GLU A CA 1
ATOM 2377 C C . GLU A 1 302 ? 41.469 -54.657 22.786 1.00 32.78 302 GLU A C 1
ATOM 2379 O O . GLU A 1 302 ? 42.169 -55.381 22.087 1.00 32.78 302 GLU A O 1
ATOM 2384 N N . GLY A 1 303 ? 41.996 -53.711 23.577 1.00 30.45 303 GLY A N 1
ATOM 2385 C CA . GLY A 1 303 ? 43.436 -53.569 23.820 1.00 30.45 303 GLY A CA 1
ATOM 2386 C C . GLY A 1 303 ? 43.814 -52.316 24.618 1.00 30.45 303 GLY A C 1
ATOM 2387 O O . GLY A 1 303 ? 43.946 -51.237 24.053 1.00 30.45 303 GLY A O 1
ATOM 2388 N N . LYS A 1 304 ? 43.976 -52.481 25.936 1.00 35.12 304 LYS A N 1
ATOM 2389 C CA . LYS A 1 304 ? 44.443 -51.504 26.940 1.00 35.12 304 LYS A CA 1
ATOM 2390 C C . LYS A 1 304 ? 45.982 -51.356 26.954 1.00 35.12 304 LYS A C 1
ATOM 2392 O O . LYS A 1 304 ? 46.634 -52.386 26.863 1.00 35.12 304 LYS A O 1
ATOM 2397 N N . GLU A 1 305 ? 46.464 -50.116 27.184 1.00 35.78 305 GLU A N 1
ATOM 2398 C CA . GLU A 1 305 ? 47.572 -49.635 28.078 1.00 35.78 305 GLU A CA 1
ATOM 2399 C C . GLU A 1 305 ? 48.962 -50.348 28.126 1.00 35.78 305 GLU A C 1
ATOM 2401 O O . GLU A 1 305 ? 49.070 -51.474 27.657 1.00 35.78 305 GLU A O 1
ATOM 2406 N N . PRO A 1 306 ? 50.041 -49.806 28.772 1.00 53.22 306 PRO A N 1
ATOM 2407 C CA . PRO A 1 306 ? 50.286 -48.479 29.393 1.00 53.22 306 PRO A CA 1
ATOM 2408 C C . PRO A 1 306 ? 51.695 -47.844 29.117 1.00 53.22 306 PRO A C 1
ATOM 2410 O O . PRO A 1 306 ? 52.568 -48.437 28.493 1.00 53.22 306 PRO A O 1
ATOM 2413 N N . ALA A 1 307 ? 51.911 -46.674 29.748 1.00 34.69 307 ALA A N 1
ATOM 2414 C CA . ALA A 1 307 ? 53.146 -46.182 30.401 1.00 34.69 307 ALA A CA 1
ATOM 2415 C C . ALA A 1 307 ? 54.176 -45.289 29.649 1.00 34.69 307 ALA A C 1
ATOM 2417 O O . ALA A 1 307 ? 55.050 -45.757 28.932 1.00 34.69 307 ALA A O 1
ATOM 2418 N N . ASP A 1 308 ? 54.117 -43.992 30.000 1.00 32.34 308 ASP A N 1
ATOM 2419 C CA . ASP A 1 308 ? 55.133 -43.243 30.780 1.00 32.34 308 ASP A CA 1
ATOM 2420 C C . ASP A 1 308 ? 56.489 -42.856 30.125 1.00 32.34 308 ASP A C 1
ATOM 2422 O O . ASP A 1 308 ? 57.402 -43.673 30.043 1.00 32.34 308 ASP A O 1
ATOM 2426 N N . LYS A 1 309 ? 56.670 -41.564 29.772 1.00 33.34 309 LYS A N 1
ATOM 2427 C CA . LYS A 1 309 ? 57.579 -40.599 30.455 1.00 33.34 309 LYS A CA 1
ATOM 2428 C C . LYS A 1 309 ? 58.022 -39.384 29.609 1.00 33.34 309 LYS A C 1
ATOM 2430 O O . LYS A 1 309 ? 58.526 -39.514 28.502 1.00 33.34 309 LYS A O 1
ATOM 2435 N N . THR A 1 310 ? 57.992 -38.233 30.297 1.00 30.72 310 THR A N 1
ATOM 2436 C CA . THR A 1 310 ? 58.890 -37.050 30.238 1.00 30.72 310 THR A CA 1
ATOM 2437 C C . THR A 1 310 ? 58.975 -36.163 28.990 1.00 30.72 310 THR A C 1
ATOM 2439 O O . THR A 1 310 ? 59.470 -36.585 27.955 1.00 30.72 310 THR A O 1
ATOM 2442 N N . GLY A 1 311 ? 58.725 -34.858 29.198 1.00 30.00 311 GLY A N 1
ATOM 2443 C CA . GLY A 1 311 ? 59.545 -33.802 28.583 1.00 30.00 311 GLY A CA 1
ATOM 2444 C C . GLY A 1 311 ? 58.831 -32.525 28.122 1.00 30.00 311 GLY A C 1
ATOM 2445 O O . GLY A 1 311 ? 58.467 -32.423 26.967 1.00 30.00 311 GLY A O 1
ATOM 2446 N N . GLU A 1 312 ? 58.747 -31.539 29.023 1.00 30.62 312 GLU A N 1
ATOM 2447 C CA . GLU A 1 312 ? 59.108 -30.126 28.772 1.00 30.62 312 GLU A CA 1
ATOM 2448 C C . GLU A 1 312 ? 58.244 -29.199 27.865 1.00 30.62 312 GLU A C 1
ATOM 2450 O O . GLU A 1 312 ? 58.250 -29.269 26.646 1.00 30.62 312 GLU A O 1
ATOM 2455 N N . LYS A 1 313 ? 57.569 -28.248 28.543 1.00 31.00 313 LYS A N 1
ATOM 2456 C CA . LYS A 1 313 ? 57.286 -26.825 28.214 1.00 31.00 313 LYS A CA 1
ATOM 2457 C C . LYS A 1 313 ? 57.161 -26.397 26.735 1.00 31.00 313 LYS A C 1
ATOM 2459 O O . LYS A 1 313 ? 58.160 -26.313 26.044 1.00 31.00 313 LYS A O 1
ATOM 2464 N N . THR A 1 314 ? 56.009 -25.821 26.368 1.00 30.73 314 THR A N 1
ATOM 2465 C CA . THR A 1 314 ? 55.766 -24.353 26.308 1.00 30.73 314 THR A CA 1
ATOM 2466 C C . THR A 1 314 ? 54.290 -24.078 25.995 1.00 30.73 314 THR A C 1
ATOM 2468 O O . THR A 1 314 ? 53.656 -24.856 25.293 1.00 30.73 314 THR A O 1
ATOM 2471 N N . GLY A 1 315 ? 53.731 -23.031 26.608 1.00 31.94 315 GLY A N 1
ATOM 2472 C CA . GLY A 1 315 ? 52.294 -22.761 26.677 1.00 31.94 315 GLY A CA 1
ATOM 2473 C C . GLY A 1 315 ? 51.656 -22.331 25.358 1.00 31.94 315 GLY A C 1
ATOM 2474 O O . GLY A 1 315 ? 52.164 -21.458 24.662 1.00 31.94 315 GLY A O 1
ATOM 2475 N N . GLU A 1 316 ? 50.502 -22.930 25.083 1.00 29.23 316 GLU A N 1
ATOM 2476 C CA . GLU A 1 316 ? 49.603 -22.607 23.983 1.00 29.23 316 GLU A CA 1
ATOM 2477 C C . GLU A 1 316 ? 48.321 -22.028 24.607 1.00 29.23 316 GLU A C 1
ATOM 2479 O O . GLU A 1 316 ? 47.567 -22.722 25.297 1.00 29.23 316 GLU A O 1
ATOM 2484 N N . GLU A 1 317 ? 48.130 -20.716 24.459 1.00 32.34 317 GLU A N 1
ATOM 2485 C CA . GLU A 1 317 ? 46.923 -20.013 24.890 1.00 32.34 317 GLU A CA 1
ATOM 2486 C C . GLU A 1 317 ? 45.751 -20.426 23.992 1.00 32.34 317 GLU A C 1
ATOM 2488 O O . GLU A 1 317 ? 45.739 -20.177 22.786 1.00 32.34 317 GLU A O 1
ATOM 2493 N N . LYS A 1 318 ? 44.745 -21.069 24.592 1.00 32.69 318 LYS A N 1
ATOM 2494 C CA . LYS A 1 318 ? 43.462 -21.336 23.939 1.00 32.69 318 LYS A CA 1
ATOM 2495 C C . LYS A 1 318 ? 42.692 -20.025 23.723 1.00 32.69 318 LYS A C 1
ATOM 2497 O O . LYS A 1 318 ? 42.662 -19.190 24.629 1.00 32.69 318 LYS A O 1
ATOM 2502 N N . PRO A 1 319 ? 41.999 -19.863 22.583 1.00 34.50 319 PRO A N 1
ATOM 2503 C CA . PRO A 1 319 ? 41.126 -18.724 22.349 1.00 34.50 319 PRO A CA 1
ATOM 2504 C C . PRO A 1 319 ? 39.907 -18.834 23.271 1.00 34.50 319 PRO A C 1
ATOM 2506 O O . PRO A 1 319 ? 39.188 -19.832 23.256 1.00 34.50 319 PRO A O 1
ATOM 2509 N N . GLY A 1 320 ? 39.717 -17.815 24.107 1.00 32.06 320 GLY A N 1
ATOM 2510 C CA . GLY A 1 320 ? 38.603 -17.731 25.040 1.00 32.06 320 GLY A CA 1
ATOM 2511 C C . GLY A 1 320 ? 37.255 -17.649 24.328 1.00 32.06 320 GLY A C 1
ATOM 2512 O O . GLY A 1 320 ? 37.053 -16.807 23.449 1.00 32.06 320 GLY A O 1
ATOM 2513 N N . ASP A 1 321 ? 36.334 -18.503 24.772 1.00 35.44 321 ASP A N 1
ATOM 2514 C CA . ASP A 1 321 ? 34.894 -18.352 24.595 1.00 35.44 321 ASP A CA 1
ATOM 2515 C C . ASP A 1 321 ? 34.474 -16.946 25.038 1.00 35.44 321 ASP A C 1
ATOM 2517 O O . ASP A 1 321 ? 34.563 -16.585 26.215 1.00 35.44 321 ASP A O 1
ATOM 2521 N N . LYS A 1 322 ? 34.019 -16.132 24.082 1.00 39.41 322 LYS A N 1
ATOM 2522 C CA . LYS A 1 322 ? 33.323 -14.886 24.397 1.00 39.41 322 LYS A CA 1
ATOM 2523 C C . LYS A 1 322 ? 31.905 -15.231 24.861 1.00 39.41 322 LYS A C 1
ATOM 2525 O O . LYS A 1 322 ? 31.212 -15.954 24.144 1.00 39.41 322 LYS A O 1
ATOM 2530 N N . PRO A 1 323 ? 31.443 -14.698 26.003 1.00 39.44 323 PRO A N 1
ATOM 2531 C CA . PRO A 1 323 ? 30.046 -14.805 26.383 1.00 39.44 323 PRO A CA 1
ATOM 2532 C C . PRO A 1 323 ? 29.211 -14.077 25.327 1.00 39.44 323 PRO A C 1
ATOM 2534 O O . PRO A 1 323 ? 29.469 -12.918 25.008 1.00 39.44 323 PRO A O 1
ATOM 2537 N N . GLY A 1 324 ? 28.252 -14.789 24.738 1.00 35.50 324 GLY A N 1
ATOM 2538 C CA . GLY A 1 324 ? 27.287 -14.196 23.825 1.00 35.50 324 GLY A CA 1
ATOM 2539 C C . GLY A 1 324 ? 26.470 -13.140 24.560 1.00 35.50 324 GLY A C 1
ATOM 2540 O O . GLY A 1 324 ? 25.782 -13.465 25.528 1.00 35.50 324 GLY A O 1
ATOM 2541 N N . ASP A 1 325 ? 26.560 -11.897 24.087 1.00 39.88 325 ASP A N 1
ATOM 2542 C CA . ASP A 1 325 ? 25.674 -10.798 24.463 1.00 39.88 325 ASP A CA 1
ATOM 2543 C C . ASP A 1 325 ? 24.230 -11.229 24.188 1.00 39.88 325 ASP A C 1
ATOM 2545 O O . ASP A 1 325 ? 23.765 -11.245 23.043 1.00 39.88 325 ASP A O 1
ATOM 2549 N N . LYS A 1 326 ? 23.512 -11.619 25.245 1.00 43.78 326 LYS A N 1
ATOM 2550 C CA . LYS A 1 326 ? 22.054 -11.669 25.195 1.00 43.78 326 LYS A CA 1
ATOM 2551 C C . LYS A 1 326 ? 21.572 -10.231 24.988 1.00 43.78 326 LYS A C 1
ATOM 2553 O O . LYS A 1 326 ? 22.057 -9.351 25.700 1.00 43.78 326 LYS A O 1
ATOM 2558 N N . PRO A 1 327 ? 20.653 -9.972 24.043 1.00 41.16 327 PRO A N 1
ATOM 2559 C CA . PRO A 1 327 ? 20.044 -8.657 23.923 1.00 41.16 327 PRO A CA 1
ATOM 2560 C C . PRO A 1 327 ? 19.433 -8.303 25.278 1.00 41.16 327 PRO A C 1
ATOM 2562 O O . PRO A 1 327 ? 18.632 -9.074 25.805 1.00 41.16 327 PRO A O 1
ATOM 2565 N N . GLU A 1 328 ? 19.872 -7.189 25.862 1.00 46.56 328 GLU A N 1
ATOM 2566 C CA . GLU A 1 328 ? 19.310 -6.674 27.106 1.00 46.56 328 GLU A CA 1
ATOM 2567 C C . GLU A 1 328 ? 17.791 -6.570 26.938 1.00 46.56 328 GLU A C 1
ATOM 2569 O O . GLU A 1 328 ? 17.296 -5.874 26.044 1.00 46.56 328 GLU A O 1
ATOM 2574 N N . GLU A 1 329 ? 17.052 -7.320 27.758 1.00 47.94 329 GLU A N 1
ATOM 2575 C CA . GLU A 1 329 ? 15.601 -7.214 27.848 1.00 47.94 329 GLU A CA 1
ATOM 2576 C C . GLU A 1 329 ? 15.283 -5.775 28.254 1.00 47.94 329 GLU A C 1
ATOM 2578 O O . GLU A 1 329 ? 15.507 -5.363 29.394 1.00 47.94 329 GLU A O 1
ATOM 2583 N N . LYS A 1 330 ? 14.823 -4.975 27.286 1.00 68.19 330 LYS A N 1
ATOM 2584 C CA . LYS A 1 330 ? 14.356 -3.618 27.554 1.00 68.19 330 LYS A CA 1
ATOM 2585 C C . LYS A 1 330 ? 13.248 -3.717 28.594 1.00 68.19 330 LYS A C 1
ATOM 2587 O O . LYS A 1 330 ? 12.235 -4.368 28.346 1.00 68.19 330 LYS A O 1
ATOM 2592 N N . GLY A 1 331 ? 13.465 -3.088 29.747 1.00 79.69 331 GLY A N 1
ATOM 2593 C CA . GLY A 1 331 ? 12.462 -3.004 30.802 1.00 79.69 331 GLY A CA 1
ATOM 2594 C C . GLY A 1 331 ? 11.142 -2.395 30.303 1.00 79.69 331 GLY A C 1
ATOM 2595 O O . GLY A 1 331 ? 11.097 -1.824 29.208 1.00 79.69 331 GLY A O 1
ATOM 2596 N N . PRO A 1 332 ? 10.063 -2.510 31.098 1.00 84.25 332 PRO A N 1
ATOM 2597 C CA . PRO A 1 332 ? 8.763 -1.950 30.749 1.00 84.25 332 PRO A CA 1
ATOM 2598 C C . PRO A 1 332 ? 8.893 -0.462 30.416 1.00 84.25 332 PRO A C 1
ATOM 2600 O O . PRO A 1 332 ? 9.623 0.272 31.089 1.00 84.25 332 PRO A O 1
ATOM 2603 N N . LEU A 1 333 ? 8.191 -0.031 29.365 1.00 88.62 333 LEU A N 1
ATOM 2604 C CA . LEU A 1 333 ? 8.218 1.359 28.922 1.00 88.62 333 LEU A CA 1
ATOM 2605 C C . LEU A 1 333 ? 7.753 2.270 30.050 1.00 88.62 333 LEU A C 1
ATOM 2607 O O . LEU A 1 333 ? 6.751 2.020 30.720 1.00 88.62 333 LEU A O 1
ATOM 2611 N N . THR A 1 334 ? 8.484 3.355 30.242 1.00 92.00 334 THR A N 1
ATOM 2612 C CA . THR A 1 334 ? 8.100 4.385 31.200 1.00 92.00 334 THR A CA 1
ATOM 2613 C C . THR A 1 334 ? 6.832 5.099 30.721 1.00 92.00 334 THR A C 1
ATOM 2615 O O . THR A 1 334 ? 6.596 5.228 29.520 1.00 92.00 334 THR A O 1
ATOM 2618 N N . ALA A 1 335 ? 6.030 5.641 31.646 1.00 90.31 335 ALA A N 1
ATOM 2619 C CA . ALA A 1 335 ? 4.828 6.416 31.300 1.00 90.31 335 ALA A CA 1
ATOM 2620 C C . ALA A 1 335 ? 5.120 7.552 30.298 1.00 90.31 335 ALA A C 1
ATOM 2622 O O . ALA A 1 335 ? 4.318 7.851 29.421 1.00 90.31 335 ALA A O 1
ATOM 2623 N N . ARG A 1 336 ? 6.322 8.131 30.382 1.00 88.06 336 ARG A N 1
ATOM 2624 C CA . ARG A 1 336 ? 6.809 9.168 29.471 1.00 88.06 336 ARG A CA 1
ATOM 2625 C C . ARG A 1 336 ? 7.080 8.654 28.054 1.00 88.06 336 ARG A C 1
ATOM 2627 O O . ARG A 1 336 ? 6.861 9.381 27.093 1.00 88.06 336 ARG A O 1
ATOM 2634 N N . GLU A 1 337 ? 7.573 7.426 27.918 1.00 91.56 337 GLU A N 1
ATOM 2635 C CA . GLU A 1 337 ? 7.758 6.793 26.609 1.00 91.56 337 GLU A CA 1
ATOM 2636 C C . GLU A 1 337 ? 6.416 6.398 25.984 1.00 91.56 337 GLU A C 1
ATOM 2638 O O . GLU A 1 337 ? 6.278 6.480 24.766 1.00 91.56 337 GLU A O 1
ATOM 2643 N N . LEU A 1 338 ? 5.425 6.007 26.795 1.00 93.94 338 LEU A N 1
ATOM 2644 C CA . LEU A 1 338 ? 4.054 5.780 26.324 1.00 93.94 338 LEU A CA 1
ATOM 2645 C C . LEU A 1 338 ? 3.400 7.080 25.845 1.00 93.94 338 LEU A C 1
ATOM 2647 O O . LEU A 1 338 ? 2.814 7.092 24.770 1.00 93.94 338 LEU A O 1
ATOM 2651 N N . GLU A 1 339 ? 3.568 8.180 26.582 1.00 93.69 339 GLU A N 1
ATOM 2652 C CA . GLU A 1 339 ? 3.103 9.510 26.166 1.00 93.69 339 GLU A CA 1
ATOM 2653 C C . GLU A 1 339 ? 3.718 9.933 24.818 1.00 93.69 339 GLU A C 1
ATOM 2655 O O . GLU A 1 339 ? 2.998 10.353 23.914 1.00 93.69 339 GLU A O 1
ATOM 2660 N N . ASP A 1 340 ? 5.037 9.769 24.644 1.00 88.12 340 ASP A N 1
ATOM 2661 C CA . ASP A 1 340 ? 5.715 10.078 23.375 1.00 88.12 340 ASP A CA 1
ATOM 2662 C C . ASP A 1 340 ? 5.197 9.207 22.217 1.00 88.12 340 ASP A C 1
ATOM 2664 O O . ASP A 1 340 ? 4.987 9.711 21.112 1.00 88.12 340 ASP A O 1
ATOM 2668 N N . LYS A 1 341 ? 4.965 7.909 22.461 1.00 93.44 341 LYS A N 1
ATOM 2669 C CA . LYS A 1 341 ? 4.373 7.004 21.465 1.00 93.44 341 LYS A CA 1
ATOM 2670 C C . LYS A 1 341 ? 2.959 7.428 21.086 1.00 93.44 341 LYS A C 1
ATOM 2672 O O . LYS A 1 341 ? 2.642 7.450 19.900 1.00 93.44 341 LYS A O 1
ATOM 2677 N N . GLN A 1 342 ? 2.141 7.792 22.068 1.00 96.06 342 GLN A N 1
ATOM 2678 C CA . GLN A 1 342 ? 0.765 8.214 21.842 1.00 96.06 342 GLN A CA 1
ATOM 2679 C C . GLN A 1 342 ? 0.691 9.519 21.045 1.00 96.06 342 GLN A C 1
ATOM 2681 O O . GLN A 1 342 ? -0.131 9.652 20.142 1.00 96.06 342 GLN A O 1
ATOM 2686 N N . LEU A 1 343 ? 1.601 10.461 21.312 1.00 90.88 343 LEU A N 1
ATOM 2687 C CA . LEU A 1 343 ? 1.741 11.674 20.507 1.00 90.88 343 LEU A CA 1
ATOM 2688 C C . LEU A 1 343 ? 2.073 11.339 19.044 1.00 90.88 343 LEU A C 1
ATOM 2690 O O . LEU A 1 343 ? 1.524 11.948 18.129 1.00 90.88 343 LEU A O 1
ATOM 2694 N N . ASP A 1 344 ? 2.970 10.378 18.809 1.00 91.00 344 ASP A N 1
ATOM 2695 C CA . ASP A 1 344 ? 3.312 9.950 17.453 1.00 91.00 344 ASP A CA 1
ATOM 2696 C C . ASP A 1 344 ? 2.138 9.260 16.739 1.00 91.00 344 ASP A C 1
ATOM 2698 O O . ASP A 1 344 ? 1.941 9.528 15.552 1.00 91.00 344 ASP A O 1
ATOM 2702 N N . ILE A 1 345 ? 1.340 8.448 17.446 1.00 95.00 345 ILE A N 1
ATOM 2703 C CA . ILE A 1 345 ? 0.105 7.842 16.917 1.00 95.00 345 ILE A CA 1
ATOM 2704 C C . ILE A 1 345 ? -0.904 8.927 16.530 1.00 95.00 345 ILE A C 1
ATOM 2706 O O . ILE A 1 345 ? -1.375 8.942 15.396 1.00 95.00 345 ILE A O 1
ATOM 2710 N N . ALA A 1 346 ? -1.176 9.881 17.422 1.00 95.19 346 ALA A N 1
ATOM 2711 C CA . ALA A 1 346 ? -2.113 10.974 17.172 1.00 95.19 346 ALA A CA 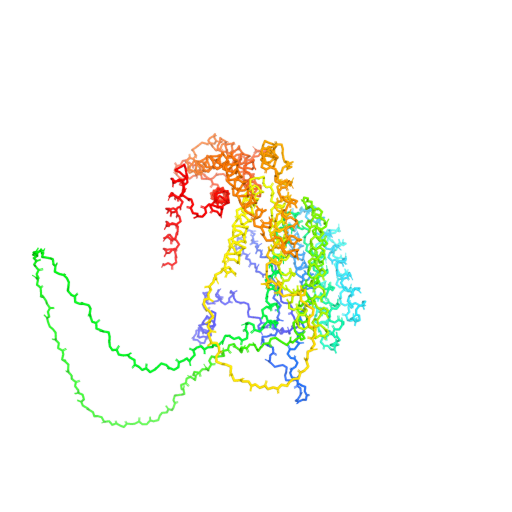1
ATOM 2712 C C . ALA A 1 346 ? -1.708 11.834 15.959 1.00 95.19 346 ALA A C 1
ATOM 2714 O O . ALA A 1 346 ? -2.536 12.168 15.110 1.00 95.19 346 ALA A O 1
ATOM 2715 N N . LEU A 1 347 ? -0.416 12.158 15.830 1.00 89.81 347 LEU A N 1
ATOM 2716 C CA . LEU A 1 347 ? 0.097 12.904 14.677 1.00 89.81 347 LEU A CA 1
ATOM 2717 C C . LEU A 1 347 ? -0.043 12.114 13.372 1.00 89.81 347 LEU A C 1
ATOM 2719 O O . LEU A 1 347 ? -0.430 12.681 12.352 1.00 89.81 347 LEU A O 1
ATOM 2723 N N . GLU A 1 348 ? 0.263 10.818 13.395 1.00 94.06 348 GLU A N 1
ATOM 2724 C CA . GLU A 1 348 ? 0.097 9.937 12.239 1.00 94.06 348 GLU A CA 1
ATOM 2725 C C . GLU A 1 348 ? -1.382 9.777 11.853 1.00 94.06 348 GLU A C 1
ATOM 2727 O O . GLU A 1 348 ? -1.704 9.842 10.667 1.00 94.06 348 GLU A O 1
ATOM 2732 N N . ALA A 1 349 ? -2.290 9.689 12.827 1.00 96.44 349 ALA A N 1
ATOM 2733 C CA . ALA A 1 349 ? -3.728 9.674 12.587 1.00 96.44 349 ALA A CA 1
ATOM 2734 C C . ALA A 1 349 ? -4.200 10.963 11.886 1.00 96.44 349 ALA A C 1
ATOM 2736 O O . ALA A 1 349 ? -4.910 10.896 10.888 1.00 96.44 349 ALA A O 1
ATOM 2737 N N . ARG A 1 350 ? -3.734 12.147 12.304 1.00 95.12 350 ARG A N 1
ATOM 2738 C CA . ARG A 1 350 ? -4.056 13.414 11.612 1.00 95.12 350 ARG A CA 1
ATOM 2739 C C . ARG A 1 350 ? -3.526 13.482 10.181 1.00 95.12 350 ARG A C 1
ATOM 2741 O O . ARG A 1 350 ? -4.162 14.071 9.306 1.00 95.12 350 ARG A O 1
ATOM 2748 N N . GLU A 1 351 ? -2.363 12.892 9.918 1.00 93.19 351 GLU A N 1
ATOM 2749 C CA . GLU A 1 351 ? -1.849 12.782 8.550 1.00 93.19 351 GLU A CA 1
ATOM 2750 C C . GLU A 1 351 ? -2.745 11.882 7.690 1.00 93.19 351 GLU A C 1
ATOM 2752 O O . GLU A 1 351 ? -3.071 12.253 6.563 1.00 93.19 351 GLU A O 1
ATOM 2757 N N . ILE A 1 352 ? -3.168 10.734 8.227 1.00 95.75 352 ILE A N 1
ATOM 2758 C CA . ILE A 1 352 ? -4.074 9.807 7.540 1.00 95.75 352 ILE A CA 1
ATOM 2759 C C . ILE A 1 352 ? -5.440 10.460 7.286 1.00 95.75 352 ILE A C 1
ATOM 2761 O O . ILE A 1 352 ? -5.950 10.344 6.178 1.00 95.75 352 ILE A O 1
ATOM 2765 N N . GLU A 1 353 ? -5.996 11.201 8.250 1.00 96.88 353 GLU A N 1
ATOM 2766 C CA . GLU A 1 353 ? -7.243 11.970 8.094 1.00 96.88 353 GLU A CA 1
ATOM 2767 C C . GLU A 1 353 ? -7.165 12.929 6.901 1.00 96.88 353 GLU A C 1
ATOM 2769 O O . GLU A 1 353 ? -8.049 12.953 6.042 1.00 96.88 353 GLU A O 1
ATOM 2774 N N . LYS A 1 354 ? -6.066 13.684 6.798 1.00 95.56 354 LYS A N 1
ATOM 2775 C CA . LYS A 1 354 ? -5.851 14.612 5.686 1.00 95.56 354 LYS A CA 1
ATOM 2776 C C . LYS A 1 354 ? -5.748 13.885 4.344 1.00 95.56 354 LYS A C 1
ATOM 2778 O O . LYS A 1 354 ? -6.328 14.356 3.366 1.00 95.56 354 LYS A O 1
ATOM 2783 N N . THR A 1 355 ? -5.017 12.772 4.292 1.00 93.88 355 THR A N 1
ATOM 2784 C CA . THR A 1 355 ? -4.899 11.953 3.078 1.00 93.88 355 THR A CA 1
ATOM 2785 C C . THR A 1 355 ? -6.253 11.360 2.677 1.00 93.88 355 THR A C 1
ATOM 2787 O O . THR A 1 355 ? -6.669 11.528 1.534 1.00 93.88 355 THR A O 1
ATOM 2790 N N . LEU A 1 356 ? -6.994 10.755 3.612 1.00 95.44 356 LEU A N 1
ATOM 2791 C CA . LEU A 1 356 ? -8.343 10.222 3.375 1.00 95.44 356 LEU A CA 1
ATOM 2792 C C . LEU A 1 356 ? -9.318 11.293 2.877 1.00 95.44 356 LEU A C 1
ATOM 2794 O O . LEU A 1 356 ? -10.178 11.007 2.048 1.00 95.44 356 LEU A O 1
ATOM 2798 N N . GLY A 1 357 ? -9.171 12.539 3.335 1.00 96.50 357 GLY A N 1
ATOM 2799 C CA . GLY A 1 357 ? -9.949 13.671 2.834 1.00 96.50 357 GLY A CA 1
ATOM 2800 C C . GLY A 1 357 ? -9.721 13.975 1.347 1.00 96.50 357 GLY A C 1
ATOM 2801 O O . GLY A 1 357 ? -10.635 14.483 0.695 1.00 96.50 357 GLY A O 1
ATOM 2802 N N . GLY A 1 358 ? -8.532 13.658 0.819 1.00 95.06 358 GLY A N 1
ATOM 2803 C CA . GLY A 1 358 ? -8.156 13.847 -0.585 1.00 95.06 358 GLY A CA 1
ATOM 2804 C C . GLY A 1 358 ? -8.454 12.655 -1.498 1.00 95.06 358 GLY A C 1
ATOM 2805 O O . GLY A 1 358 ? -8.559 12.849 -2.708 1.00 95.06 358 GLY A O 1
ATOM 2806 N N . LEU A 1 359 ? -8.621 11.451 -0.942 1.00 95.38 359 LEU A N 1
ATOM 2807 C CA . LEU A 1 359 ? -8.875 10.241 -1.724 1.00 95.38 359 LEU A CA 1
ATOM 2808 C C . LEU A 1 359 ? -10.290 10.231 -2.318 1.00 95.38 359 LEU A C 1
ATOM 2810 O O . LEU A 1 359 ? -11.292 10.462 -1.631 1.00 95.38 359 LEU A O 1
ATOM 2814 N N . GLN A 1 360 ? -10.372 9.933 -3.614 1.00 94.31 360 GLN A N 1
ATOM 2815 C CA . GLN A 1 360 ? -11.642 9.722 -4.304 1.00 94.31 360 GLN A CA 1
ATOM 2816 C C . GLN A 1 360 ? -12.239 8.364 -3.912 1.00 94.31 360 GLN A C 1
ATOM 2818 O O . GLN A 1 360 ? -11.519 7.404 -3.664 1.00 94.31 360 GLN A O 1
ATOM 2823 N N . GLY A 1 361 ? -13.569 8.279 -3.835 1.00 91.88 361 GLY A N 1
ATOM 2824 C CA . GLY A 1 361 ? -14.274 7.040 -3.476 1.00 91.88 361 GLY A CA 1
ATOM 2825 C C . GLY A 1 361 ? -14.458 6.802 -1.972 1.00 91.88 361 GLY A C 1
ATOM 2826 O O . GLY A 1 361 ? -15.308 6.000 -1.598 1.00 91.88 361 GLY A O 1
ATOM 2827 N N . ILE A 1 362 ? -13.760 7.546 -1.106 1.00 96.75 362 ILE A N 1
ATOM 2828 C CA . ILE A 1 362 ? -14.009 7.521 0.342 1.00 96.75 362 ILE A CA 1
ATOM 2829 C C . ILE A 1 362 ? -15.311 8.244 0.691 1.00 96.75 362 ILE A C 1
ATOM 2831 O O . ILE A 1 362 ? -15.553 9.374 0.256 1.00 96.75 362 ILE A O 1
ATOM 2835 N N . THR A 1 363 ? -16.125 7.598 1.523 1.00 97.19 363 THR A N 1
ATOM 2836 C CA . THR A 1 363 ? -17.417 8.100 1.998 1.00 97.19 363 THR A CA 1
ATOM 2837 C C . THR A 1 363 ? -17.246 9.130 3.114 1.00 97.19 363 THR A C 1
ATOM 2839 O O . THR A 1 363 ? -16.229 9.169 3.812 1.00 97.19 363 THR A O 1
ATOM 2842 N N . ASP A 1 364 ? -18.255 9.982 3.307 1.00 97.56 364 ASP A N 1
ATOM 2843 C CA . ASP A 1 364 ? -18.236 10.976 4.386 1.00 97.56 364 ASP A CA 1
ATOM 2844 C C . ASP A 1 364 ? -18.221 10.306 5.769 1.00 97.56 364 ASP A C 1
ATOM 2846 O O . ASP A 1 364 ? -17.549 10.796 6.674 1.00 97.56 364 ASP A O 1
ATOM 2850 N N . LEU A 1 365 ? -18.859 9.134 5.901 1.00 96.44 365 LEU A N 1
ATOM 2851 C CA . LEU A 1 365 ? -18.831 8.332 7.124 1.00 96.44 365 LEU A CA 1
ATOM 2852 C C . LEU A 1 365 ? -17.405 7.900 7.491 1.00 96.44 365 LEU A C 1
ATOM 2854 O O . LEU A 1 365 ? -16.994 8.059 8.638 1.00 96.44 365 LEU A O 1
ATOM 2858 N N . ALA A 1 366 ? -16.638 7.367 6.535 1.00 97.31 366 ALA A N 1
ATOM 2859 C CA . ALA A 1 366 ? -15.254 6.963 6.781 1.00 97.31 366 ALA A CA 1
ATOM 2860 C C . ALA A 1 366 ? -14.372 8.163 7.181 1.00 97.31 366 ALA A C 1
ATOM 2862 O O . ALA A 1 366 ? -13.529 8.046 8.072 1.00 97.31 366 ALA A O 1
ATOM 2863 N N . LYS A 1 367 ? -14.595 9.343 6.581 1.00 98.00 367 LYS A N 1
ATOM 2864 C CA . LYS A 1 367 ? -13.884 10.585 6.947 1.00 98.00 367 LYS A CA 1
ATOM 2865 C C . LYS A 1 367 ? -14.228 11.043 8.361 1.00 98.00 367 LYS A C 1
ATOM 2867 O O . LYS A 1 367 ? -13.328 11.379 9.126 1.00 98.00 367 LYS A O 1
ATOM 2872 N N . GLU A 1 368 ? -15.510 11.034 8.717 1.00 97.56 368 GLU A N 1
ATOM 2873 C CA . GLU A 1 368 ? -15.972 11.395 10.058 1.00 97.56 368 GLU A CA 1
ATOM 2874 C C . GLU A 1 368 ? -15.398 10.445 11.115 1.00 97.56 368 GLU A C 1
ATOM 2876 O O . GLU A 1 368 ? -14.828 10.896 12.108 1.00 97.56 368 GLU A O 1
ATOM 2881 N N . ARG A 1 369 ? -15.448 9.132 10.864 1.00 96.81 369 ARG A N 1
ATOM 2882 C CA . ARG A 1 369 ? -14.864 8.117 11.750 1.00 96.81 369 ARG A CA 1
ATOM 2883 C C . ARG A 1 369 ? -13.363 8.282 11.918 1.00 96.81 369 ARG A C 1
ATOM 2885 O O . ARG A 1 369 ? -12.871 8.173 13.037 1.00 96.81 369 ARG A O 1
ATOM 2892 N N . MET A 1 370 ? -12.642 8.611 10.847 1.00 97.88 370 MET A N 1
ATOM 2893 C CA . MET A 1 370 ? -11.217 8.909 10.954 1.00 97.88 370 MET A CA 1
ATOM 2894 C C . MET A 1 370 ? -10.947 10.117 11.855 1.00 97.88 370 MET A C 1
ATOM 2896 O O . MET A 1 370 ? -10.035 10.078 12.681 1.00 97.88 370 MET A O 1
ATOM 2900 N N . ALA A 1 371 ? -11.742 11.181 11.727 1.00 97.56 371 ALA A N 1
ATOM 2901 C CA . ALA A 1 371 ? -11.611 12.363 12.573 1.00 97.56 371 ALA A CA 1
ATOM 2902 C C . ALA A 1 371 ? -11.902 12.043 14.052 1.00 97.56 371 ALA A C 1
ATOM 2904 O O . ALA A 1 371 ? -11.203 12.544 14.938 1.00 97.56 371 ALA A O 1
ATOM 2905 N N . VAL A 1 372 ? -12.892 11.183 14.325 1.00 96.62 372 VAL A N 1
ATOM 2906 C CA . VAL A 1 372 ? -13.200 10.688 15.678 1.00 96.62 372 VAL A CA 1
ATOM 2907 C C . VAL A 1 372 ? -12.048 9.844 16.230 1.00 96.62 372 VAL A C 1
ATOM 2909 O O . VAL A 1 372 ? -11.589 10.124 17.337 1.00 96.62 372 VAL A O 1
ATOM 2912 N N . ALA A 1 373 ? -11.516 8.898 15.453 1.00 96.94 373 ALA A N 1
ATOM 2913 C CA . ALA A 1 373 ? -10.399 8.042 15.859 1.00 96.94 373 ALA A CA 1
ATOM 2914 C C . ALA A 1 373 ? -9.117 8.844 16.132 1.00 96.94 373 ALA A C 1
ATOM 2916 O O . ALA A 1 373 ? -8.457 8.656 17.155 1.00 96.94 373 ALA A O 1
ATOM 2917 N N . ALA A 1 374 ? -8.797 9.813 15.267 1.00 97.31 374 ALA A N 1
ATOM 2918 C CA . ALA A 1 374 ? -7.672 10.721 15.477 1.00 97.31 374 ALA A CA 1
ATOM 2919 C C . ALA A 1 374 ? -7.835 11.544 16.763 1.00 97.31 374 ALA A C 1
ATOM 2921 O O . ALA A 1 374 ? -6.882 11.710 17.525 1.00 97.31 374 ALA A O 1
ATOM 2922 N N . LYS A 1 375 ? -9.051 12.029 17.038 1.00 97.69 375 LYS A N 1
ATOM 2923 C CA . LYS A 1 375 ? -9.354 12.764 18.269 1.00 97.69 375 LYS A CA 1
ATOM 2924 C C . LYS A 1 375 ? -9.248 11.872 19.513 1.00 97.69 375 LYS A C 1
ATOM 2926 O O . LYS A 1 375 ? -8.683 12.310 20.511 1.00 97.69 375 LYS A O 1
ATOM 2931 N N . ALA A 1 376 ? -9.726 10.629 19.453 1.00 96.94 376 ALA A N 1
ATOM 2932 C CA . ALA A 1 376 ? -9.598 9.667 20.548 1.00 96.94 376 ALA A CA 1
ATOM 2933 C C . ALA A 1 376 ? -8.122 9.371 20.879 1.00 96.94 376 ALA A C 1
ATOM 2935 O O . ALA A 1 376 ? -7.738 9.349 22.052 1.00 96.94 376 ALA A O 1
ATOM 2936 N N . ALA A 1 377 ? -7.262 9.243 19.863 1.00 97.44 377 ALA A N 1
ATOM 2937 C CA . ALA A 1 377 ? -5.819 9.089 20.057 1.00 97.44 377 ALA A CA 1
ATOM 2938 C C . ALA A 1 377 ? -5.168 10.326 20.723 1.00 97.44 377 ALA A C 1
ATOM 2940 O O . ALA A 1 377 ? -4.293 10.180 21.582 1.00 97.44 377 ALA A O 1
ATOM 2941 N N . GLU A 1 378 ? -5.605 11.546 20.383 1.00 96.94 378 GLU A N 1
ATOM 2942 C CA . GLU A 1 378 ? -5.153 12.798 21.024 1.00 96.94 378 GLU A CA 1
ATOM 2943 C C . GLU A 1 378 ? -5.602 12.910 22.491 1.00 96.94 378 GLU A C 1
ATOM 2945 O O . GLU A 1 378 ? -4.825 13.313 23.367 1.00 96.94 378 GLU A O 1
ATOM 2950 N N . GLU A 1 379 ? -6.856 12.551 22.771 1.00 97.31 379 GLU A N 1
ATOM 2951 C CA . GLU A 1 379 ? -7.422 12.534 24.123 1.00 97.31 379 GLU A CA 1
ATOM 2952 C C . GLU A 1 379 ? -6.694 11.502 25.001 1.00 97.31 379 GLU A C 1
ATOM 2954 O O . GLU A 1 379 ? -6.325 11.816 26.135 1.00 97.31 379 GLU A O 1
ATOM 2959 N N . THR A 1 380 ? -6.350 10.340 24.438 1.00 97.00 380 THR A N 1
ATOM 2960 C CA . THR A 1 380 ? -5.518 9.311 25.085 1.00 97.00 380 THR A CA 1
ATOM 2961 C C . THR A 1 380 ? -4.138 9.850 25.466 1.00 97.00 380 THR A C 1
ATOM 2963 O O . THR A 1 380 ? -3.692 9.689 26.605 1.00 97.00 380 THR A O 1
ATOM 2966 N N . GLY A 1 381 ? -3.470 10.568 24.554 1.00 94.12 381 GLY A N 1
ATOM 2967 C CA . GLY A 1 381 ? -2.179 11.208 24.842 1.00 94.12 381 GLY A CA 1
ATOM 2968 C C . GLY A 1 381 ? -2.287 12.263 25.944 1.00 94.12 381 GLY A C 1
ATOM 2969 O O . GLY A 1 381 ? -1.424 12.361 26.817 1.00 94.12 381 GLY A O 1
ATOM 2970 N N . SER A 1 382 ? -3.393 13.006 25.957 1.00 95.06 382 SER A N 1
ATOM 2971 C CA . SER A 1 382 ? -3.682 14.002 26.991 1.00 95.06 382 SER A CA 1
ATOM 2972 C C . SER A 1 382 ? -3.937 13.370 28.365 1.00 95.06 382 SER A C 1
ATOM 2974 O O . SER A 1 382 ? -3.497 13.922 29.375 1.00 95.06 382 SER A O 1
ATOM 2976 N N . ALA A 1 383 ? -4.624 12.225 28.425 1.00 96.62 383 ALA A N 1
ATOM 2977 C CA . ALA A 1 383 ? -4.847 11.467 29.657 1.00 96.62 383 ALA A CA 1
ATOM 2978 C C . ALA A 1 383 ? -3.528 10.911 30.223 1.00 96.62 383 ALA A C 1
ATOM 2980 O O . ALA A 1 383 ? -3.250 11.081 31.414 1.00 96.62 383 ALA A O 1
ATOM 2981 N N . LEU A 1 384 ? -2.654 10.373 29.360 1.00 95.31 384 LEU A N 1
ATOM 2982 C CA . LEU A 1 384 ? -1.299 9.949 29.742 1.00 95.31 384 LEU A CA 1
ATOM 2983 C C . LEU A 1 384 ? -0.484 11.096 30.345 1.00 95.31 384 LEU A C 1
ATOM 2985 O O . LEU A 1 384 ? 0.105 10.929 31.413 1.00 95.31 384 LEU A O 1
ATOM 2989 N N . GLY A 1 385 ? -0.499 12.276 29.716 1.00 93.25 385 GLY A N 1
ATOM 2990 C CA . GLY A 1 385 ? 0.210 13.457 30.220 1.00 93.25 385 GLY A CA 1
ATOM 2991 C C . GLY A 1 385 ? -0.300 13.951 31.583 1.00 93.25 385 GLY A C 1
ATOM 2992 O O . GLY A 1 385 ? 0.462 14.519 32.367 1.00 93.25 385 GLY A O 1
ATOM 2993 N N . LYS A 1 386 ? -1.576 13.701 31.907 1.00 96.62 386 LYS A N 1
ATOM 2994 C CA . LYS A 1 386 ? -2.168 13.984 33.230 1.00 96.62 386 LYS A CA 1
ATOM 2995 C C . LYS A 1 386 ? -1.903 12.882 34.262 1.00 96.62 386 LYS A C 1
ATOM 2997 O O . LYS A 1 386 ? -2.145 13.104 35.447 1.00 96.62 386 LYS A O 1
ATOM 3002 N N . GLY A 1 387 ? -1.421 11.716 33.831 1.00 95.56 387 GLY A N 1
ATOM 3003 C CA . GLY A 1 387 ? -1.257 10.532 34.671 1.00 95.56 387 GLY A CA 1
ATOM 3004 C C . GLY A 1 387 ? -2.552 9.754 34.931 1.00 95.56 387 GLY A C 1
ATOM 3005 O O . GLY A 1 387 ? -2.566 8.917 35.833 1.00 95.56 387 GLY A O 1
ATOM 3006 N N . ASP A 1 388 ? -3.625 10.002 34.170 1.00 97.06 388 ASP A N 1
ATOM 3007 C CA . ASP A 1 388 ? -4.861 9.213 34.252 1.00 97.06 388 ASP A CA 1
ATOM 3008 C C . ASP A 1 388 ? -4.737 7.956 33.381 1.00 97.06 388 ASP A C 1
ATOM 3010 O O . ASP A 1 388 ? -5.143 7.913 32.219 1.00 97.06 388 ASP A O 1
ATOM 3014 N N . LEU A 1 389 ? -4.097 6.928 33.943 1.00 95.38 389 LEU A N 1
ATOM 3015 C CA . LEU A 1 389 ? -3.809 5.688 33.220 1.00 95.38 389 LEU A CA 1
ATOM 3016 C C . LEU A 1 389 ? -5.079 4.911 32.847 1.00 95.38 389 LEU A C 1
ATOM 3018 O O . LEU A 1 389 ? -5.068 4.204 31.846 1.00 95.38 389 LEU A O 1
ATOM 3022 N N . ALA A 1 390 ? -6.162 5.043 33.620 1.00 95.75 390 ALA A N 1
ATOM 3023 C CA . ALA A 1 390 ? -7.413 4.337 33.355 1.00 95.75 390 ALA A CA 1
ATOM 3024 C C . ALA A 1 390 ? -8.172 4.968 32.179 1.00 95.75 390 ALA A C 1
ATOM 3026 O O . ALA A 1 390 ? -8.650 4.252 31.298 1.00 95.75 390 ALA A O 1
ATOM 3027 N N . GLU A 1 391 ? -8.246 6.303 32.137 1.00 96.38 391 GLU A N 1
ATOM 3028 C CA . GLU A 1 391 ? -8.808 7.028 30.993 1.00 96.38 391 GLU A CA 1
ATOM 3029 C C . GLU A 1 391 ? -7.965 6.798 29.731 1.00 96.38 391 GLU A C 1
ATOM 3031 O O . GLU A 1 391 ? -8.520 6.489 28.678 1.00 96.38 391 GLU A O 1
ATOM 3036 N N . ALA A 1 392 ? -6.633 6.845 29.849 1.00 96.62 392 ALA A N 1
ATOM 3037 C CA . ALA A 1 392 ? -5.728 6.540 28.744 1.00 96.62 392 ALA A CA 1
ATOM 3038 C C . ALA A 1 392 ? -5.888 5.102 28.230 1.00 96.62 392 ALA A C 1
ATOM 3040 O O . ALA A 1 392 ? -5.944 4.885 27.025 1.00 96.62 392 ALA A O 1
ATOM 3041 N N . GLN A 1 393 ? -6.000 4.113 29.121 1.00 96.06 393 GLN A N 1
ATOM 3042 C CA . GLN A 1 393 ? -6.204 2.724 28.712 1.00 96.06 393 GLN A CA 1
ATOM 3043 C C . GLN A 1 393 ? -7.509 2.578 27.919 1.00 96.06 393 GLN A C 1
ATOM 3045 O O . GLN A 1 393 ? -7.504 2.007 26.833 1.00 96.06 393 GLN A O 1
ATOM 3050 N N . LYS A 1 394 ? -8.616 3.143 28.419 1.00 95.69 394 LYS A N 1
ATOM 3051 C CA . LYS A 1 394 ? -9.908 3.102 27.720 1.00 95.69 394 LYS A CA 1
ATOM 3052 C C . LYS A 1 394 ? -9.859 3.829 26.370 1.00 95.69 394 LYS A C 1
ATOM 3054 O O . LYS A 1 394 ? -10.433 3.347 25.397 1.00 95.69 394 LYS A O 1
ATOM 3059 N N . GLY A 1 395 ? -9.184 4.977 26.314 1.00 96.12 395 GLY A N 1
ATOM 3060 C CA . GLY A 1 395 ? -8.997 5.746 25.086 1.00 96.12 395 GLY A CA 1
ATOM 3061 C C . GLY A 1 395 ? -8.202 4.978 24.027 1.00 96.12 395 GLY A C 1
ATOM 3062 O O . GLY A 1 395 ? -8.642 4.910 22.881 1.00 96.12 395 GLY A O 1
ATOM 3063 N N . ALA A 1 396 ? -7.107 4.323 24.429 1.00 96.75 396 ALA A N 1
ATOM 3064 C CA . ALA A 1 396 ? -6.291 3.488 23.548 1.00 96.75 396 ALA A CA 1
ATOM 3065 C C . ALA A 1 396 ? -7.080 2.287 22.999 1.00 96.75 396 ALA A C 1
ATOM 3067 O O . ALA A 1 396 ? -7.021 1.995 21.806 1.00 96.75 396 ALA A O 1
ATOM 3068 N N . GLU A 1 397 ? -7.879 1.617 23.842 1.00 96.00 397 GLU A N 1
ATOM 3069 C CA . GLU A 1 397 ? -8.758 0.522 23.402 1.00 96.00 397 GLU A CA 1
ATOM 3070 C C . GLU A 1 397 ? -9.750 0.993 22.329 1.00 96.00 397 GLU A C 1
ATOM 3072 O O . GLU A 1 397 ? -9.880 0.367 21.275 1.00 96.00 397 GLU A O 1
ATOM 3077 N N . GLY A 1 398 ? -10.424 2.121 22.584 1.00 95.00 398 GLY A N 1
ATOM 3078 C CA . GLY A 1 398 ? -11.396 2.703 21.662 1.00 95.00 398 GLY A CA 1
ATOM 3079 C C . GLY A 1 398 ? -10.765 3.132 20.337 1.00 95.00 398 GLY A C 1
ATOM 3080 O O . GLY A 1 398 ? -11.254 2.752 19.274 1.00 95.00 398 GLY A O 1
ATOM 3081 N N . ALA A 1 399 ? -9.647 3.862 20.386 1.00 96.62 399 ALA A N 1
ATOM 3082 C CA . ALA A 1 399 ? -8.927 4.300 19.192 1.00 96.62 399 ALA A CA 1
ATOM 3083 C C . ALA A 1 399 ? -8.422 3.106 18.363 1.00 96.62 399 ALA A C 1
ATOM 3085 O O . ALA A 1 399 ? -8.599 3.079 17.145 1.00 96.62 399 ALA A O 1
ATOM 3086 N N . GLY A 1 400 ? -7.862 2.079 19.014 1.00 96.81 400 GLY A N 1
ATOM 3087 C CA . GLY A 1 400 ? -7.382 0.868 18.347 1.00 96.81 400 GLY A CA 1
ATOM 3088 C C . GLY A 1 400 ? -8.487 0.109 17.608 1.00 96.81 400 GLY A C 1
ATOM 3089 O O . GLY A 1 400 ? -8.302 -0.275 16.450 1.00 96.81 400 GLY A O 1
ATOM 3090 N N . LYS A 1 401 ? -9.662 -0.052 18.235 1.00 95.88 401 LYS A N 1
ATOM 3091 C CA . LYS A 1 401 ? -10.843 -0.641 17.579 1.00 95.88 401 LYS A CA 1
ATOM 3092 C C . LYS A 1 401 ? -11.283 0.178 16.364 1.00 95.88 401 LYS A C 1
ATOM 3094 O O . LYS A 1 401 ? -11.458 -0.392 15.288 1.00 95.88 401 LYS A O 1
ATOM 3099 N N . GLN A 1 402 ? -11.385 1.501 16.509 1.00 96.31 402 GLN A N 1
ATOM 3100 C CA . GLN A 1 402 ? -11.805 2.392 15.425 1.00 96.31 402 GLN A CA 1
ATOM 3101 C C . GLN A 1 402 ? -10.833 2.371 14.240 1.00 96.31 402 GLN A C 1
ATOM 3103 O O . GLN A 1 402 ? -11.279 2.316 13.097 1.00 96.31 402 GLN A O 1
ATOM 3108 N N . PHE A 1 403 ? -9.515 2.356 14.477 1.00 97.81 403 PHE A N 1
ATOM 3109 C CA . PHE A 1 403 ? -8.534 2.237 13.392 1.00 97.81 403 PHE A CA 1
ATOM 3110 C C . PHE A 1 403 ? -8.639 0.901 12.652 1.00 97.81 403 PHE A C 1
ATOM 3112 O O . PHE A 1 403 ? -8.534 0.884 11.425 1.00 97.81 403 PHE A O 1
ATOM 3119 N N . ARG A 1 404 ? -8.883 -0.203 13.369 1.00 97.00 404 ARG A N 1
ATOM 3120 C CA . ARG A 1 404 ? -9.042 -1.537 12.769 1.00 97.00 404 ARG A CA 1
ATOM 3121 C C . ARG A 1 404 ? -10.326 -1.656 11.950 1.00 97.00 404 ARG A C 1
ATOM 3123 O O . ARG A 1 404 ? -10.314 -2.237 10.872 1.00 97.00 404 ARG A O 1
ATOM 3130 N N . GLU A 1 405 ? -11.432 -1.104 12.433 1.00 96.19 405 GLU A N 1
ATOM 3131 C CA . GLU A 1 405 ? -12.679 -1.090 11.665 1.00 96.19 405 GLU A CA 1
ATOM 3132 C C . GLU A 1 405 ? -12.570 -0.170 10.444 1.00 96.19 405 GLU A C 1
ATOM 3134 O O . GLU A 1 405 ? -12.976 -0.536 9.339 1.00 96.19 405 GLU A O 1
ATOM 3139 N N . LEU A 1 406 ? -11.953 1.001 10.614 1.00 97.06 406 LEU A N 1
ATOM 3140 C CA . LEU A 1 406 ? -11.736 1.933 9.519 1.00 97.06 406 LEU A CA 1
ATOM 3141 C C . LEU A 1 406 ? -10.791 1.358 8.460 1.00 97.06 406 LEU A C 1
ATOM 3143 O O . LEU A 1 406 ? -11.021 1.601 7.279 1.00 97.06 406 LEU A O 1
ATOM 3147 N N . SER A 1 407 ? -9.760 0.587 8.830 1.00 97.19 407 SER A N 1
ATOM 3148 C CA . SER A 1 407 ? -8.882 -0.047 7.838 1.00 97.19 407 SER A CA 1
ATOM 3149 C C . SER A 1 407 ? -9.666 -1.006 6.940 1.00 97.19 407 SER A C 1
ATOM 3151 O O . SER A 1 407 ? -9.530 -0.931 5.720 1.00 97.19 407 SER A O 1
ATOM 3153 N N . GLN A 1 408 ? -10.559 -1.817 7.518 1.00 96.38 408 GLN A N 1
ATOM 3154 C CA . GLN A 1 408 ? -11.442 -2.719 6.772 1.00 96.38 408 GLN A CA 1
ATOM 3155 C C . GLN A 1 408 ? -12.439 -1.950 5.894 1.00 96.38 408 GLN A C 1
ATOM 3157 O O . GLN A 1 408 ? -12.619 -2.287 4.724 1.00 96.38 408 GLN A O 1
ATOM 3162 N N . GLN A 1 409 ? -13.058 -0.890 6.427 1.00 96.94 409 GLN A N 1
ATOM 3163 C CA . GLN A 1 409 ? -13.978 -0.033 5.674 1.00 96.94 409 GLN A CA 1
ATOM 3164 C C . GLN A 1 409 ? -13.274 0.628 4.485 1.00 96.94 409 GLN A C 1
ATOM 3166 O O . GLN A 1 409 ? -13.754 0.550 3.359 1.00 96.94 409 GLN A O 1
ATOM 3171 N N . VAL A 1 410 ? -12.119 1.254 4.714 1.00 96.88 410 VAL A N 1
ATOM 3172 C CA . VAL A 1 410 ? -11.329 1.937 3.682 1.00 96.88 410 VAL A CA 1
ATOM 3173 C C . VAL A 1 410 ? -10.843 0.945 2.630 1.00 96.88 410 VAL A C 1
ATOM 3175 O O . VAL A 1 410 ? -10.948 1.235 1.441 1.00 96.88 410 VAL A O 1
ATOM 3178 N N . GLN A 1 411 ? -10.374 -0.237 3.039 1.00 95.94 411 GLN A N 1
ATOM 3179 C CA . GLN A 1 411 ? -9.981 -1.296 2.112 1.00 95.94 411 GLN A CA 1
ATOM 3180 C C . GLN A 1 411 ? -11.150 -1.727 1.221 1.00 95.94 411 GLN A C 1
ATOM 3182 O O . GLN A 1 411 ? -10.971 -1.885 0.015 1.00 95.94 411 GLN A O 1
ATOM 3187 N N . ALA A 1 412 ? -12.345 -1.879 1.796 1.00 95.94 412 ALA A N 1
ATOM 3188 C CA . ALA A 1 412 ? -13.538 -2.224 1.040 1.00 95.94 412 ALA A CA 1
ATOM 3189 C C . ALA A 1 412 ? -13.958 -1.093 0.089 1.00 95.94 412 ALA A C 1
ATOM 3191 O O . ALA A 1 412 ? -14.220 -1.347 -1.079 1.00 95.94 412 ALA A O 1
ATOM 3192 N N . LEU A 1 413 ? -13.983 0.162 0.546 1.00 96.19 413 LEU A N 1
ATOM 3193 C CA . LEU A 1 413 ? -14.393 1.315 -0.267 1.00 96.19 413 LEU A CA 1
ATOM 3194 C C . LEU A 1 413 ? -13.441 1.597 -1.437 1.00 96.19 413 LEU A C 1
ATOM 3196 O O . LEU A 1 413 ? -13.893 2.008 -2.506 1.00 96.19 413 LEU A O 1
ATOM 3200 N N . LEU A 1 414 ? -12.139 1.381 -1.235 1.00 95.31 414 LEU A N 1
ATOM 3201 C CA . LEU A 1 414 ? -11.090 1.652 -2.222 1.00 95.31 414 LEU A CA 1
ATOM 3202 C C . LEU A 1 414 ? -10.754 0.448 -3.106 1.00 95.31 414 LEU A C 1
ATOM 3204 O O . LEU A 1 414 ? -9.859 0.539 -3.943 1.00 95.31 414 LEU A O 1
ATOM 3208 N N . ALA A 1 415 ? -11.459 -0.671 -2.948 1.00 94.44 415 ALA A N 1
ATOM 3209 C CA . ALA A 1 415 ? -11.303 -1.809 -3.836 1.00 94.44 415 ALA A CA 1
ATOM 3210 C C . ALA A 1 415 ? -11.746 -1.440 -5.265 1.00 94.44 415 ALA A C 1
ATOM 3212 O O . ALA A 1 415 ? -12.904 -1.084 -5.511 1.00 94.44 415 ALA A O 1
ATOM 3213 N N . GLU A 1 416 ? -10.809 -1.526 -6.213 1.00 92.06 416 GLU A N 1
ATOM 3214 C CA . GLU A 1 416 ? -11.021 -1.099 -7.601 1.00 92.06 416 GLU A CA 1
ATOM 3215 C C . GLU A 1 416 ? -12.145 -1.901 -8.256 1.00 92.06 416 GLU A C 1
ATOM 3217 O O . GLU A 1 416 ? -13.070 -1.345 -8.858 1.00 92.06 416 GLU A O 1
ATOM 3222 N N . GLU A 1 417 ? -12.120 -3.218 -8.063 1.00 93.12 417 GLU A N 1
ATOM 3223 C CA . GLU A 1 417 ? -13.094 -4.114 -8.657 1.00 93.12 417 GLU A CA 1
ATOM 3224 C C . GLU A 1 417 ? -14.356 -4.258 -7.816 1.00 93.12 417 GLU A C 1
ATOM 3226 O O . GLU A 1 417 ? -14.332 -4.444 -6.597 1.00 93.12 417 GLU A O 1
ATOM 3231 N N . GLN A 1 418 ? -15.489 -4.297 -8.509 1.00 95.44 418 GLN A N 1
ATOM 3232 C CA . GLN A 1 418 ? -16.779 -4.578 -7.898 1.00 95.44 418 GLN A CA 1
ATOM 3233 C C . GLN A 1 418 ? -16.822 -5.944 -7.191 1.00 95.44 418 GLN A C 1
ATOM 3235 O O . GLN A 1 418 ? -17.475 -6.078 -6.158 1.00 95.44 418 GLN A O 1
ATOM 3240 N N . ALA A 1 419 ? -16.113 -6.952 -7.710 1.00 94.69 419 ALA A N 1
ATOM 3241 C CA . ALA A 1 419 ? -16.014 -8.267 -7.074 1.00 94.69 419 ALA A CA 1
ATOM 3242 C C . ALA A 1 419 ? -15.366 -8.173 -5.682 1.00 94.69 419 ALA A C 1
ATOM 3244 O O . ALA A 1 419 ? -15.923 -8.672 -4.710 1.00 94.69 419 ALA A O 1
ATOM 3245 N N . GLN A 1 420 ? -14.253 -7.447 -5.564 1.00 93.81 420 GLN A N 1
ATOM 3246 C CA . GLN A 1 420 ? -13.554 -7.251 -4.292 1.00 93.81 420 GLN A CA 1
ATOM 3247 C C . GLN A 1 420 ? -14.423 -6.505 -3.267 1.00 93.81 420 GLN A C 1
ATOM 3249 O O . GLN A 1 420 ? -14.461 -6.889 -2.100 1.00 93.81 420 GLN A O 1
ATOM 3254 N N . ARG A 1 421 ? -15.188 -5.496 -3.707 1.00 95.56 421 ARG A N 1
ATOM 3255 C CA . ARG A 1 421 ? -16.172 -4.797 -2.859 1.00 95.56 421 ARG A CA 1
ATOM 3256 C C . ARG A 1 421 ? -17.254 -5.726 -2.320 1.00 95.56 421 ARG A C 1
ATOM 3258 O O . ARG A 1 421 ? -17.589 -5.663 -1.140 1.00 95.56 421 ARG A O 1
ATOM 3265 N N . ILE A 1 422 ? -17.791 -6.596 -3.175 1.00 95.81 422 ILE A N 1
ATOM 3266 C CA . ILE A 1 422 ? -18.813 -7.577 -2.789 1.00 95.81 422 ILE A CA 1
ATOM 3267 C C . ILE A 1 422 ? -18.231 -8.605 -1.813 1.00 95.81 422 ILE A C 1
ATOM 3269 O O . ILE A 1 422 ? -18.876 -8.892 -0.810 1.00 95.81 422 ILE A O 1
ATOM 3273 N N . ALA A 1 423 ? -17.014 -9.100 -2.055 1.00 94.12 423 ALA A N 1
ATOM 3274 C CA . ALA A 1 423 ? -16.335 -10.034 -1.156 1.00 94.12 423 ALA A CA 1
ATOM 3275 C C . ALA A 1 423 ? -16.055 -9.413 0.225 1.00 94.12 423 ALA A C 1
ATOM 3277 O O . ALA A 1 423 ? -16.275 -10.050 1.253 1.00 94.12 423 ALA A O 1
ATOM 3278 N N . ALA A 1 424 ? -15.628 -8.148 0.272 1.00 94.56 424 ALA A N 1
ATOM 3279 C CA . ALA A 1 424 ? -15.441 -7.434 1.533 1.00 94.56 424 ALA A CA 1
ATOM 3280 C C . ALA A 1 424 ? -16.772 -7.261 2.291 1.00 94.56 424 ALA A C 1
ATOM 3282 O O . ALA A 1 424 ? -16.837 -7.514 3.495 1.00 94.56 424 ALA A O 1
ATOM 3283 N N . ALA A 1 425 ? -17.852 -6.903 1.586 1.00 96.38 425 ALA A N 1
ATOM 3284 C CA . ALA A 1 425 ? -19.187 -6.804 2.173 1.00 96.38 425 ALA A CA 1
ATOM 3285 C C . ALA A 1 425 ? -19.709 -8.160 2.689 1.00 96.38 425 ALA A C 1
ATOM 3287 O O . ALA A 1 425 ? -20.303 -8.218 3.762 1.00 96.38 425 ALA A O 1
ATOM 3288 N N . GLU A 1 426 ? -19.462 -9.253 1.961 1.00 95.62 426 GLU A N 1
ATOM 3289 C CA . GLU A 1 426 ? -19.778 -10.625 2.381 1.00 95.62 426 GLU A CA 1
ATOM 3290 C C . GLU A 1 426 ? -19.062 -10.986 3.688 1.00 95.62 426 GLU A C 1
ATOM 3292 O O . GLU A 1 426 ? -19.703 -11.458 4.629 1.00 95.62 426 GLU A O 1
ATOM 3297 N N . GLN A 1 427 ? -17.753 -10.724 3.780 1.00 94.94 427 GLN A N 1
ATOM 3298 C CA . GLN A 1 427 ? -16.969 -10.991 4.990 1.00 94.94 427 GLN A CA 1
ATOM 3299 C C . GLN A 1 427 ? -17.483 -10.188 6.189 1.00 94.94 427 GLN A C 1
ATOM 3301 O O . GLN A 1 427 ? -17.672 -10.754 7.268 1.00 94.94 427 GLN A O 1
ATOM 3306 N N . MET A 1 428 ? -17.771 -8.897 5.995 1.00 95.75 428 MET A N 1
ATOM 3307 C CA . MET A 1 428 ? -18.348 -8.036 7.032 1.00 95.75 428 MET A CA 1
ATOM 3308 C C . MET A 1 428 ? -19.733 -8.526 7.476 1.00 95.75 428 MET A C 1
ATOM 3310 O O . MET A 1 428 ? -19.998 -8.595 8.676 1.00 95.75 428 MET A O 1
ATOM 3314 N N . ALA A 1 429 ? -20.601 -8.922 6.539 1.00 96.56 429 ALA A N 1
ATOM 3315 C CA . ALA A 1 429 ? -21.921 -9.473 6.843 1.00 96.56 429 ALA A CA 1
ATOM 3316 C C . ALA A 1 429 ? -21.824 -10.792 7.625 1.00 96.56 429 ALA A C 1
ATOM 3318 O O . ALA A 1 429 ? -22.474 -10.944 8.657 1.00 96.56 429 ALA A O 1
ATOM 3319 N N . SER A 1 430 ? -20.955 -11.714 7.199 1.00 95.44 430 SER A N 1
ATOM 3320 C CA . SER A 1 430 ? -20.723 -12.980 7.902 1.00 95.44 430 SER A CA 1
ATOM 3321 C C . SER A 1 430 ? -20.160 -12.760 9.310 1.00 95.44 430 SER A C 1
ATOM 3323 O O . SER A 1 430 ? -20.563 -13.446 10.250 1.00 95.44 430 SER A O 1
ATOM 3325 N N . GLN A 1 431 ? -19.211 -11.835 9.481 1.00 95.44 431 GLN A N 1
ATOM 3326 C CA . GLN A 1 431 ? -18.662 -11.518 10.799 1.00 95.44 431 GLN A CA 1
ATOM 3327 C C . GLN A 1 431 ? -19.742 -10.927 11.713 1.00 95.44 431 GLN A C 1
ATOM 3329 O O . GLN A 1 431 ? -19.912 -11.390 12.841 1.00 95.44 431 GLN A O 1
ATOM 3334 N N . LEU A 1 432 ? -20.505 -9.956 11.211 1.00 96.25 432 LEU A N 1
ATOM 3335 C CA . LEU A 1 432 ? -21.578 -9.310 11.958 1.00 96.25 432 LEU A CA 1
ATOM 3336 C C . LEU A 1 432 ? -22.677 -10.305 12.358 1.00 96.25 432 LEU A C 1
ATOM 3338 O O . LEU A 1 432 ? -23.141 -10.269 13.495 1.00 96.25 432 LEU A O 1
ATOM 3342 N N . ALA A 1 433 ? -23.037 -11.238 11.471 1.00 96.81 433 ALA A N 1
ATOM 3343 C CA . ALA A 1 433 ? -24.008 -12.290 11.764 1.00 96.81 433 ALA A CA 1
ATOM 3344 C C . ALA A 1 433 ? -23.577 -13.160 12.956 1.00 96.81 433 ALA A C 1
ATOM 3346 O O . ALA A 1 433 ? -24.389 -13.447 13.839 1.00 96.81 433 ALA A O 1
ATOM 3347 N N . ARG A 1 434 ? -22.293 -13.549 13.008 1.00 96.69 434 ARG A N 1
ATOM 3348 C CA . ARG A 1 434 ? -21.721 -14.342 14.112 1.00 96.69 434 ARG A CA 1
ATOM 3349 C C . ARG A 1 434 ? -21.722 -13.560 15.422 1.00 96.69 434 ARG A C 1
ATOM 3351 O O . ARG A 1 434 ? -22.174 -14.079 16.436 1.00 96.69 434 ARG A O 1
ATOM 3358 N N . GLU A 1 435 ? -21.284 -12.304 15.391 1.00 96.38 435 GLU A N 1
ATOM 3359 C CA . GLU A 1 435 ? -21.247 -11.448 16.583 1.00 96.38 435 GLU A CA 1
ATOM 3360 C C . GLU A 1 435 ? -22.648 -11.189 17.154 1.00 96.38 435 GLU A C 1
ATOM 3362 O O . GLU A 1 435 ? -22.846 -11.242 18.367 1.00 96.38 435 GLU A O 1
ATOM 3367 N N . GLN A 1 436 ? -23.642 -10.983 16.287 1.00 96.88 436 GLN A N 1
ATOM 3368 C CA . GLN A 1 436 ? -25.041 -10.831 16.684 1.00 96.88 436 GLN A CA 1
ATOM 3369 C C . GLN A 1 436 ? -25.623 -12.104 17.297 1.00 96.88 436 GLN A C 1
ATOM 3371 O O . GLN A 1 436 ? -26.359 -12.023 18.281 1.00 96.88 436 GLN A O 1
ATOM 3376 N N . LYS A 1 437 ? -25.276 -13.274 16.749 1.00 97.31 437 LYS A N 1
ATOM 3377 C CA . LYS A 1 437 ? -25.686 -14.571 17.297 1.00 97.31 437 LYS A CA 1
ATOM 3378 C C . LYS A 1 437 ? -25.109 -14.789 18.691 1.00 97.31 437 LYS A C 1
ATOM 3380 O O . LYS A 1 437 ? -25.862 -15.041 19.627 1.00 97.31 437 LYS A O 1
ATOM 3385 N N . ASP A 1 438 ? -23.800 -14.595 18.840 1.00 96.88 438 ASP A N 1
ATOM 3386 C CA . ASP A 1 438 ? -23.109 -14.715 20.126 1.00 96.88 438 ASP A CA 1
ATOM 3387 C C . ASP A 1 438 ? -23.691 -13.745 21.164 1.00 96.88 438 ASP A C 1
ATOM 3389 O O . ASP A 1 438 ? -23.861 -14.090 22.336 1.00 96.88 438 ASP A O 1
ATOM 3393 N N . PHE A 1 439 ? -24.029 -12.526 20.739 1.00 96.56 439 PHE A N 1
ATOM 3394 C CA . PHE A 1 439 ? -24.667 -11.527 21.587 1.00 96.56 439 PHE A CA 1
ATOM 3395 C C . PHE A 1 439 ? -26.090 -11.936 22.004 1.00 96.56 439 PHE A C 1
ATOM 3397 O O . PHE A 1 439 ? -26.433 -11.866 23.187 1.00 96.56 439 PHE A O 1
ATOM 3404 N N . ALA A 1 440 ? -26.907 -12.435 21.072 1.00 96.62 440 ALA A N 1
ATOM 3405 C CA . ALA A 1 440 ? -28.253 -12.929 21.361 1.00 96.62 440 ALA A CA 1
ATOM 3406 C C . ALA A 1 440 ? -28.244 -14.147 22.308 1.00 96.62 440 ALA A C 1
ATOM 3408 O O . ALA A 1 440 ? -29.085 -14.231 23.212 1.00 96.62 440 ALA A O 1
ATOM 3409 N N . ASP A 1 441 ? -27.281 -15.057 22.146 1.00 96.31 441 ASP A N 1
ATOM 3410 C CA . ASP A 1 441 ? -27.096 -16.234 23.002 1.00 96.31 441 ASP A CA 1
ATOM 3411 C C . ASP A 1 441 ? -26.681 -15.838 24.427 1.00 96.31 441 ASP A C 1
ATOM 3413 O O . ASP A 1 441 ? -27.205 -16.378 25.409 1.00 96.31 441 ASP A O 1
ATOM 3417 N N . ARG A 1 442 ? -25.810 -14.830 24.572 1.00 94.88 442 ARG A N 1
ATOM 3418 C CA . ARG A 1 442 ? -25.459 -14.260 25.884 1.00 94.88 442 ARG A CA 1
ATOM 3419 C C . ARG A 1 442 ? -26.684 -13.677 26.582 1.00 94.88 442 ARG A C 1
ATOM 3421 O O . ARG A 1 442 ? -26.972 -14.079 27.712 1.00 94.88 442 ARG A O 1
ATOM 3428 N N . LEU A 1 443 ? -27.467 -12.849 25.886 1.00 94.00 443 LEU A N 1
ATOM 3429 C CA . LEU A 1 443 ? -28.717 -12.288 26.418 1.00 94.00 443 LEU A CA 1
ATOM 3430 C C . LEU A 1 443 ? -29.727 -13.379 26.826 1.00 94.00 443 LEU A C 1
ATOM 3432 O O . LEU A 1 443 ? -30.466 -13.224 27.805 1.00 94.00 443 LEU A O 1
ATOM 3436 N N . ALA A 1 444 ? -29.768 -14.502 26.099 1.00 93.69 444 ALA A N 1
ATOM 3437 C CA . ALA A 1 444 ? -30.600 -15.656 26.443 1.00 93.69 444 ALA A CA 1
ATOM 3438 C C . ALA A 1 444 ? -30.151 -16.326 27.750 1.00 93.69 444 ALA A C 1
ATOM 3440 O O . ALA A 1 444 ? -30.966 -16.560 28.643 1.00 93.69 444 ALA A O 1
ATOM 3441 N N . SER A 1 445 ? -28.851 -16.599 27.875 1.00 92.19 445 SER A N 1
ATOM 3442 C CA . SER A 1 445 ? -28.289 -17.287 29.041 1.00 92.19 445 SER A CA 1
ATOM 3443 C C . SER A 1 445 ? -28.521 -16.521 30.351 1.00 92.19 445 SER A C 1
ATOM 3445 O O . SER A 1 445 ? -28.769 -17.113 31.404 1.00 92.19 445 SER A O 1
ATOM 3447 N N . GLU A 1 446 ? -28.525 -15.191 30.282 1.00 87.06 446 GLU A N 1
ATOM 3448 C CA . GLU A 1 446 ? -28.726 -14.319 31.437 1.00 87.06 446 GLU A CA 1
ATOM 3449 C C . GLU A 1 446 ? -30.191 -14.224 31.865 1.00 87.06 446 GLU A C 1
ATOM 3451 O O . GLU A 1 446 ? -30.492 -14.147 33.060 1.00 87.06 446 GLU A O 1
ATOM 3456 N N . THR A 1 447 ? -31.118 -14.268 30.905 1.00 83.81 447 THR A N 1
ATOM 3457 C CA . THR A 1 447 ? -32.554 -14.239 31.208 1.00 83.81 447 THR A CA 1
ATOM 3458 C C . THR A 1 447 ? -33.038 -15.546 31.838 1.00 83.81 447 THR A C 1
ATOM 3460 O O . THR A 1 447 ? -33.921 -15.509 32.696 1.00 83.81 447 THR A O 1
ATOM 3463 N N . GLU A 1 448 ? -32.423 -16.683 31.506 1.00 82.44 448 GLU A N 1
ATOM 3464 C CA . GLU A 1 448 ? -32.766 -17.990 32.084 1.00 82.44 448 GLU A CA 1
ATOM 3465 C C . GLU A 1 448 ? -32.053 -18.271 33.424 1.00 82.44 448 GLU A C 1
ATOM 3467 O O . GLU A 1 448 ? -32.640 -18.868 34.331 1.00 82.44 448 GLU A O 1
ATOM 3472 N N . GLY A 1 449 ? -30.816 -17.790 33.610 1.00 69.38 449 GLY A N 1
ATOM 3473 C CA . GLY A 1 449 ? -30.004 -18.052 34.810 1.00 69.38 449 GLY A CA 1
ATOM 3474 C C . GLY A 1 449 ? -30.447 -17.337 36.096 1.00 69.38 449 GLY A C 1
ATOM 3475 O O . GLY A 1 449 ? -30.071 -17.752 37.193 1.00 69.38 449 GLY A O 1
ATOM 3476 N N . SER A 1 450 ? -31.271 -16.291 35.993 1.00 57.50 450 SER A N 1
ATOM 3477 C CA . SER A 1 450 ? -31.750 -15.497 37.141 1.00 57.50 450 SER A CA 1
ATOM 3478 C C . SER A 1 450 ? -33.009 -16.080 37.817 1.00 57.50 450 SER A C 1
ATOM 3480 O O . SER A 1 450 ? -33.341 -15.722 38.947 1.00 57.50 450 SER A O 1
ATOM 3482 N N . GLY A 1 451 ? -33.704 -17.017 37.158 1.00 55.81 451 GLY A N 1
ATOM 3483 C CA . GLY A 1 451 ? -34.980 -17.586 37.623 1.00 55.81 451 GLY A CA 1
ATOM 3484 C C . GLY A 1 451 ? -34.888 -18.941 38.331 1.00 55.81 451 GLY A C 1
ATOM 3485 O O . GLY A 1 451 ? -35.907 -19.472 38.770 1.00 55.81 451 GLY A O 1
ATOM 3486 N N . GLY A 1 452 ? -33.695 -19.527 38.450 1.00 51.28 452 GLY A N 1
ATOM 3487 C CA . GLY A 1 452 ? -33.526 -20.789 39.160 1.00 51.28 452 GLY A CA 1
ATOM 3488 C C . GLY A 1 452 ? -33.793 -20.611 40.654 1.00 51.28 452 GLY A C 1
ATOM 3489 O O . GLY A 1 452 ? -32.988 -19.986 41.342 1.00 51.28 452 GLY A O 1
ATOM 3490 N N . GLU A 1 453 ? -34.880 -21.207 41.159 1.00 49.91 453 GLU A N 1
ATOM 3491 C CA . GLU A 1 453 ? -35.155 -21.485 42.580 1.00 49.91 453 GLU A CA 1
ATOM 3492 C C . GLU A 1 453 ? -34.045 -22.374 43.183 1.00 49.91 453 GLU A C 1
ATOM 3494 O O . GLU A 1 453 ? -34.224 -23.529 43.574 1.00 49.91 453 GLU A O 1
ATOM 3499 N N . GLY A 1 454 ? -32.831 -21.839 43.249 1.00 48.47 454 GLY A N 1
ATOM 3500 C CA . GLY A 1 454 ? -31.715 -22.416 43.957 1.00 48.47 454 GLY A CA 1
ATOM 3501 C C . GLY A 1 454 ? -31.993 -22.271 45.439 1.00 48.47 454 GLY A C 1
ATOM 3502 O O . GLY A 1 454 ? -31.795 -21.198 46.009 1.00 48.47 454 GLY A O 1
ATOM 3503 N N . LYS A 1 455 ? -32.457 -23.370 46.047 1.00 54.09 455 LYS A N 1
ATOM 3504 C CA . LYS A 1 455 ? -32.485 -23.611 47.495 1.00 54.09 455 LYS A CA 1
ATOM 3505 C C . LYS A 1 455 ? -31.435 -22.754 48.210 1.00 54.09 455 LYS A C 1
ATOM 3507 O O . LYS A 1 455 ? -30.255 -22.850 47.853 1.00 54.09 455 LYS A O 1
ATOM 3512 N N . PRO A 1 456 ? -31.822 -21.980 49.238 1.00 47.09 456 PRO A N 1
ATOM 3513 C CA . PRO A 1 456 ? -30.903 -21.102 49.939 1.00 47.09 456 PRO A CA 1
ATOM 3514 C C . PRO A 1 456 ? -29.695 -21.914 50.405 1.00 47.09 456 PRO A C 1
ATOM 3516 O O . PRO A 1 456 ? -29.808 -22.782 51.276 1.00 47.09 456 PRO A O 1
ATOM 3519 N N . LYS A 1 457 ? -28.515 -21.635 49.834 1.00 52.06 457 LYS A N 1
ATOM 3520 C CA . LYS A 1 457 ? -27.255 -21.978 50.490 1.00 52.06 457 LYS A CA 1
ATOM 3521 C C . LYS A 1 457 ? -27.295 -21.235 51.820 1.00 52.06 457 LYS A C 1
ATOM 3523 O O . LYS A 1 457 ? -27.101 -20.023 51.849 1.00 52.06 457 LYS A O 1
ATOM 3528 N N . LYS A 1 458 ? -27.609 -21.962 52.899 1.00 50.94 458 LYS A N 1
ATOM 3529 C CA . LYS A 1 458 ? -27.463 -21.519 54.288 1.00 50.94 458 LYS A CA 1
ATOM 3530 C C . LYS A 1 458 ? -26.038 -20.993 54.456 1.00 50.94 458 LYS A C 1
ATOM 3532 O O . LYS A 1 458 ? -25.112 -21.759 54.711 1.00 50.94 458 LYS A O 1
ATOM 3537 N N . LYS A 1 459 ? -25.854 -19.687 54.264 1.00 49.41 459 LYS A N 1
ATOM 3538 C CA . LYS A 1 459 ? -24.682 -18.969 54.742 1.00 49.41 459 LYS A CA 1
ATOM 3539 C C . LYS A 1 459 ? -24.820 -18.931 56.255 1.00 49.41 459 LYS A C 1
ATOM 3541 O O . LYS A 1 459 ? -25.788 -18.397 56.785 1.00 49.41 459 LYS A O 1
ATOM 3546 N N . ASN A 1 460 ? -23.876 -19.585 56.911 1.00 50.38 460 ASN A N 1
ATOM 3547 C CA . ASN A 1 460 ? -23.686 -19.529 58.345 1.00 50.38 460 ASN A CA 1
ATOM 3548 C C . ASN A 1 460 ? -23.393 -18.060 58.706 1.00 50.38 460 ASN A C 1
ATOM 3550 O O . ASN A 1 460 ? -22.370 -17.516 58.291 1.00 50.38 460 ASN A O 1
ATOM 3554 N N . GLU A 1 461 ? -24.339 -17.402 59.373 1.00 46.59 461 GLU A N 1
ATOM 3555 C CA . GLU A 1 461 ? -24.211 -16.031 59.866 1.00 46.59 461 GLU A CA 1
ATOM 3556 C C . GLU A 1 461 ? -23.318 -16.010 61.115 1.00 46.59 461 GLU A C 1
ATOM 3558 O O . GLU A 1 461 ? -23.764 -16.354 62.208 1.00 46.59 461 GLU A O 1
ATOM 3563 N N . GLU A 1 462 ? -22.082 -15.527 60.988 1.00 54.75 462 GLU A N 1
ATOM 3564 C CA . GLU A 1 462 ? -21.403 -14.868 62.107 1.00 54.75 462 GLU A CA 1
ATOM 3565 C C . GLU A 1 462 ? -21.737 -13.374 62.061 1.00 54.75 462 GLU A C 1
ATOM 3567 O O . GLU A 1 462 ? -21.258 -12.609 61.222 1.00 54.75 462 GLU A O 1
ATOM 3572 N N . LYS A 1 463 ? -22.628 -12.972 62.970 1.00 50.12 463 LYS A N 1
ATOM 3573 C CA . LYS A 1 463 ? -23.074 -11.594 63.176 1.00 50.12 463 LYS A CA 1
ATOM 3574 C C . LYS A 1 463 ? -21.921 -10.731 63.693 1.00 50.12 463 LYS A C 1
ATOM 3576 O O . LYS A 1 463 ? -21.451 -10.929 64.810 1.00 50.12 463 LYS A O 1
ATOM 3581 N N . ARG A 1 464 ? -21.553 -9.690 62.943 1.00 51.69 464 ARG A N 1
ATOM 3582 C CA . ARG A 1 464 ? -20.935 -8.481 63.505 1.00 51.69 464 ARG A CA 1
ATOM 3583 C C . ARG A 1 464 ? -21.943 -7.331 63.440 1.00 51.69 464 ARG A C 1
ATOM 3585 O O . ARG A 1 464 ? -22.417 -7.023 62.349 1.00 51.69 464 ARG A O 1
ATOM 3592 N N . PRO A 1 465 ? -22.297 -6.709 64.577 1.00 54.53 465 PRO A N 1
ATOM 3593 C CA . PRO A 1 465 ? -23.201 -5.576 64.600 1.00 54.53 465 PRO A CA 1
ATOM 3594 C C . PRO A 1 465 ? -22.422 -4.276 64.394 1.00 54.53 465 PRO A C 1
ATOM 3596 O O . PRO A 1 465 ? -21.415 -4.031 65.056 1.00 54.53 465 PRO A O 1
ATOM 3599 N N . GLY A 1 466 ? -22.944 -3.410 63.530 1.00 52.16 466 GLY A N 1
ATOM 3600 C CA . GLY A 1 466 ? -22.682 -1.980 63.615 1.00 52.16 466 GLY A CA 1
ATOM 3601 C C . GLY A 1 466 ? -22.282 -1.318 62.305 1.00 52.16 466 GLY A C 1
ATOM 3602 O O . GLY A 1 466 ? -21.154 -1.481 61.848 1.00 52.16 466 GLY A O 1
ATOM 3603 N N . LYS A 1 467 ? -23.185 -0.443 61.839 1.00 45.78 467 LYS A N 1
ATOM 3604 C CA . LYS A 1 467 ? -22.947 0.973 61.487 1.00 45.78 467 LYS A CA 1
ATOM 3605 C C . LYS A 1 467 ? -23.468 1.349 60.089 1.00 45.78 467 LYS A C 1
ATOM 3607 O O . LYS A 1 467 ? -22.886 0.969 59.086 1.00 45.78 467 LYS A O 1
ATOM 3612 N N . GLY A 1 468 ? -24.521 2.176 60.093 1.00 46.84 468 GLY A N 1
ATOM 3613 C CA . GLY A 1 468 ? -24.859 3.149 59.046 1.00 46.84 468 GLY A CA 1
ATOM 3614 C C . GLY A 1 468 ? -25.596 2.622 57.816 1.00 46.84 468 GLY A C 1
ATOM 3615 O O . GLY A 1 468 ? -24.967 2.247 56.835 1.00 46.84 468 GLY A O 1
ATOM 3616 N N . GLU A 1 469 ? -26.930 2.687 57.837 1.00 49.16 469 GLU A N 1
ATOM 3617 C CA . GLU A 1 469 ? -27.759 2.647 56.626 1.00 49.16 469 GLU A CA 1
ATOM 3618 C C . GLU A 1 469 ? -27.544 3.927 55.798 1.00 49.16 469 GLU A C 1
ATOM 3620 O O . GLU A 1 469 ? -28.204 4.944 56.007 1.00 49.16 469 GLU A O 1
ATOM 3625 N N . GLU A 1 470 ? -26.635 3.879 54.826 1.00 51.69 470 GLU A N 1
ATOM 3626 C CA . GLU A 1 470 ? -26.735 4.728 53.640 1.00 51.69 470 GLU A CA 1
ATOM 3627 C C . GLU A 1 470 ? -27.666 4.037 52.640 1.00 51.69 470 GLU A C 1
ATOM 3629 O O . GLU A 1 470 ? -27.363 2.958 52.127 1.00 51.69 470 GLU A O 1
ATOM 3634 N N . LYS A 1 471 ? -28.815 4.666 52.358 1.00 48.53 471 LYS A N 1
ATOM 3635 C CA . LYS A 1 471 ? -29.704 4.305 51.246 1.00 48.53 471 LYS A CA 1
ATOM 3636 C C . LYS A 1 471 ? -28.937 4.448 49.925 1.00 48.53 471 LYS A C 1
ATOM 3638 O O . LYS A 1 471 ? -28.976 5.502 49.292 1.00 48.53 471 LYS A O 1
ATOM 3643 N N . LYS A 1 472 ? -28.224 3.400 49.505 1.00 50.69 472 LYS A N 1
ATOM 3644 C CA . LYS A 1 472 ? -27.702 3.285 48.140 1.00 50.69 472 LYS A CA 1
ATOM 3645 C C . LYS A 1 472 ? -28.902 3.256 47.196 1.00 50.69 472 LYS A C 1
ATOM 3647 O O . LYS A 1 472 ? -29.759 2.391 47.325 1.00 50.69 472 LYS A O 1
ATOM 3652 N N . LYS A 1 473 ? -28.989 4.242 46.299 1.00 54.50 473 LYS A N 1
ATOM 3653 C CA . LYS A 1 473 ? -30.000 4.305 45.238 1.00 54.50 473 LYS A CA 1
ATOM 3654 C C . LYS A 1 473 ? -30.000 2.973 44.475 1.00 54.50 473 LYS A C 1
ATOM 3656 O O . LYS A 1 473 ? -29.006 2.645 43.837 1.00 54.50 473 LYS A O 1
ATOM 3661 N N . ASP A 1 474 ? -31.113 2.245 44.520 1.00 55.69 474 ASP A N 1
ATOM 3662 C CA . ASP A 1 474 ? -31.333 0.937 43.872 1.00 55.69 474 ASP A CA 1
ATOM 3663 C C . ASP A 1 474 ? -31.360 0.982 42.322 1.00 55.69 474 ASP A C 1
ATOM 3665 O O . ASP A 1 474 ? -31.856 0.063 41.678 1.00 55.69 474 ASP A O 1
ATOM 3669 N N . GLY A 1 475 ? -30.827 2.037 41.695 1.00 58.41 475 GLY A N 1
ATOM 3670 C CA . GLY A 1 475 ? -30.885 2.240 40.242 1.00 58.41 475 GLY A CA 1
ATOM 3671 C C . GLY A 1 475 ? -29.750 1.606 39.428 1.00 58.41 475 GLY A C 1
ATOM 3672 O O . GLY A 1 475 ? -29.948 1.346 38.251 1.00 58.41 475 GLY A O 1
ATOM 3673 N N . ASP A 1 476 ? -28.584 1.326 40.023 1.00 57.91 476 ASP A N 1
ATOM 3674 C CA . ASP A 1 476 ? -27.376 0.919 39.267 1.00 57.91 476 ASP A CA 1
ATOM 3675 C C . ASP A 1 476 ? -27.070 -0.589 39.304 1.00 57.91 476 ASP A C 1
ATOM 3677 O O . ASP A 1 476 ? -26.043 -1.042 38.804 1.00 57.91 476 ASP A O 1
ATOM 3681 N N . LYS A 1 477 ? -27.940 -1.411 39.901 1.00 58.66 477 LYS A N 1
ATOM 3682 C CA . LYS A 1 477 ? -27.602 -2.809 40.229 1.00 58.66 477 LYS A CA 1
ATOM 3683 C C . LYS A 1 477 ? -27.653 -3.797 39.054 1.00 58.66 477 LYS A C 1
ATOM 3685 O O . LYS A 1 477 ? -27.352 -4.968 39.265 1.00 58.66 477 LYS A O 1
ATOM 3690 N N . TYR A 1 478 ? -28.013 -3.344 37.854 1.00 62.38 478 TYR A N 1
ATOM 3691 C CA . TYR A 1 478 ? -28.209 -4.208 36.682 1.00 62.38 478 TYR A CA 1
ATOM 3692 C C . TYR A 1 478 ? -27.348 -3.845 35.466 1.00 62.38 478 TYR A C 1
ATOM 3694 O O . TYR A 1 478 ? -27.534 -4.442 34.410 1.00 62.38 478 TYR A O 1
ATOM 3702 N N . LYS A 1 479 ? -26.384 -2.919 35.588 1.00 67.12 479 LYS A N 1
ATOM 3703 C CA . LYS A 1 479 ? -25.406 -2.700 34.513 1.00 67.12 479 LYS A CA 1
ATOM 3704 C C . LYS A 1 479 ? -24.429 -3.866 34.486 1.00 67.12 479 LYS A C 1
ATOM 3706 O O . LYS A 1 479 ? -23.508 -3.932 35.301 1.00 67.12 479 LYS A O 1
ATOM 3711 N N . MET A 1 480 ? -24.677 -4.816 33.594 1.00 72.19 480 MET A N 1
ATOM 3712 C CA . MET A 1 480 ? -23.757 -5.921 33.381 1.00 72.19 480 MET A CA 1
ATOM 3713 C C . MET A 1 480 ? -22.549 -5.411 32.595 1.00 72.19 480 MET A C 1
ATOM 3715 O O . MET A 1 480 ? -22.719 -4.812 31.532 1.00 72.19 480 MET A O 1
ATOM 3719 N N . PRO A 1 481 ? -21.329 -5.575 33.130 1.00 78.50 481 PRO A N 1
ATOM 3720 C CA . PRO A 1 481 ? -20.142 -5.039 32.489 1.00 78.50 481 PRO A CA 1
ATOM 3721 C C . PRO A 1 481 ? -19.915 -5.751 31.149 1.00 78.50 481 PRO A C 1
ATOM 3723 O O . PRO A 1 481 ? -19.718 -6.962 31.117 1.00 78.50 481 PRO A O 1
ATOM 3726 N N . GLY A 1 482 ? -19.945 -4.989 30.054 1.00 88.31 482 GLY A N 1
ATOM 3727 C CA . GLY A 1 482 ? -19.542 -5.439 28.718 1.00 88.31 482 GLY A CA 1
ATOM 3728 C C . GLY A 1 482 ? -20.654 -5.513 27.669 1.00 88.31 482 GLY A C 1
ATOM 3729 O O . GLY A 1 482 ? -20.347 -5.333 26.497 1.00 88.31 482 GLY A O 1
ATOM 3730 N N . LEU A 1 483 ? -21.926 -5.707 28.043 1.00 93.50 483 LEU A N 1
ATOM 3731 C CA . LEU A 1 483 ? -23.013 -5.826 27.051 1.00 93.50 483 LEU A CA 1
ATOM 3732 C C . LEU A 1 483 ? -23.247 -4.534 26.268 1.00 93.50 483 LEU A C 1
ATOM 3734 O O . LEU A 1 483 ? -23.449 -4.595 25.060 1.00 93.50 483 LEU A O 1
ATOM 3738 N N . ASP A 1 484 ? -23.178 -3.385 26.945 1.00 92.69 484 ASP A N 1
ATOM 3739 C CA . ASP A 1 484 ? -23.325 -2.074 26.304 1.00 92.69 484 ASP A CA 1
ATOM 3740 C C . ASP A 1 484 ? -22.262 -1.887 25.207 1.00 92.69 484 ASP A C 1
ATOM 3742 O O . ASP A 1 484 ? -22.595 -1.550 24.077 1.00 92.69 484 ASP A O 1
ATOM 3746 N N . GLY A 1 485 ? -20.999 -2.219 25.506 1.00 93.00 485 GLY A N 1
ATOM 3747 C CA . GLY A 1 485 ? -19.902 -2.118 24.539 1.00 93.00 485 GLY A CA 1
ATOM 3748 C C . GLY A 1 485 ? -20.031 -3.101 23.373 1.00 93.00 485 GLY A C 1
ATOM 3749 O O . GLY A 1 485 ? -19.730 -2.749 22.242 1.00 93.00 485 GLY A O 1
ATOM 3750 N N . GLN A 1 486 ? -20.533 -4.320 23.609 1.00 95.31 486 GLN A N 1
ATOM 3751 C CA . GLN A 1 486 ? -20.802 -5.261 22.513 1.00 95.31 486 GLN A CA 1
ATOM 3752 C C . GLN A 1 486 ? -21.947 -4.793 21.610 1.00 95.31 486 GLN A C 1
ATOM 3754 O O . GLN A 1 486 ? -21.888 -4.984 20.398 1.00 95.31 486 GLN A O 1
ATOM 3759 N N . ALA A 1 487 ? -22.985 -4.184 22.186 1.00 96.62 487 ALA A N 1
ATOM 3760 C CA . ALA A 1 487 ? -24.081 -3.607 21.420 1.00 96.62 487 ALA A CA 1
ATOM 3761 C C . ALA A 1 487 ? -23.614 -2.409 20.576 1.00 96.62 487 ALA A C 1
ATOM 3763 O O . ALA A 1 487 ? -24.042 -2.281 19.430 1.00 96.62 487 ALA A O 1
ATOM 3764 N N . GLU A 1 488 ? -22.729 -1.565 21.121 1.00 95.94 488 GLU A N 1
ATOM 3765 C CA . GLU A 1 488 ? -22.080 -0.467 20.389 1.00 95.94 488 GLU A CA 1
ATOM 3766 C C . GLU A 1 488 ? -21.229 -1.009 19.230 1.00 95.94 488 GLU A C 1
ATOM 3768 O O . GLU A 1 488 ? -21.448 -0.607 18.089 1.00 95.94 488 GLU A O 1
ATOM 3773 N N . ASP A 1 489 ? -20.366 -2.001 19.484 1.00 95.38 489 ASP A N 1
ATOM 3774 C CA . ASP A 1 489 ? -19.525 -2.633 18.456 1.00 95.38 489 ASP A CA 1
ATOM 3775 C C . ASP A 1 489 ? -20.381 -3.223 17.300 1.00 95.38 489 ASP A C 1
ATOM 3777 O O . ASP A 1 489 ? -20.048 -3.077 16.122 1.00 95.38 489 ASP A O 1
ATOM 3781 N N . ILE A 1 490 ? -21.519 -3.866 17.609 1.00 96.88 490 ILE A N 1
ATOM 3782 C CA . ILE A 1 490 ? -22.456 -4.402 16.598 1.00 96.88 490 ILE A CA 1
ATOM 3783 C C . ILE A 1 490 ? -23.107 -3.272 15.786 1.00 96.88 490 ILE A C 1
ATOM 3785 O O . ILE A 1 490 ? -23.248 -3.387 14.564 1.00 96.88 490 ILE A O 1
ATOM 3789 N N . ALA A 1 491 ? -23.526 -2.191 16.448 1.00 96.94 491 ALA A N 1
ATOM 3790 C CA . ALA A 1 491 ? -24.149 -1.039 15.801 1.00 96.94 491 ALA A CA 1
ATOM 3791 C C . ALA A 1 491 ? -23.181 -0.322 14.841 1.00 96.94 491 ALA A C 1
ATOM 3793 O O . ALA A 1 491 ? -23.562 0.049 13.721 1.00 96.94 491 ALA A O 1
ATOM 3794 N N . GLU A 1 492 ? -21.922 -0.156 15.252 1.00 96.38 492 GLU A N 1
ATOM 3795 C CA . GLU A 1 492 ? -20.877 0.461 14.433 1.00 96.38 492 GLU A CA 1
ATOM 3796 C C . GLU A 1 492 ? -20.591 -0.376 13.182 1.00 96.38 492 GLU A C 1
ATOM 3798 O O . GLU A 1 492 ? -20.682 0.158 12.069 1.00 96.38 492 GLU A O 1
ATOM 3803 N N . LYS A 1 493 ? -20.402 -1.693 13.331 1.00 97.06 493 LYS A N 1
ATOM 3804 C CA . LYS A 1 493 ? -20.171 -2.612 12.203 1.00 97.06 493 LYS A CA 1
ATOM 3805 C C . LYS A 1 493 ? -21.351 -2.706 11.243 1.00 97.06 493 LYS A C 1
ATOM 3807 O O . LYS A 1 493 ? -21.149 -2.785 10.032 1.00 97.06 493 LYS A O 1
ATOM 3812 N N . ALA A 1 494 ? -22.584 -2.654 11.747 1.00 97.19 494 ALA A N 1
ATOM 3813 C CA . ALA A 1 494 ? -23.774 -2.601 10.897 1.00 97.19 494 ALA A CA 1
ATOM 3814 C C . ALA A 1 494 ? -23.795 -1.337 10.024 1.00 97.19 494 ALA A C 1
ATOM 3816 O O . ALA A 1 494 ? -24.160 -1.388 8.847 1.00 97.19 494 ALA A O 1
ATOM 3817 N N . THR A 1 495 ? -23.357 -0.208 10.584 1.00 97.31 495 THR A N 1
ATOM 3818 C CA . THR A 1 495 ? -23.248 1.061 9.855 1.00 97.31 495 THR A CA 1
ATOM 3819 C C . THR A 1 495 ? -22.124 1.005 8.812 1.00 97.31 495 THR A C 1
ATOM 3821 O O . THR A 1 495 ? -22.312 1.472 7.691 1.00 97.31 495 THR A O 1
ATOM 3824 N N . THR A 1 496 ? -20.995 0.363 9.133 1.00 97.25 496 THR A N 1
ATOM 3825 C CA . THR A 1 496 ? -19.887 0.110 8.191 1.00 97.25 496 THR A CA 1
ATOM 3826 C C . THR A 1 496 ? -20.319 -0.735 7.013 1.00 97.25 496 THR A C 1
ATOM 3828 O O . THR A 1 496 ? -20.090 -0.367 5.864 1.00 97.25 496 THR A O 1
ATOM 3831 N N . LEU A 1 497 ? -20.988 -1.853 7.290 1.00 97.31 497 LEU A N 1
ATOM 3832 C CA . LEU A 1 497 ? -21.494 -2.737 6.252 1.00 97.31 497 LEU A CA 1
ATOM 3833 C C . LEU A 1 497 ? -22.493 -2.009 5.347 1.00 97.31 497 LEU A C 1
ATOM 3835 O O . LEU A 1 497 ? -22.427 -2.160 4.130 1.00 97.31 497 LEU A O 1
ATOM 3839 N N . ALA A 1 498 ? -23.389 -1.196 5.915 1.00 97.69 498 ALA A N 1
ATOM 3840 C CA . ALA A 1 498 ? -24.333 -0.403 5.131 1.00 97.69 498 ALA A CA 1
ATOM 3841 C C . ALA A 1 498 ? -23.623 0.595 4.201 1.00 97.69 498 ALA A C 1
ATOM 3843 O O . ALA A 1 498 ? -24.000 0.725 3.037 1.00 97.69 498 ALA A O 1
ATOM 3844 N N . ASP A 1 499 ? -22.568 1.256 4.679 1.00 97.88 499 ASP A N 1
ATOM 3845 C CA . ASP A 1 499 ? -21.765 2.181 3.875 1.00 97.88 499 ASP A CA 1
ATOM 3846 C C . ASP A 1 499 ? -21.017 1.463 2.740 1.00 97.88 499 ASP A C 1
ATOM 3848 O O . ASP A 1 499 ? -21.087 1.879 1.581 1.00 97.88 499 ASP A O 1
ATOM 3852 N N . VAL A 1 500 ? -20.390 0.320 3.039 1.00 97.44 500 VAL A N 1
ATOM 3853 C CA . VAL A 1 500 ? -19.700 -0.516 2.045 1.00 97.44 500 VAL A CA 1
ATOM 3854 C C . VAL A 1 500 ? -20.677 -1.069 1.005 1.00 97.44 500 VAL A C 1
ATOM 3856 O O . VAL A 1 500 ? -20.396 -1.009 -0.192 1.00 97.44 500 VAL A O 1
ATOM 3859 N N . LEU A 1 501 ? -21.855 -1.547 1.417 1.00 97.38 501 LEU A N 1
ATOM 3860 C CA . LEU A 1 501 ? -22.911 -1.987 0.498 1.00 97.38 501 LEU A CA 1
ATOM 3861 C C . LEU A 1 501 ? -23.451 -0.830 -0.347 1.00 97.38 501 LEU A C 1
ATOM 3863 O O . LEU A 1 501 ? -23.699 -1.007 -1.539 1.00 97.38 501 LEU A O 1
ATOM 3867 N N . GLY A 1 502 ? -23.589 0.362 0.235 1.00 97.38 502 GLY A N 1
ATOM 3868 C CA . GLY A 1 502 ? -23.983 1.575 -0.476 1.00 97.38 502 GLY A CA 1
ATOM 3869 C C . GLY A 1 502 ? -22.957 2.004 -1.528 1.00 97.38 502 GLY A C 1
ATOM 3870 O O . GLY A 1 502 ? -23.337 2.470 -2.606 1.00 97.38 502 GLY A O 1
ATOM 3871 N N . ALA A 1 503 ? -21.664 1.816 -1.256 1.00 96.19 503 ALA A N 1
ATOM 3872 C CA . ALA A 1 503 ? -20.595 2.023 -2.227 1.00 96.19 503 ALA A CA 1
ATOM 3873 C C . ALA A 1 503 ? -20.576 0.928 -3.305 1.00 96.19 503 ALA A C 1
ATOM 3875 O O . ALA A 1 503 ? -20.470 1.243 -4.487 1.00 96.19 503 ALA A O 1
ATOM 3876 N N . ALA A 1 504 ? -20.756 -0.341 -2.930 1.00 96.44 504 ALA A N 1
ATOM 3877 C CA . ALA A 1 504 ? -20.857 -1.461 -3.866 1.00 96.44 504 ALA A CA 1
ATOM 3878 C C . ALA A 1 504 ? -22.119 -1.381 -4.749 1.00 96.44 504 ALA A C 1
ATOM 3880 O O . ALA A 1 504 ? -22.128 -1.862 -5.876 1.00 96.44 504 ALA A O 1
ATOM 3881 N N . ALA A 1 505 ? -23.193 -0.740 -4.295 1.00 97.19 505 ALA A N 1
ATOM 3882 C CA . ALA A 1 505 ? -24.375 -0.486 -5.118 1.00 97.19 505 ALA A CA 1
ATOM 3883 C C . ALA A 1 505 ? -24.142 0.585 -6.208 1.00 97.19 505 ALA A C 1
ATOM 3885 O O . ALA A 1 505 ? -25.014 0.804 -7.052 1.00 97.19 505 ALA A O 1
ATOM 3886 N N . LYS A 1 506 ? -22.979 1.255 -6.220 1.00 96.56 506 LYS A N 1
ATOM 3887 C CA . LYS A 1 506 ? -22.589 2.247 -7.230 1.00 96.56 506 LYS A CA 1
ATOM 3888 C C . LYS A 1 506 ? -21.530 1.650 -8.158 1.00 96.56 506 LYS A C 1
ATOM 3890 O O . LYS A 1 506 ? -20.447 1.277 -7.727 1.00 96.56 506 LYS A O 1
ATOM 3895 N N . ALA A 1 507 ? -21.839 1.590 -9.450 1.00 94.44 507 ALA A N 1
ATOM 3896 C CA . ALA A 1 507 ? -20.902 1.110 -10.460 1.00 94.44 507 ALA A CA 1
ATOM 3897 C C . ALA A 1 507 ? -19.848 2.179 -10.789 1.00 94.44 507 ALA A C 1
ATOM 3899 O O . ALA A 1 507 ? -20.212 3.304 -11.142 1.00 94.44 507 ALA A O 1
ATOM 3900 N N . ASN A 1 508 ? -18.563 1.816 -10.728 1.00 92.25 508 ASN A N 1
ATOM 3901 C CA . ASN A 1 508 ? -17.470 2.694 -11.168 1.00 92.25 508 ASN A CA 1
ATOM 3902 C C . ASN A 1 508 ? -17.236 2.589 -12.679 1.00 92.25 508 ASN A C 1
ATOM 3904 O O . ASN A 1 508 ? -16.831 3.562 -13.312 1.00 92.25 508 ASN A O 1
ATOM 3908 N N . THR A 1 509 ? -17.519 1.421 -13.259 1.00 92.25 509 THR A N 1
ATOM 3909 C CA . THR A 1 509 ? -17.389 1.158 -14.694 1.00 92.25 509 THR A CA 1
ATOM 3910 C C . THR A 1 509 ? -18.733 0.729 -15.301 1.00 92.25 509 THR A C 1
ATOM 3912 O O . THR A 1 509 ? -19.634 0.282 -14.583 1.00 92.25 509 THR A O 1
ATOM 3915 N N . PRO A 1 510 ? -18.919 0.846 -16.629 1.00 94.25 510 PRO A N 1
ATOM 3916 C CA . PRO A 1 510 ? -20.104 0.313 -17.302 1.00 94.25 510 PRO A CA 1
ATOM 3917 C C . PRO A 1 510 ? -20.297 -1.199 -17.100 1.00 94.25 510 PRO A C 1
ATOM 3919 O O . PRO A 1 510 ? -21.435 -1.660 -17.024 1.00 94.25 510 PRO A O 1
ATOM 3922 N N . GLU A 1 511 ? -19.203 -1.953 -16.978 1.00 91.50 511 GLU A N 1
ATOM 3923 C CA . GLU A 1 511 ? -19.197 -3.406 -16.761 1.00 91.50 511 GLU A CA 1
ATOM 3924 C C . GLU A 1 511 ? -19.773 -3.777 -15.385 1.00 91.50 511 GLU A C 1
ATOM 3926 O O . GLU A 1 511 ? -20.511 -4.756 -15.258 1.00 91.50 511 GLU A O 1
ATOM 3931 N N . ASP A 1 512 ? -19.549 -2.930 -14.375 1.00 95.06 512 ASP A N 1
ATOM 3932 C CA . ASP A 1 512 ? -20.011 -3.159 -13.002 1.00 95.06 512 ASP A CA 1
ATOM 3933 C C . ASP A 1 512 ? -21.511 -2.878 -12.794 1.00 95.06 512 ASP A C 1
ATOM 3935 O O . ASP A 1 512 ? -22.067 -3.220 -11.744 1.00 95.06 512 ASP A O 1
ATOM 3939 N N . GLN A 1 513 ? -22.205 -2.266 -13.764 1.00 96.75 513 GLN A N 1
ATOM 3940 C CA . GLN A 1 513 ? -23.602 -1.830 -13.601 1.00 96.75 513 GLN A CA 1
ATOM 3941 C C . GLN A 1 513 ? -24.564 -2.972 -13.270 1.00 96.75 513 GLN A C 1
ATOM 3943 O O . GLN A 1 513 ? -25.501 -2.785 -12.490 1.00 96.75 513 GLN A O 1
ATOM 3948 N N . ALA A 1 514 ? -24.363 -4.149 -13.863 1.00 95.56 514 ALA A N 1
ATOM 3949 C CA . ALA A 1 514 ? -25.230 -5.297 -13.621 1.00 95.56 514 ALA A CA 1
ATOM 3950 C C . ALA A 1 514 ? -25.071 -5.830 -12.189 1.00 95.56 514 ALA A C 1
ATOM 3952 O O . ALA A 1 514 ? -26.062 -6.106 -11.515 1.00 95.56 514 ALA A O 1
ATOM 3953 N N . SER A 1 515 ? -23.833 -5.939 -11.708 1.00 95.69 515 SER A N 1
ATOM 3954 C CA . SER A 1 515 ? -23.519 -6.353 -10.339 1.00 95.69 515 SER A CA 1
ATOM 3955 C C . SER A 1 515 ? -23.970 -5.327 -9.303 1.00 95.69 515 SER A C 1
ATOM 3957 O O . SER A 1 515 ? -24.599 -5.709 -8.322 1.00 95.69 515 SER A O 1
ATOM 3959 N N . ALA A 1 516 ? -23.744 -4.035 -9.548 1.00 97.31 516 ALA A N 1
ATOM 3960 C CA . ALA A 1 516 ? -24.162 -2.958 -8.654 1.00 97.31 516 ALA A CA 1
ATOM 3961 C C . ALA A 1 516 ? -25.690 -2.936 -8.452 1.00 97.31 516 ALA A C 1
ATOM 3963 O O . ALA A 1 516 ? -26.170 -2.837 -7.324 1.00 97.31 516 ALA A O 1
ATOM 3964 N N . LYS A 1 517 ? -26.469 -3.144 -9.527 1.00 97.88 517 LYS A N 1
ATOM 3965 C CA . LYS A 1 517 ? -27.934 -3.292 -9.439 1.00 97.88 517 LYS A CA 1
ATOM 3966 C C . LYS A 1 517 ? -28.353 -4.497 -8.602 1.00 97.88 517 LYS A C 1
ATOM 3968 O O . LYS A 1 517 ? -29.261 -4.372 -7.791 1.00 97.88 517 LYS A O 1
ATOM 3973 N N . LYS A 1 518 ? -27.683 -5.643 -8.752 1.00 97.31 518 LYS A N 1
ATOM 3974 C CA . LYS A 1 518 ? -27.972 -6.833 -7.936 1.00 97.31 518 LYS A CA 1
ATOM 3975 C C . LYS A 1 518 ? -27.661 -6.605 -6.454 1.00 97.31 518 LYS A C 1
ATOM 3977 O O . LYS A 1 518 ? -28.442 -7.043 -5.616 1.00 97.31 518 LYS A O 1
ATOM 3982 N N . VAL A 1 519 ? -26.579 -5.889 -6.125 1.00 97.25 519 VAL A N 1
ATOM 3983 C CA . VAL A 1 519 ? -26.297 -5.467 -4.738 1.00 97.25 519 VAL A CA 1
ATOM 3984 C C . VAL A 1 519 ? -27.424 -4.571 -4.220 1.00 97.25 519 VAL A C 1
ATOM 3986 O O . VAL A 1 519 ? -27.949 -4.814 -3.138 1.00 97.25 519 VAL A O 1
ATOM 3989 N N . GLN A 1 520 ? -27.862 -3.586 -5.007 1.00 97.75 520 GLN A N 1
ATOM 3990 C CA . GLN A 1 520 ? -28.966 -2.699 -4.632 1.00 97.75 520 GLN A CA 1
ATOM 3991 C C . GLN A 1 520 ? -30.289 -3.458 -4.412 1.00 97.75 520 GLN A C 1
ATOM 3993 O O . GLN A 1 520 ? -31.007 -3.200 -3.446 1.00 97.75 520 GLN A O 1
ATOM 3998 N N . GLU A 1 521 ? -30.612 -4.415 -5.285 1.00 97.69 521 GLU A N 1
ATOM 3999 C CA . GLU A 1 521 ? -31.786 -5.283 -5.152 1.00 97.69 521 GLU A CA 1
ATOM 4000 C C . GLU A 1 521 ? -31.712 -6.156 -3.894 1.00 97.69 521 GLU A C 1
ATOM 4002 O O . GLU A 1 521 ? -32.715 -6.303 -3.196 1.00 97.69 521 GLU A O 1
ATOM 4007 N N . LEU A 1 522 ? -30.534 -6.699 -3.574 1.00 96.94 522 LEU A N 1
ATOM 4008 C CA . LEU A 1 522 ? -30.283 -7.487 -2.364 1.00 96.94 522 LEU A CA 1
ATOM 4009 C C . LEU A 1 522 ? -30.501 -6.646 -1.101 1.00 96.94 522 LEU A C 1
ATOM 4011 O O . LEU A 1 522 ? -31.258 -7.062 -0.220 1.00 96.94 522 LEU A O 1
ATOM 4015 N N . VAL A 1 523 ? -29.911 -5.446 -1.046 1.00 96.75 523 VAL A N 1
ATOM 4016 C CA . VAL A 1 523 ? -30.078 -4.486 0.062 1.00 96.75 523 VAL A CA 1
ATOM 4017 C C . VAL A 1 523 ? -31.562 -4.179 0.290 1.00 96.75 523 VAL A C 1
ATOM 4019 O O . VAL A 1 523 ? -32.044 -4.256 1.424 1.00 96.75 523 VAL A O 1
ATOM 4022 N N . GLY A 1 524 ? -32.313 -3.922 -0.787 1.00 97.56 524 GLY A N 1
ATOM 4023 C CA . GLY A 1 524 ? -33.753 -3.666 -0.718 1.00 97.56 524 GLY A CA 1
ATOM 4024 C C . GLY A 1 524 ? -34.578 -4.890 -0.302 1.00 97.56 524 GLY A C 1
ATOM 4025 O O . GLY A 1 524 ? -35.473 -4.778 0.536 1.00 97.56 524 GLY A O 1
ATOM 4026 N N . LYS A 1 525 ? -34.268 -6.074 -0.843 1.00 97.31 525 LYS A N 1
ATOM 4027 C CA . LYS A 1 525 ? -34.989 -7.328 -0.564 1.00 97.31 525 LYS A CA 1
ATOM 4028 C C . LYS A 1 525 ? -34.848 -7.764 0.894 1.00 97.31 525 LYS A C 1
ATOM 4030 O O . LYS A 1 525 ? -35.830 -8.205 1.487 1.00 97.31 525 LYS A O 1
ATOM 4035 N N . LEU A 1 526 ? -33.649 -7.642 1.463 1.00 95.50 526 LEU A N 1
ATOM 4036 C CA . LEU A 1 526 ? -33.372 -7.990 2.862 1.00 95.50 526 LEU A CA 1
ATOM 4037 C C . LEU A 1 526 ? -33.695 -6.848 3.839 1.00 95.50 526 LEU A C 1
ATOM 4039 O O . LEU A 1 526 ? -33.647 -7.047 5.057 1.00 95.50 526 LEU A O 1
ATOM 4043 N N . LYS A 1 527 ? -34.081 -5.673 3.314 1.00 96.94 527 LYS A N 1
ATOM 4044 C CA . LYS A 1 527 ? -34.373 -4.457 4.085 1.00 96.94 527 LYS A CA 1
ATOM 4045 C C . LYS A 1 527 ? -33.217 -4.104 5.022 1.00 96.94 527 LYS A C 1
ATOM 4047 O O . LYS A 1 527 ? -33.435 -3.850 6.208 1.00 96.94 527 LYS A O 1
ATOM 4052 N N . LEU A 1 528 ? -31.989 -4.138 4.500 1.00 94.88 528 LEU A N 1
ATOM 4053 C CA . LEU A 1 528 ? -30.793 -3.935 5.321 1.00 94.88 528 LEU A CA 1
ATOM 4054 C C . LEU A 1 528 ? -30.761 -2.531 5.938 1.00 94.88 528 LEU A C 1
ATOM 4056 O O . LEU A 1 528 ? -30.328 -2.401 7.073 1.00 94.88 528 LEU A O 1
ATOM 4060 N N . ASP A 1 529 ? -31.337 -1.521 5.281 1.00 96.19 529 ASP A N 1
ATOM 4061 C CA . ASP A 1 529 ? -31.459 -0.169 5.847 1.00 96.19 529 ASP A CA 1
ATOM 4062 C C . ASP A 1 529 ? -32.321 -0.138 7.125 1.00 96.19 529 ASP A C 1
ATOM 4064 O O . ASP A 1 529 ? -31.939 0.466 8.128 1.00 96.19 529 ASP A O 1
ATOM 4068 N N . GLU A 1 530 ? -33.474 -0.826 7.118 1.00 96.88 530 GLU A N 1
ATOM 4069 C CA . GLU A 1 530 ? -34.344 -0.947 8.301 1.00 96.88 530 GLU A CA 1
ATOM 4070 C C . GLU A 1 530 ? -33.637 -1.724 9.419 1.00 96.88 530 GLU A C 1
ATOM 4072 O O . GLU A 1 530 ? -33.791 -1.408 10.600 1.00 96.88 530 GLU A O 1
ATOM 4077 N N . LEU A 1 531 ? -32.872 -2.755 9.051 1.00 96.00 531 LEU A N 1
ATOM 4078 C CA . LEU A 1 531 ? -32.124 -3.561 10.004 1.00 96.00 531 LEU A CA 1
ATOM 4079 C C . LEU A 1 531 ? -30.990 -2.756 10.647 1.00 96.00 531 LEU A C 1
ATOM 4081 O O . LEU A 1 531 ? -30.868 -2.769 11.867 1.00 96.00 531 LEU A O 1
ATOM 4085 N N . THR A 1 532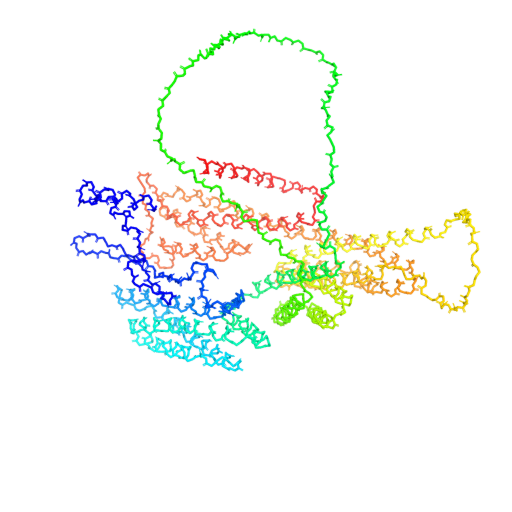 ? -30.202 -2.020 9.863 1.00 95.88 532 THR A N 1
ATOM 4086 C CA . THR A 1 532 ? -29.114 -1.183 10.379 1.00 95.88 532 THR A CA 1
ATOM 4087 C C . THR A 1 532 ? -29.637 -0.147 11.369 1.00 95.88 532 THR A C 1
ATOM 4089 O O . THR A 1 532 ? -29.049 0.008 12.432 1.00 95.88 532 THR A O 1
ATOM 4092 N N . GLN A 1 533 ? -30.787 0.483 11.101 1.00 96.81 533 GLN A N 1
ATOM 4093 C CA . GLN A 1 533 ? -31.422 1.399 12.061 1.00 96.81 533 GLN A CA 1
ATOM 4094 C C . GLN A 1 533 ? -31.807 0.698 13.373 1.00 96.81 533 GLN A C 1
ATOM 4096 O O . GLN A 1 533 ? -31.542 1.214 14.453 1.00 96.81 533 GLN A O 1
ATOM 4101 N N . ARG A 1 534 ? -32.374 -0.514 13.305 1.00 96.44 534 ARG A N 1
ATOM 4102 C CA . ARG A 1 534 ? -32.698 -1.294 14.515 1.00 96.44 534 ARG A CA 1
ATOM 4103 C C . ARG A 1 534 ? -31.457 -1.689 15.308 1.00 96.44 534 ARG A C 1
ATOM 4105 O O . ARG A 1 534 ? -31.506 -1.715 16.533 1.00 96.44 534 ARG A O 1
ATOM 4112 N N . LEU A 1 535 ? -30.367 -2.019 14.618 1.00 96.62 535 LEU A N 1
ATOM 4113 C CA . LEU A 1 535 ? -29.094 -2.362 15.248 1.00 96.62 535 LEU A CA 1
ATOM 4114 C C . LEU A 1 535 ? -28.430 -1.132 15.872 1.00 96.62 535 LEU A C 1
ATOM 4116 O O . LEU A 1 535 ? -27.848 -1.253 16.942 1.00 96.62 535 LEU A O 1
ATOM 4120 N N . GLN A 1 536 ? -28.587 0.055 15.279 1.00 96.81 536 GLN A N 1
ATOM 4121 C CA . GLN A 1 536 ? -28.161 1.324 15.882 1.00 96.81 536 GLN A CA 1
ATOM 4122 C C . GLN A 1 536 ? -28.889 1.632 17.199 1.00 96.81 536 GLN A C 1
ATOM 4124 O O . GLN A 1 536 ? -28.308 2.259 18.082 1.00 96.81 536 GLN A O 1
ATOM 4129 N N . ASP A 1 537 ? -30.120 1.144 17.374 1.00 97.19 537 ASP A N 1
ATOM 4130 C CA . ASP A 1 537 ? -30.876 1.281 18.624 1.00 97.19 537 ASP A CA 1
ATOM 4131 C C . ASP A 1 537 ? -30.480 0.249 19.706 1.00 97.19 537 ASP A C 1
ATOM 4133 O O . ASP A 1 537 ? -30.912 0.384 20.858 1.00 97.19 537 ASP A O 1
ATOM 4137 N N . LEU A 1 538 ? -29.665 -0.773 19.386 1.00 96.38 538 LEU A N 1
ATOM 4138 C CA . LEU A 1 538 ? -29.281 -1.834 20.334 1.00 96.38 538 LEU A CA 1
ATOM 4139 C C . LEU A 1 538 ? -28.654 -1.295 21.630 1.00 96.38 538 LEU A C 1
ATOM 4141 O O . LEU A 1 538 ? -29.130 -1.696 22.697 1.00 96.38 538 LEU A O 1
ATOM 4145 N N . PRO A 1 539 ? -27.663 -0.376 21.604 1.00 97.00 539 PRO A N 1
ATOM 4146 C CA . PRO A 1 539 ? -27.089 0.177 22.833 1.00 97.00 539 PRO A CA 1
ATOM 4147 C C . PRO A 1 539 ? -28.151 0.820 23.734 1.00 97.00 539 PRO A C 1
ATOM 4149 O O . PRO A 1 539 ? -28.156 0.630 24.950 1.00 97.00 539 PRO A O 1
ATOM 4152 N N . GLY A 1 540 ? -29.120 1.524 23.136 1.00 96.00 540 GLY A N 1
ATOM 4153 C CA . GLY A 1 540 ? -30.234 2.137 23.859 1.00 96.00 540 GLY A CA 1
ATOM 4154 C C . GLY A 1 540 ? -31.176 1.110 24.492 1.00 96.00 540 GLY A C 1
ATOM 4155 O O . GLY A 1 540 ? -31.652 1.313 25.610 1.00 96.00 540 GLY A O 1
ATOM 4156 N N . GLN A 1 541 ? -31.428 -0.013 23.814 1.00 96.12 541 GLN A N 1
ATOM 4157 C CA . GLN A 1 541 ? -32.259 -1.102 24.338 1.00 96.12 541 GLN A CA 1
ATOM 4158 C C . GLN A 1 541 ? -31.587 -1.815 25.517 1.00 96.12 541 GLN A C 1
ATOM 4160 O O . GLN A 1 541 ? -32.244 -2.049 26.536 1.00 96.12 541 GLN A O 1
ATOM 4165 N N . VAL A 1 542 ? -30.288 -2.110 25.413 1.00 94.94 542 VAL A N 1
ATOM 4166 C CA . VAL A 1 542 ? -29.505 -2.736 26.492 1.00 94.94 542 VAL A CA 1
ATOM 4167 C C . VAL A 1 542 ? -29.412 -1.797 27.694 1.00 94.94 542 VAL A C 1
ATOM 4169 O O . VAL A 1 542 ? -29.773 -2.191 28.805 1.00 94.94 542 VAL A O 1
ATOM 4172 N N . GLY A 1 543 ? -29.067 -0.524 27.468 1.00 93.19 543 GLY A N 1
ATOM 4173 C CA . GLY A 1 543 ? -28.979 0.486 28.523 1.00 93.19 543 GLY A CA 1
ATOM 4174 C C . GLY A 1 543 ? -30.313 0.763 29.229 1.00 93.19 543 GLY A C 1
ATOM 4175 O O . GLY A 1 543 ? -30.335 1.084 30.419 1.00 93.19 543 GLY A O 1
ATOM 4176 N N . ALA A 1 544 ? -31.441 0.588 28.531 1.00 94.25 544 ALA A N 1
ATOM 4177 C CA . ALA A 1 544 ? -32.787 0.675 29.102 1.00 94.25 544 ALA A CA 1
ATOM 4178 C C . ALA A 1 544 ? -33.268 -0.629 29.776 1.00 94.25 544 ALA A C 1
ATOM 4180 O O . ALA A 1 544 ? -34.397 -0.683 30.267 1.00 94.25 544 ALA A O 1
ATOM 4181 N N . GLY A 1 545 ? -32.447 -1.686 29.796 1.00 92.81 545 GLY A N 1
ATOM 4182 C CA . GLY A 1 545 ? -32.786 -2.989 30.375 1.00 92.81 545 GLY A CA 1
ATOM 4183 C C . GLY A 1 545 ? -33.781 -3.808 29.547 1.00 92.81 545 GLY A C 1
ATOM 4184 O O . GLY A 1 545 ? -34.357 -4.777 30.045 1.00 92.81 545 GLY A O 1
ATOM 4185 N N . LYS A 1 546 ? -34.006 -3.449 28.280 1.00 95.69 546 LYS A N 1
ATOM 4186 C CA . LYS A 1 546 ? -34.947 -4.121 27.378 1.00 95.69 546 LYS A CA 1
ATOM 4187 C C . LYS A 1 546 ? -34.313 -5.330 26.685 1.00 95.69 546 LYS A C 1
ATOM 4189 O O . LYS A 1 546 ? -34.314 -5.442 25.462 1.00 95.69 546 LYS A O 1
ATOM 4194 N N . MET A 1 547 ? -33.802 -6.271 27.476 1.00 94.69 547 MET A N 1
ATOM 4195 C CA . MET A 1 547 ? -32.996 -7.395 26.974 1.00 94.69 547 MET A CA 1
ATOM 4196 C C . MET A 1 547 ? -33.736 -8.291 25.970 1.00 94.69 547 MET A C 1
ATOM 4198 O O . MET A 1 547 ? -33.114 -8.848 25.074 1.00 94.69 547 MET A O 1
ATOM 4202 N N . GLN A 1 548 ? -35.065 -8.407 26.076 1.00 95.38 548 GLN A N 1
ATOM 4203 C CA . GLN A 1 548 ? -35.870 -9.173 25.116 1.00 95.38 548 GLN A CA 1
ATOM 4204 C C . GLN A 1 548 ? -35.976 -8.478 23.749 1.00 95.38 548 GLN A C 1
ATOM 4206 O O . GLN A 1 548 ? -35.920 -9.154 22.726 1.00 95.38 548 GLN A O 1
ATOM 4211 N N . GLU A 1 549 ? -36.092 -7.143 23.721 1.00 96.31 549 GLU A N 1
ATOM 4212 C CA . GLU A 1 549 ? -36.077 -6.368 22.469 1.00 96.31 549 GLU A CA 1
ATOM 4213 C C . GLU A 1 549 ? -34.688 -6.450 21.822 1.00 96.31 549 GLU A C 1
ATOM 4215 O O . GLU A 1 549 ? -34.594 -6.779 20.641 1.00 96.31 549 GLU A O 1
ATOM 4220 N N . ALA A 1 550 ? -33.624 -6.283 22.620 1.00 96.44 550 ALA A N 1
ATOM 4221 C CA . ALA A 1 550 ? -32.242 -6.382 22.148 1.00 96.44 550 ALA A CA 1
ATOM 4222 C C . ALA A 1 550 ? -31.918 -7.775 21.591 1.00 96.44 550 ALA A C 1
ATOM 4224 O O . ALA A 1 550 ? -31.347 -7.899 20.509 1.00 96.44 550 ALA A O 1
ATOM 4225 N N . LYS A 1 551 ? -32.350 -8.837 22.283 1.00 96.50 551 LYS A N 1
ATOM 4226 C CA . LYS A 1 551 ? -32.194 -10.221 21.821 1.00 96.50 551 LYS A CA 1
ATOM 4227 C C . LYS A 1 551 ? -32.940 -10.463 20.509 1.00 96.50 551 LYS A C 1
ATOM 4229 O O . LYS A 1 551 ? -32.389 -11.088 19.610 1.00 96.50 551 LYS A O 1
ATOM 4234 N N . ALA A 1 552 ? -34.177 -9.976 20.389 1.00 96.44 552 ALA A N 1
ATOM 4235 C CA . ALA A 1 552 ? -34.962 -10.123 19.166 1.00 96.44 552 ALA A CA 1
ATOM 4236 C C . ALA A 1 552 ? -34.337 -9.362 17.986 1.00 96.44 552 ALA A C 1
ATOM 4238 O O . ALA A 1 552 ? -34.274 -9.900 16.884 1.00 96.44 552 ALA A O 1
ATOM 4239 N N . ALA A 1 553 ? -33.842 -8.142 18.219 1.00 96.50 553 ALA A N 1
ATOM 4240 C CA . ALA A 1 553 ? -33.164 -7.340 17.205 1.00 96.50 553 ALA A CA 1
ATOM 4241 C C . ALA A 1 553 ? -31.843 -7.981 16.749 1.00 96.50 553 ALA A C 1
ATOM 4243 O O . ALA A 1 553 ? -31.591 -8.059 15.549 1.00 96.50 553 ALA A O 1
ATOM 4244 N N . ALA A 1 554 ? -31.036 -8.494 17.682 1.00 96.75 554 ALA A N 1
ATOM 4245 C CA . ALA A 1 554 ? -29.803 -9.208 17.360 1.00 96.75 554 ALA A CA 1
ATOM 4246 C C . ALA A 1 554 ? -30.072 -10.539 16.634 1.00 96.75 554 ALA A C 1
ATOM 4248 O O . ALA A 1 554 ? -29.378 -10.853 15.674 1.00 96.75 554 ALA A O 1
ATOM 4249 N N . GLY A 1 555 ? -31.107 -11.289 17.030 1.00 97.00 555 GLY A N 1
ATOM 4250 C CA . GLY A 1 555 ? -31.511 -12.530 16.359 1.00 97.00 555 GLY A CA 1
ATOM 4251 C C . GLY A 1 555 ? -31.980 -12.317 14.913 1.00 97.00 555 GLY A C 1
ATOM 4252 O O . GLY A 1 555 ? -31.433 -12.936 14.006 1.00 97.00 555 GLY A O 1
ATOM 4253 N N . ASP A 1 556 ? -32.929 -11.396 14.684 1.00 96.00 556 ASP A N 1
ATOM 4254 C CA . ASP A 1 556 ? -33.388 -11.009 13.328 1.00 96.00 556 ASP A CA 1
ATOM 4255 C C . ASP A 1 556 ? -32.224 -10.448 12.495 1.00 96.00 556 ASP A C 1
ATOM 4257 O O . ASP A 1 556 ? -32.119 -10.718 11.299 1.00 96.00 556 ASP A O 1
ATOM 4261 N N . GLY A 1 557 ? -31.317 -9.698 13.131 1.00 95.69 557 GLY A N 1
ATOM 4262 C CA . GLY A 1 557 ? -30.099 -9.217 12.489 1.00 95.69 557 GLY A CA 1
ATOM 4263 C C . GLY A 1 557 ? -29.195 -10.343 12.018 1.00 95.69 557 GLY A C 1
ATOM 4264 O O . GLY A 1 557 ? -28.818 -10.352 10.848 1.00 95.69 557 GLY A O 1
ATOM 4265 N N . SER A 1 558 ? -28.915 -11.312 12.891 1.00 97.00 558 SER A N 1
ATOM 4266 C CA . SER A 1 558 ? -28.020 -12.427 12.592 1.00 97.00 558 SER A CA 1
ATOM 4267 C C . SER A 1 558 ? -28.513 -13.233 11.390 1.00 97.00 558 SER A C 1
ATOM 4269 O O . SER A 1 558 ? -27.766 -13.408 10.429 1.00 97.00 558 SER A O 1
ATOM 4271 N N . GLU A 1 559 ? -29.796 -13.614 11.379 1.00 97.19 559 GLU A N 1
ATOM 4272 C CA . GLU A 1 559 ? -30.404 -14.380 10.280 1.00 97.19 559 GLU A CA 1
ATOM 4273 C C . GLU A 1 559 ? -30.353 -13.620 8.943 1.00 97.19 559 GLU A C 1
ATOM 4275 O O . GLU A 1 559 ? -30.072 -14.195 7.889 1.00 97.19 559 GLU A O 1
ATOM 4280 N N . ARG A 1 560 ? -30.603 -12.305 8.961 1.00 96.75 560 ARG A N 1
ATOM 4281 C CA . ARG A 1 560 ? -30.565 -11.486 7.741 1.00 96.75 560 ARG A CA 1
ATOM 4282 C C . ARG A 1 560 ? -29.154 -11.210 7.251 1.00 96.75 560 ARG A C 1
ATOM 4284 O O . ARG A 1 560 ? -28.962 -11.155 6.039 1.00 96.75 560 ARG A O 1
ATOM 4291 N N . MET A 1 561 ? -28.192 -11.023 8.151 1.00 97.06 561 MET A N 1
ATOM 4292 C CA . MET A 1 561 ? -26.789 -10.829 7.786 1.00 97.06 561 MET A CA 1
ATOM 4293 C C . MET A 1 561 ? -26.172 -12.125 7.250 1.00 97.06 561 MET A C 1
ATOM 4295 O O . MET A 1 561 ? -25.414 -12.072 6.285 1.00 97.06 561 MET A O 1
ATOM 4299 N N . GLU A 1 562 ? -26.568 -13.284 7.780 1.00 96.81 562 GLU A N 1
ATOM 4300 C CA . GLU A 1 562 ? -26.221 -14.596 7.219 1.00 96.81 562 GLU A CA 1
ATOM 4301 C C . GLU A 1 562 ? -26.808 -14.758 5.806 1.00 96.81 562 GLU A C 1
ATOM 4303 O O . GLU A 1 562 ? -26.070 -15.007 4.852 1.00 96.81 562 GLU A O 1
ATOM 4308 N N . ALA A 1 563 ? -28.102 -14.470 5.621 1.00 96.38 563 ALA A N 1
ATOM 4309 C CA . ALA A 1 563 ? -28.734 -14.495 4.298 1.00 96.38 563 ALA A CA 1
ATOM 4310 C C . ALA A 1 563 ? -28.125 -13.477 3.311 1.00 96.38 563 ALA A C 1
ATOM 4312 O O . ALA A 1 563 ? -28.081 -13.727 2.102 1.00 96.38 563 ALA A O 1
ATOM 4313 N N . ALA A 1 564 ? -27.674 -12.316 3.800 1.00 96.19 564 ALA A N 1
ATOM 4314 C CA . ALA A 1 564 ? -26.965 -11.326 2.996 1.00 96.19 564 ALA A CA 1
ATOM 4315 C C . ALA A 1 564 ? -25.600 -11.857 2.557 1.00 96.19 564 ALA A C 1
ATOM 4317 O O . ALA A 1 564 ? -25.286 -11.771 1.371 1.00 96.19 564 ALA A O 1
ATOM 4318 N N . ALA A 1 565 ? -24.826 -12.445 3.473 1.00 95.62 565 ALA A N 1
ATOM 4319 C CA . ALA A 1 565 ? -23.533 -13.048 3.169 1.00 95.62 565 ALA A CA 1
ATOM 4320 C C . ALA A 1 565 ? -23.668 -14.153 2.108 1.00 95.62 565 ALA A C 1
ATOM 4322 O O . ALA A 1 565 ? -22.967 -14.113 1.101 1.00 95.62 565 ALA A O 1
ATOM 4323 N N . GLU A 1 566 ? -24.636 -15.064 2.245 1.00 95.38 566 GLU A N 1
ATOM 4324 C CA . GLU A 1 566 ? -24.890 -16.118 1.250 1.00 95.38 566 GLU A CA 1
ATOM 4325 C C . GLU A 1 566 ? -25.220 -15.553 -0.144 1.00 95.38 566 GLU A C 1
ATOM 4327 O O . GLU A 1 566 ? -24.691 -16.009 -1.163 1.00 95.38 566 GLU A O 1
ATOM 4332 N N . GLN A 1 567 ? -26.087 -14.536 -0.215 1.00 96.62 567 GLN A N 1
ATOM 4333 C CA . GLN A 1 567 ? -26.473 -13.926 -1.490 1.00 96.62 567 GLN A CA 1
ATOM 4334 C C . GLN A 1 567 ? -25.336 -13.104 -2.115 1.00 96.62 567 GLN A C 1
ATOM 4336 O O . GLN A 1 567 ? -25.184 -13.118 -3.341 1.00 96.62 567 GLN A O 1
ATOM 4341 N N . LEU A 1 568 ? -24.529 -12.415 -1.302 1.00 95.62 568 LEU A N 1
ATOM 4342 C CA . LEU A 1 568 ? -23.328 -11.711 -1.757 1.00 95.62 568 LEU A CA 1
ATOM 4343 C C . LEU A 1 568 ? -22.277 -12.701 -2.267 1.00 95.62 568 LEU A C 1
ATOM 4345 O O . LEU A 1 568 ? -21.715 -12.463 -3.331 1.00 95.62 568 LEU A O 1
ATOM 4349 N N . SER A 1 569 ? -22.108 -13.844 -1.601 1.00 94.25 569 SER A N 1
ATOM 4350 C CA . SER A 1 569 ? -21.213 -14.923 -2.034 1.00 94.25 569 SER A CA 1
ATOM 4351 C C . SER A 1 569 ? -21.619 -15.496 -3.393 1.00 94.25 569 SER A C 1
ATOM 4353 O O . SER A 1 569 ? -20.817 -15.589 -4.327 1.00 94.25 569 SER A O 1
ATOM 4355 N N . ALA A 1 570 ? -22.910 -15.796 -3.572 1.00 95.12 570 ALA A N 1
ATOM 4356 C CA . ALA A 1 570 ? -23.441 -16.252 -4.856 1.00 95.12 570 ALA A CA 1
ATOM 4357 C C . ALA A 1 570 ? -23.257 -15.199 -5.966 1.00 95.12 570 ALA A C 1
ATOM 4359 O O . ALA A 1 570 ? -22.915 -15.532 -7.106 1.00 95.12 570 ALA A O 1
ATOM 4360 N N . LEU A 1 571 ? -23.458 -13.919 -5.637 1.00 95.50 571 LEU A N 1
ATOM 4361 C CA . LEU A 1 571 ? -23.231 -12.816 -6.563 1.00 95.50 571 LEU A CA 1
ATOM 4362 C C . LEU A 1 571 ? -21.748 -12.690 -6.933 1.00 95.50 571 LEU A C 1
ATOM 4364 O O . LEU A 1 571 ? -21.440 -12.590 -8.122 1.00 95.50 571 LEU A O 1
ATOM 4368 N N . HIS A 1 572 ? -20.849 -12.747 -5.952 1.00 94.44 572 HIS A N 1
ATOM 4369 C CA . HIS A 1 572 ? -19.402 -12.716 -6.141 1.00 94.44 572 HIS A CA 1
ATOM 4370 C C . HIS A 1 572 ? -18.949 -13.826 -7.094 1.00 94.44 572 HIS A C 1
ATOM 4372 O O . HIS A 1 572 ? -18.350 -13.541 -8.132 1.00 94.44 572 HIS A O 1
ATOM 4378 N N . ARG A 1 573 ? -19.355 -15.076 -6.831 1.00 93.44 573 ARG A N 1
ATOM 4379 C CA . ARG A 1 573 ? -19.084 -16.232 -7.705 1.00 93.44 573 ARG A CA 1
ATOM 4380 C C . ARG A 1 573 ? -19.563 -16.007 -9.138 1.00 93.44 573 ARG A C 1
ATOM 4382 O O . ARG A 1 573 ? -18.848 -16.335 -10.081 1.00 93.44 573 ARG A O 1
ATOM 4389 N N . SER A 1 574 ? -20.740 -15.400 -9.319 1.00 95.00 574 SER A N 1
ATOM 4390 C CA . SER A 1 574 ? -21.288 -15.115 -10.654 1.00 95.00 574 SER A CA 1
ATOM 4391 C C . SER A 1 574 ? -20.486 -14.081 -11.458 1.00 95.00 574 SER A C 1
ATOM 4393 O O . SER A 1 574 ? -20.605 -14.043 -12.681 1.00 95.00 574 SER A O 1
ATOM 4395 N N . ILE A 1 575 ? -19.680 -13.252 -10.786 1.00 93.75 575 ILE A N 1
ATOM 4396 C CA . ILE A 1 575 ? -18.804 -12.245 -11.401 1.00 93.75 575 ILE A CA 1
ATOM 4397 C C . ILE A 1 575 ? -17.403 -12.823 -11.620 1.00 93.75 575 ILE A C 1
ATOM 4399 O O . ILE A 1 575 ? -16.802 -12.606 -12.670 1.00 93.75 575 ILE A O 1
ATOM 4403 N N . VAL A 1 576 ? -16.883 -13.561 -10.636 1.00 93.94 576 VAL A N 1
ATOM 4404 C CA . VAL A 1 576 ? -15.505 -14.063 -10.644 1.00 93.94 576 VAL A CA 1
ATOM 4405 C C . VAL A 1 576 ? -15.323 -15.271 -11.556 1.00 93.94 576 VAL A C 1
ATOM 4407 O O . VAL A 1 576 ? -14.361 -15.294 -12.319 1.00 93.94 576 VAL A O 1
ATOM 4410 N N . ALA A 1 577 ? -16.251 -16.233 -11.552 1.00 93.38 577 ALA A N 1
ATOM 4411 C CA . ALA A 1 577 ? -16.141 -17.441 -12.374 1.00 93.38 577 ALA A CA 1
ATOM 4412 C C . ALA A 1 577 ? -15.875 -17.168 -13.870 1.00 93.38 577 ALA A C 1
ATOM 4414 O O . ALA A 1 577 ? -14.896 -17.697 -14.396 1.00 93.38 577 ALA A O 1
ATOM 4415 N N . PRO A 1 578 ? -16.644 -16.302 -14.567 1.00 95.12 578 PRO A N 1
ATOM 4416 C CA . PRO A 1 578 ? -16.371 -16.025 -15.976 1.00 95.12 578 PRO A CA 1
ATOM 4417 C C . PRO A 1 578 ? -15.019 -15.329 -16.203 1.00 95.12 578 PRO A C 1
ATOM 4419 O O . PRO A 1 578 ? -14.367 -15.611 -17.206 1.00 95.12 578 PRO A O 1
ATOM 4422 N N . LYS A 1 579 ? -14.571 -14.467 -15.277 1.00 93.94 579 LYS A N 1
ATOM 4423 C CA . LYS A 1 579 ? -13.254 -13.811 -15.356 1.00 93.94 579 LYS A CA 1
ATOM 4424 C C . LYS A 1 579 ? -12.111 -14.815 -15.194 1.00 93.94 579 LYS A C 1
ATOM 4426 O O . LYS A 1 579 ? -11.130 -14.748 -15.927 1.00 93.94 579 LYS A O 1
ATOM 4431 N N . VAL A 1 580 ? -12.240 -15.756 -14.258 1.00 94.00 580 VAL A N 1
ATOM 4432 C CA . VAL A 1 580 ? -11.258 -16.833 -14.056 1.00 94.00 580 VAL A CA 1
ATOM 4433 C C . VAL A 1 580 ? -11.180 -17.728 -15.294 1.00 94.00 580 VAL A C 1
ATOM 4435 O O . VAL A 1 580 ? -10.081 -18.012 -15.765 1.00 94.00 580 VAL A O 1
ATOM 4438 N N . ASP A 1 581 ? -12.323 -18.102 -15.873 1.00 94.81 581 ASP A N 1
ATOM 4439 C CA . ASP A 1 581 ? -12.372 -18.887 -17.112 1.00 94.81 581 ASP A CA 1
ATOM 4440 C C . ASP A 1 581 ? -11.727 -18.153 -18.299 1.00 94.81 581 ASP A C 1
ATOM 4442 O O . ASP A 1 581 ? -11.068 -18.771 -19.141 1.00 94.81 581 ASP A O 1
ATOM 4446 N N . GLU A 1 582 ? -11.923 -16.837 -18.400 1.00 95.44 582 GLU A N 1
ATOM 4447 C CA . GLU A 1 582 ? -11.289 -16.002 -19.420 1.00 95.44 582 GLU A CA 1
ATOM 4448 C C . GLU A 1 582 ? -9.771 -15.933 -19.225 1.00 95.44 582 GLU A C 1
ATOM 4450 O O . GLU A 1 582 ? -9.024 -16.242 -20.156 1.00 95.44 582 GLU A O 1
ATOM 4455 N N . LEU A 1 583 ? -9.301 -15.632 -18.012 1.00 95.56 583 LEU A N 1
ATOM 4456 C CA . LEU A 1 583 ? -7.874 -15.602 -17.687 1.00 95.56 583 LEU A CA 1
ATOM 4457 C C . LEU A 1 583 ? -7.202 -16.961 -17.914 1.00 95.56 583 LEU A C 1
ATOM 4459 O O . LEU A 1 583 ? -6.095 -17.008 -18.443 1.00 95.56 583 LEU A O 1
ATOM 4463 N N . ALA A 1 584 ? -7.873 -18.071 -17.598 1.00 94.94 584 ALA A N 1
ATOM 4464 C CA . ALA A 1 584 ? -7.359 -19.414 -17.865 1.00 94.94 584 ALA A CA 1
ATOM 4465 C C . ALA A 1 584 ? -7.199 -19.684 -19.374 1.00 94.94 584 ALA A C 1
ATOM 4467 O O . ALA A 1 584 ? -6.232 -20.321 -19.802 1.00 94.94 584 ALA A O 1
ATOM 4468 N N . LYS A 1 585 ? -8.107 -19.166 -20.214 1.00 96.69 585 LYS A N 1
ATOM 4469 C CA . LYS A 1 585 ? -7.958 -19.225 -21.680 1.00 96.69 585 LYS A CA 1
ATOM 4470 C C . LYS A 1 585 ? -6.797 -18.357 -22.160 1.00 96.69 585 LYS A C 1
ATOM 4472 O O . LYS A 1 585 ? -6.059 -18.792 -23.042 1.00 96.69 585 LYS A O 1
ATOM 4477 N N . LEU A 1 586 ? -6.617 -17.163 -21.592 1.00 96.69 586 LEU A N 1
ATOM 4478 C CA . LEU A 1 586 ? -5.485 -16.286 -21.913 1.00 96.69 586 LEU A CA 1
ATOM 4479 C C . LEU A 1 586 ? -4.150 -16.910 -21.496 1.00 96.69 586 LEU A C 1
ATOM 4481 O O . LEU A 1 586 ? -3.192 -16.860 -22.262 1.00 96.69 586 LEU A O 1
ATOM 4485 N N . GLU A 1 587 ? -4.100 -17.581 -20.345 1.00 96.81 587 GLU A N 1
ATOM 4486 C CA . GLU A 1 587 ? -2.935 -18.355 -19.913 1.00 96.81 587 GLU A CA 1
ATOM 4487 C C . GLU A 1 587 ? -2.619 -19.484 -20.909 1.00 96.81 587 GLU A C 1
ATOM 4489 O O . GLU A 1 587 ? -1.464 -19.674 -21.296 1.00 96.81 587 GLU A O 1
ATOM 4494 N N . ALA A 1 588 ? -3.632 -20.221 -21.375 1.00 96.25 588 ALA A N 1
ATOM 4495 C CA . ALA A 1 588 ? -3.444 -21.260 -22.388 1.00 96.25 588 ALA A CA 1
ATOM 4496 C C . ALA A 1 588 ? -2.913 -20.683 -23.715 1.00 96.25 588 ALA A C 1
ATOM 4498 O O . ALA A 1 588 ? -1.983 -21.248 -24.292 1.00 96.25 588 ALA A O 1
ATOM 4499 N N . LYS A 1 589 ? -3.438 -19.532 -24.164 1.00 97.38 589 LYS A N 1
ATOM 4500 C CA . LYS A 1 589 ? -2.928 -18.813 -25.346 1.00 97.38 589 LYS A CA 1
ATOM 4501 C C . LYS A 1 589 ? -1.481 -18.342 -25.154 1.00 97.38 589 LYS A C 1
ATOM 4503 O O . LYS A 1 589 ? -0.679 -18.498 -26.066 1.00 97.38 589 LYS A O 1
ATOM 4508 N N . LEU A 1 590 ? -1.125 -17.814 -23.977 1.00 96.81 590 LEU A N 1
ATOM 4509 C CA . LEU A 1 590 ? 0.246 -17.395 -23.648 1.00 96.81 590 LEU A CA 1
ATOM 4510 C C . LEU A 1 590 ? 1.231 -18.568 -23.687 1.00 96.81 590 LEU A C 1
ATOM 4512 O O . LEU A 1 590 ? 2.336 -18.421 -24.209 1.00 96.81 590 LEU A O 1
ATOM 4516 N N . ASN A 1 591 ? 0.836 -19.730 -23.159 1.00 96.00 591 ASN A N 1
ATOM 4517 C CA . ASN A 1 591 ? 1.650 -20.942 -23.249 1.00 96.00 591 ASN A CA 1
ATOM 4518 C C . ASN A 1 591 ? 1.836 -21.372 -24.711 1.00 96.00 591 ASN A C 1
ATOM 4520 O O . ASN A 1 591 ? 2.970 -21.611 -25.119 1.00 96.00 591 ASN A O 1
ATOM 4524 N N . GLY A 1 592 ? 0.763 -21.379 -25.514 1.00 96.75 592 GLY A N 1
ATOM 4525 C CA . GLY A 1 592 ? 0.841 -21.670 -26.951 1.00 96.75 592 GLY A CA 1
ATOM 4526 C C . GLY A 1 592 ? 1.780 -20.718 -27.696 1.00 96.75 592 GLY A C 1
ATOM 4527 O O . GLY A 1 592 ? 2.674 -21.164 -28.410 1.00 96.75 592 GLY A O 1
ATOM 4528 N N . LEU A 1 593 ? 1.676 -19.412 -27.430 1.00 96.69 593 LEU A N 1
ATOM 4529 C CA . LEU A 1 593 ? 2.564 -18.393 -27.997 1.00 96.69 593 LEU A CA 1
ATOM 4530 C C . LEU A 1 593 ? 4.039 -18.635 -27.617 1.00 96.69 593 LEU A C 1
ATOM 4532 O O . LEU A 1 593 ? 4.945 -18.405 -28.421 1.00 96.69 593 LEU A O 1
ATOM 4536 N N . GLY A 1 594 ? 4.292 -19.103 -26.390 1.00 96.00 594 GLY A N 1
ATOM 4537 C CA . GLY A 1 594 ? 5.624 -19.483 -25.918 1.00 96.00 594 GLY A CA 1
ATOM 4538 C C . GLY A 1 594 ? 6.182 -20.743 -26.589 1.00 96.00 594 GLY A C 1
ATOM 4539 O O . GLY A 1 594 ? 7.385 -20.803 -26.853 1.00 96.00 594 GLY A O 1
ATOM 4540 N N . GLU A 1 595 ? 5.330 -21.725 -26.889 1.00 96.19 595 GLU A N 1
ATOM 4541 C CA . GLU A 1 595 ? 5.697 -22.948 -27.614 1.00 96.19 595 GLU A CA 1
ATOM 4542 C C . GLU A 1 595 ? 6.013 -22.655 -29.086 1.00 96.19 595 GLU A C 1
ATOM 4544 O O . GLU A 1 595 ? 7.078 -23.050 -29.574 1.00 96.19 595 GLU A O 1
ATOM 4549 N N . GLU A 1 596 ? 5.159 -21.884 -29.765 1.00 96.12 596 GLU A N 1
ATOM 4550 C CA . GLU A 1 596 ? 5.353 -21.449 -31.156 1.00 96.12 596 GLU A CA 1
ATOM 4551 C C . GLU A 1 596 ? 6.671 -20.695 -31.343 1.00 96.12 596 GLU A C 1
ATOM 4553 O O . GLU A 1 596 ? 7.376 -20.895 -32.331 1.00 96.12 596 GLU A O 1
ATOM 4558 N N . LEU A 1 597 ? 7.085 -19.911 -30.340 1.00 95.69 597 LEU A N 1
ATOM 4559 C CA . LEU A 1 597 ? 8.342 -19.163 -30.361 1.00 95.69 597 LEU A CA 1
ATOM 4560 C C . LEU A 1 597 ? 9.593 -20.046 -30.533 1.00 95.69 597 LEU A C 1
ATOM 4562 O O . LEU A 1 597 ? 10.683 -19.551 -30.833 1.00 95.69 597 LEU A O 1
ATOM 4566 N N . THR A 1 598 ? 9.480 -21.354 -30.291 1.00 93.06 598 THR A N 1
ATOM 4567 C CA . THR A 1 598 ? 10.593 -22.298 -30.433 1.00 93.06 598 THR A CA 1
ATOM 4568 C C . THR A 1 598 ? 10.774 -22.835 -31.854 1.00 93.06 598 THR A C 1
ATOM 4570 O O . THR A 1 598 ? 11.853 -23.354 -32.145 1.00 93.06 598 THR A O 1
ATOM 4573 N N . GLN A 1 599 ? 9.766 -22.700 -32.723 1.00 89.19 599 GLN A N 1
ATOM 4574 C CA . GLN A 1 599 ? 9.709 -23.327 -34.048 1.00 89.19 599 GLN A CA 1
ATOM 4575 C C . GLN A 1 599 ? 9.099 -22.371 -35.087 1.00 89.19 599 GLN A C 1
ATOM 4577 O O . GLN A 1 599 ? 8.000 -22.596 -35.582 1.00 89.19 599 GLN A O 1
ATOM 4582 N N . LEU A 1 600 ? 9.818 -21.292 -35.411 1.00 96.25 600 LEU A N 1
ATOM 4583 C CA . LEU A 1 600 ? 9.451 -20.379 -36.501 1.00 96.25 600 LEU A CA 1
ATOM 4584 C C . LEU A 1 600 ? 10.473 -20.523 -37.635 1.00 96.25 600 LEU A C 1
ATOM 4586 O O . LEU A 1 600 ? 11.627 -20.104 -37.509 1.00 96.25 600 LEU A O 1
ATOM 4590 N N . ASP A 1 601 ? 10.056 -21.130 -38.739 1.00 96.00 601 ASP A N 1
ATOM 4591 C CA . ASP A 1 601 ? 10.886 -21.475 -39.894 1.00 96.00 601 ASP A CA 1
ATOM 4592 C C . ASP A 1 601 ? 10.898 -20.369 -40.952 1.00 96.00 601 ASP A C 1
ATOM 4594 O O . ASP A 1 601 ? 11.875 -20.217 -41.697 1.00 96.00 601 ASP A O 1
ATOM 4598 N N . THR A 1 602 ? 9.829 -19.570 -41.025 1.00 95.88 602 THR A N 1
ATOM 4599 C CA . THR A 1 602 ? 9.661 -18.561 -42.077 1.00 95.88 602 THR A CA 1
ATOM 4600 C C . THR A 1 602 ? 9.464 -17.138 -41.539 1.00 95.88 602 THR A C 1
ATOM 4602 O O . THR A 1 602 ? 8.860 -16.930 -40.488 1.00 95.88 602 THR A O 1
ATOM 4605 N N . PRO A 1 603 ? 9.898 -16.094 -42.279 1.00 94.69 603 PRO A N 1
ATOM 4606 C CA . PRO A 1 603 ? 9.594 -14.704 -41.918 1.00 94.69 603 PRO A CA 1
ATOM 4607 C C . PRO A 1 603 ? 8.090 -14.396 -41.827 1.00 94.69 603 PRO A C 1
ATOM 4609 O O . PRO A 1 603 ? 7.684 -13.478 -41.112 1.00 94.69 603 PRO A O 1
ATOM 4612 N N . THR A 1 604 ? 7.260 -15.145 -42.558 1.00 95.06 604 THR A N 1
ATOM 4613 C CA . THR A 1 604 ? 5.798 -15.030 -42.501 1.00 95.06 604 THR A CA 1
ATOM 4614 C C . THR A 1 604 ? 5.259 -15.538 -41.167 1.00 95.06 604 THR A C 1
ATOM 4616 O O . THR A 1 604 ? 4.426 -14.861 -40.574 1.00 95.06 604 THR A O 1
ATOM 4619 N N . GLU A 1 605 ? 5.781 -16.652 -40.651 1.00 95.75 605 GLU A N 1
ATOM 4620 C CA . GLU A 1 605 ? 5.441 -17.162 -39.314 1.00 95.75 605 GLU A CA 1
ATOM 4621 C C . GLU A 1 605 ? 5.874 -16.194 -38.212 1.00 95.75 605 GLU A C 1
ATOM 4623 O O . GLU A 1 605 ? 5.096 -15.926 -37.305 1.00 95.75 605 GLU A O 1
ATOM 4628 N N . ILE A 1 606 ? 7.053 -15.569 -38.334 1.00 95.56 606 ILE A N 1
ATOM 4629 C CA . ILE A 1 606 ? 7.480 -14.504 -37.408 1.00 95.56 606 ILE A CA 1
ATOM 4630 C C . ILE A 1 606 ? 6.473 -13.349 -37.409 1.00 95.56 606 ILE A C 1
ATOM 4632 O O . ILE A 1 606 ? 6.124 -12.824 -36.354 1.00 95.56 606 ILE A O 1
ATOM 4636 N N . THR A 1 607 ? 6.004 -12.936 -38.586 1.00 94.81 607 THR A N 1
ATOM 4637 C CA . THR A 1 607 ? 5.018 -11.852 -38.709 1.00 94.81 607 THR A CA 1
ATOM 4638 C C . THR A 1 607 ? 3.688 -12.243 -38.061 1.00 94.81 607 THR A C 1
ATOM 4640 O O . THR A 1 607 ? 3.137 -11.446 -37.306 1.00 94.81 607 THR A O 1
ATOM 4643 N N . GLY A 1 608 ? 3.205 -13.465 -38.316 1.00 96.06 608 GLY A N 1
ATOM 4644 C CA . GLY A 1 608 ? 1.994 -14.007 -37.692 1.00 96.06 608 GLY A CA 1
ATOM 4645 C C . GLY A 1 608 ? 2.102 -14.035 -36.170 1.00 96.06 608 GLY A C 1
ATOM 4646 O O . GLY A 1 608 ? 1.270 -13.445 -35.489 1.00 96.06 608 GLY A O 1
ATOM 4647 N N . TRP A 1 609 ? 3.211 -14.564 -35.651 1.00 97.00 609 TRP A N 1
ATOM 4648 C CA . TRP A 1 609 ? 3.475 -14.625 -34.217 1.00 97.00 609 TRP A CA 1
ATOM 4649 C C . TRP A 1 609 ? 3.425 -13.245 -33.542 1.00 97.00 609 TRP A C 1
ATOM 4651 O O . TRP A 1 609 ? 2.821 -13.096 -32.484 1.00 97.00 609 TRP A O 1
ATOM 4661 N N . HIS A 1 610 ? 4.005 -12.198 -34.147 1.00 96.56 610 HIS A N 1
ATOM 4662 C CA . HIS A 1 610 ? 3.932 -10.849 -33.567 1.00 96.56 610 HIS A CA 1
ATOM 4663 C C . HIS A 1 610 ? 2.514 -10.260 -33.599 1.00 96.56 610 HIS A C 1
ATOM 4665 O O . HIS A 1 610 ? 2.155 -9.488 -32.704 1.00 96.56 610 HIS A O 1
ATOM 4671 N N . MET A 1 611 ? 1.707 -10.585 -34.613 1.00 96.81 611 MET A N 1
ATOM 4672 C CA . MET A 1 611 ? 0.304 -10.166 -34.662 1.00 96.81 611 MET A CA 1
ATOM 4673 C C . MET A 1 611 ? -0.499 -10.835 -33.546 1.00 96.81 611 MET A C 1
ATOM 4675 O O . MET A 1 611 ? -1.190 -10.136 -32.804 1.00 96.81 611 MET A O 1
ATOM 4679 N N . ASP A 1 612 ? -0.337 -12.147 -33.381 1.00 97.06 612 ASP A N 1
ATOM 4680 C CA . ASP A 1 612 ? -1.006 -12.921 -32.335 1.00 97.06 612 ASP A CA 1
ATOM 4681 C C . ASP A 1 612 ? -0.556 -12.473 -30.940 1.00 97.06 612 ASP A C 1
ATOM 4683 O O . ASP A 1 612 ? -1.388 -12.253 -30.060 1.00 97.06 612 ASP A O 1
ATOM 4687 N N . ALA A 1 613 ? 0.743 -12.209 -30.757 1.00 97.19 613 ALA A N 1
ATOM 4688 C CA . ALA A 1 613 ? 1.281 -11.624 -29.533 1.00 97.19 613 ALA A CA 1
ATOM 4689 C C . ALA A 1 613 ? 0.664 -10.248 -29.235 1.00 97.19 613 ALA A C 1
ATOM 4691 O O . ALA A 1 613 ? 0.269 -9.986 -28.104 1.00 97.19 613 ALA A O 1
ATOM 4692 N N . THR A 1 614 ? 0.541 -9.370 -30.237 1.00 96.69 614 THR A N 1
ATOM 4693 C CA . THR A 1 614 ? -0.052 -8.033 -30.050 1.00 96.69 614 THR A CA 1
ATOM 4694 C C . THR A 1 614 ? -1.523 -8.137 -29.639 1.00 96.69 614 THR A C 1
ATOM 4696 O O . THR A 1 614 ? -1.932 -7.479 -28.684 1.00 96.69 614 THR A O 1
ATOM 4699 N N . ALA A 1 615 ? -2.300 -8.992 -30.312 1.00 97.25 615 ALA A N 1
ATOM 4700 C CA . ALA A 1 615 ? -3.706 -9.221 -29.984 1.00 97.25 615 ALA A CA 1
ATOM 4701 C C . ALA A 1 615 ? -3.872 -9.811 -28.574 1.00 97.25 615 ALA A C 1
ATOM 4703 O O . ALA A 1 615 ? -4.698 -9.336 -27.796 1.00 97.25 615 ALA A O 1
ATOM 4704 N N . LEU A 1 616 ? -3.043 -10.793 -28.207 1.00 97.00 616 LEU A N 1
ATOM 4705 C CA . LEU A 1 616 ? -3.061 -11.399 -26.878 1.00 97.00 616 LEU A CA 1
ATOM 4706 C C . LEU A 1 616 ? -2.692 -10.395 -25.779 1.00 97.00 616 LEU A C 1
ATOM 4708 O O . LEU A 1 616 ? -3.312 -10.396 -24.721 1.00 97.00 616 LEU A O 1
ATOM 4712 N N . LEU A 1 617 ? -1.720 -9.512 -26.023 1.00 96.25 617 LEU A N 1
ATOM 4713 C CA . LEU A 1 617 ? -1.356 -8.451 -25.081 1.00 96.25 617 LEU A CA 1
ATOM 4714 C C . LEU A 1 617 ? -2.501 -7.453 -24.853 1.00 96.25 617 LEU A C 1
ATOM 4716 O O . LEU A 1 617 ? -2.662 -6.971 -23.736 1.00 96.25 617 LEU A O 1
ATOM 4720 N N . GLU A 1 618 ? -3.298 -7.146 -25.879 1.00 96.31 618 GLU A N 1
ATOM 4721 C CA . GLU A 1 618 ? -4.506 -6.321 -25.728 1.00 96.31 618 GLU A CA 1
ATOM 4722 C C . GLU A 1 618 ? -5.615 -7.046 -24.950 1.00 96.31 618 GLU A C 1
ATOM 4724 O O . GLU A 1 618 ? -6.308 -6.420 -24.150 1.00 96.31 618 GLU A O 1
ATOM 4729 N N . GLU A 1 619 ? -5.796 -8.354 -25.160 1.00 96.62 619 GLU A N 1
ATOM 4730 C CA . GLU A 1 619 ? -6.739 -9.160 -24.369 1.00 96.62 619 GLU A CA 1
ATOM 4731 C C . GLU A 1 619 ? -6.311 -9.245 -22.893 1.00 96.62 619 GLU A C 1
ATOM 4733 O O . GLU A 1 619 ? -7.137 -9.065 -22.001 1.00 96.62 619 GLU A O 1
ATOM 4738 N N . LEU A 1 620 ? -5.018 -9.445 -22.625 1.00 95.88 620 LEU A N 1
ATOM 4739 C CA . LEU A 1 620 ? -4.449 -9.470 -21.274 1.00 95.88 620 LEU A CA 1
ATOM 4740 C C . LEU A 1 620 ? -4.614 -8.130 -20.550 1.00 95.88 620 LEU A C 1
ATOM 4742 O O . LEU A 1 620 ? -4.999 -8.114 -19.384 1.00 95.88 620 LEU A O 1
ATOM 4746 N N . GLU A 1 621 ? -4.379 -7.013 -21.239 1.00 94.81 621 GLU A N 1
ATOM 4747 C CA . GLU A 1 621 ? -4.602 -5.671 -20.691 1.00 94.81 621 GLU A CA 1
ATOM 4748 C C . GLU A 1 621 ? -6.077 -5.443 -20.336 1.00 94.81 621 GLU A C 1
ATOM 4750 O O . GLU A 1 621 ? -6.375 -4.970 -19.241 1.00 94.81 621 GLU A O 1
ATOM 4755 N N . LYS A 1 622 ? -7.012 -5.847 -21.210 1.00 93.56 622 LYS A N 1
ATOM 4756 C CA . LYS A 1 622 ? -8.458 -5.790 -20.920 1.00 93.56 622 LYS A CA 1
ATOM 4757 C C . LYS A 1 622 ? -8.851 -6.660 -19.728 1.00 93.56 622 LYS A C 1
ATOM 4759 O O . LYS A 1 622 ? -9.740 -6.284 -18.973 1.00 93.56 622 LYS A O 1
ATOM 4764 N N . ALA A 1 623 ? -8.176 -7.791 -19.538 1.00 93.31 623 ALA A N 1
ATOM 4765 C CA . ALA A 1 623 ? -8.369 -8.665 -18.385 1.00 93.31 623 ALA A CA 1
ATOM 4766 C C . ALA A 1 623 ? -7.666 -8.160 -17.103 1.00 93.31 623 ALA A C 1
ATOM 4768 O O . ALA A 1 623 ? -7.720 -8.823 -16.064 1.00 93.31 623 ALA A O 1
ATOM 4769 N N . GLY A 1 624 ? -7.009 -6.994 -17.152 1.00 90.88 624 GLY A N 1
ATOM 4770 C CA . GLY A 1 624 ? -6.326 -6.385 -16.011 1.00 90.88 624 GLY A CA 1
ATOM 4771 C C . GLY A 1 624 ? -4.972 -7.018 -15.677 1.00 90.88 624 GLY A C 1
ATOM 4772 O O . GLY A 1 624 ? -4.513 -6.917 -14.541 1.00 90.88 624 GLY A O 1
ATOM 4773 N N . VAL A 1 625 ? -4.326 -7.694 -16.631 1.00 92.69 625 VAL A N 1
ATOM 4774 C CA . VAL A 1 625 ? -2.937 -8.155 -16.493 1.00 92.69 625 VAL A CA 1
ATOM 4775 C C . VAL A 1 625 ? -1.998 -6.990 -16.844 1.00 92.69 625 VAL A C 1
ATOM 4777 O O . VAL A 1 625 ? -2.212 -6.279 -17.822 1.00 92.69 625 VAL A O 1
ATOM 4780 N N . THR A 1 626 ? -0.982 -6.770 -16.005 1.00 86.25 626 THR A N 1
ATOM 4781 C CA . THR A 1 626 ? -0.209 -5.517 -15.866 1.00 86.25 626 THR A CA 1
ATOM 4782 C C . THR A 1 626 ? 0.148 -4.778 -17.173 1.00 86.25 626 THR A C 1
ATOM 4784 O O . THR A 1 626 ? 0.904 -5.265 -18.018 1.00 86.25 626 THR A O 1
ATOM 4787 N N . GLU A 1 627 ? -0.308 -3.520 -17.286 1.00 91.81 627 GLU A N 1
ATOM 4788 C CA . GLU A 1 627 ? -0.021 -2.613 -18.418 1.00 91.81 627 GLU A CA 1
ATOM 4789 C C . GLU A 1 627 ? 1.493 -2.396 -18.619 1.00 91.81 627 GLU A C 1
ATOM 4791 O O . GLU A 1 627 ? 1.985 -2.242 -19.740 1.00 91.81 627 GLU A O 1
ATOM 4796 N N . GLU A 1 628 ? 2.260 -2.420 -17.527 1.00 92.69 628 GLU A N 1
ATOM 4797 C CA . GLU A 1 628 ? 3.715 -2.274 -17.551 1.00 92.69 628 GLU A CA 1
ATOM 4798 C C . GLU A 1 628 ? 4.400 -3.416 -18.308 1.00 92.69 628 GLU A C 1
ATOM 4800 O O . GLU A 1 628 ? 5.217 -3.152 -19.191 1.00 92.69 628 GLU A O 1
ATOM 4805 N N . LEU A 1 629 ? 4.028 -4.676 -18.037 1.00 94.19 629 LEU A N 1
ATOM 4806 C CA . LEU A 1 629 ? 4.601 -5.826 -18.743 1.00 94.19 629 LEU A CA 1
ATOM 4807 C C . LEU A 1 629 ? 4.244 -5.789 -20.227 1.00 94.19 629 LEU A C 1
ATOM 4809 O O . LEU A 1 629 ? 5.089 -6.110 -21.061 1.00 94.19 629 LEU A O 1
ATOM 4813 N N . ARG A 1 630 ? 3.034 -5.334 -20.577 1.00 94.56 630 ARG A N 1
ATOM 4814 C CA . ARG A 1 630 ? 2.651 -5.096 -21.973 1.00 94.56 630 ARG A CA 1
ATOM 4815 C C . ARG A 1 630 ? 3.556 -4.059 -22.636 1.00 94.56 630 ARG A C 1
ATOM 4817 O O . ARG A 1 630 ? 4.057 -4.312 -23.730 1.00 94.56 630 ARG A O 1
ATOM 4824 N N . LYS A 1 631 ? 3.793 -2.910 -21.996 1.00 95.88 631 LYS A N 1
ATOM 4825 C CA . LYS A 1 631 ? 4.690 -1.866 -22.526 1.00 95.88 631 LYS A CA 1
ATOM 4826 C C . LYS A 1 631 ? 6.113 -2.391 -22.705 1.00 95.88 631 LYS A C 1
ATOM 4828 O O . LYS A 1 631 ? 6.696 -2.183 -23.766 1.00 95.88 631 LYS A O 1
ATOM 4833 N N . GLU A 1 632 ? 6.647 -3.111 -21.718 1.00 96.25 632 GLU A N 1
ATOM 4834 C CA . GLU A 1 632 ? 7.960 -3.761 -21.820 1.00 96.25 632 GLU A CA 1
ATOM 4835 C C . GLU A 1 632 ? 8.016 -4.745 -22.995 1.00 96.25 632 GLU A C 1
ATOM 4837 O O . GLU A 1 632 ? 8.980 -4.733 -23.766 1.00 96.25 632 GLU A O 1
ATOM 4842 N N . PHE A 1 633 ? 6.965 -5.550 -23.174 1.00 96.94 633 PHE A N 1
ATOM 4843 C CA . PHE A 1 633 ? 6.866 -6.509 -24.269 1.00 96.94 633 PHE A CA 1
ATOM 4844 C C . PHE A 1 633 ? 6.833 -5.821 -25.631 1.00 96.94 633 PHE A C 1
ATOM 4846 O O . PHE A 1 633 ? 7.604 -6.181 -26.519 1.00 96.94 633 PHE A O 1
ATOM 4853 N N . LEU A 1 634 ? 6.007 -4.786 -25.790 1.00 95.88 634 LEU A N 1
ATOM 4854 C CA . LEU A 1 634 ? 5.920 -4.014 -27.028 1.00 95.88 634 LEU A CA 1
ATOM 4855 C C . LEU A 1 634 ? 7.235 -3.290 -27.353 1.00 95.88 634 LEU A C 1
ATOM 4857 O O . LEU A 1 634 ? 7.620 -3.217 -28.519 1.00 95.88 634 LEU A O 1
ATOM 4861 N N . GLU A 1 635 ? 7.955 -2.779 -26.355 1.00 95.88 635 GLU A N 1
ATOM 4862 C CA . GLU A 1 635 ? 9.285 -2.192 -26.558 1.00 95.88 635 GLU A CA 1
ATOM 4863 C C . GLU A 1 635 ? 10.315 -3.239 -26.998 1.00 95.88 635 GLU A C 1
ATOM 4865 O O . GLU A 1 635 ? 11.136 -2.978 -27.879 1.00 95.88 635 GLU A O 1
ATOM 4870 N N . GLU A 1 636 ? 10.260 -4.450 -26.444 1.00 96.38 636 GLU A N 1
ATOM 4871 C CA . GLU A 1 636 ? 11.111 -5.549 -26.902 1.00 96.38 636 GLU A CA 1
ATOM 4872 C C . GLU A 1 636 ? 10.742 -5.996 -28.327 1.00 96.38 636 GLU A C 1
ATOM 4874 O O . GLU A 1 636 ? 11.623 -6.282 -29.141 1.00 96.38 636 GLU A O 1
ATOM 4879 N N . MET A 1 637 ? 9.453 -5.969 -28.680 1.00 96.19 637 MET A N 1
ATOM 4880 C CA . MET A 1 637 ? 8.981 -6.169 -30.052 1.00 96.19 637 MET A CA 1
ATOM 4881 C C . MET A 1 637 ? 9.560 -5.122 -31.007 1.00 96.19 637 MET A C 1
ATOM 4883 O O . MET A 1 637 ? 10.154 -5.484 -32.026 1.00 96.19 637 MET A O 1
ATOM 4887 N N . LYS A 1 638 ? 9.520 -3.838 -30.636 1.00 94.88 638 LYS A N 1
ATOM 4888 C CA . LYS A 1 638 ? 10.140 -2.754 -31.416 1.00 94.88 638 LYS A CA 1
ATOM 4889 C C . LYS A 1 638 ? 11.634 -2.954 -31.621 1.00 94.88 638 LYS A C 1
ATOM 4891 O O . LYS A 1 638 ? 12.114 -2.823 -32.747 1.00 94.88 638 LYS A O 1
ATOM 4896 N N . LYS A 1 639 ? 12.375 -3.331 -30.575 1.00 93.25 639 LYS A N 1
ATOM 4897 C CA . LYS A 1 639 ? 13.818 -3.621 -30.681 1.00 93.25 639 LYS A CA 1
ATOM 4898 C C . LYS A 1 639 ? 14.122 -4.794 -31.612 1.00 93.25 639 LYS A C 1
ATOM 4900 O O . LYS A 1 639 ? 15.172 -4.802 -32.253 1.00 93.25 639 LYS A O 1
ATOM 4905 N N . ALA A 1 640 ? 13.221 -5.769 -31.703 1.00 94.12 640 ALA A N 1
ATOM 4906 C CA . ALA A 1 640 ? 13.356 -6.893 -32.624 1.00 94.12 640 ALA A CA 1
ATOM 4907 C C . ALA A 1 640 ? 12.972 -6.556 -34.077 1.00 94.12 640 ALA A C 1
ATOM 4909 O O . ALA A 1 640 ? 13.124 -7.401 -34.962 1.00 94.12 640 ALA A O 1
ATOM 4910 N N . GLY A 1 641 ? 12.499 -5.333 -34.332 1.00 93.19 641 GLY A N 1
ATOM 4911 C CA . GLY A 1 641 ? 12.095 -4.853 -35.652 1.00 93.19 641 GLY A CA 1
ATOM 4912 C C . GLY A 1 641 ? 10.583 -4.847 -35.900 1.00 93.19 641 GLY A C 1
ATOM 4913 O O . GLY A 1 641 ? 10.178 -4.521 -37.014 1.00 93.19 641 GLY A O 1
ATOM 4914 N N . TRP A 1 642 ? 9.744 -5.165 -34.904 1.00 94.38 642 TRP A N 1
ATOM 4915 C CA . TRP A 1 642 ? 8.281 -5.093 -35.018 1.00 94.38 642 TRP A CA 1
ATOM 4916 C C . TRP A 1 642 ? 7.751 -3.687 -34.734 1.00 94.38 642 TRP A C 1
ATOM 4918 O O . TRP A 1 642 ? 7.845 -3.175 -33.622 1.00 94.38 642 TRP A O 1
ATOM 4928 N N . GLY A 1 643 ? 7.148 -3.055 -35.737 1.00 90.12 643 GLY A N 1
ATOM 4929 C CA . GLY A 1 643 ? 6.500 -1.758 -35.581 1.00 90.12 643 GLY A CA 1
ATOM 4930 C C . GLY A 1 643 ? 6.258 -1.055 -36.916 1.00 90.12 643 GLY A C 1
ATOM 4931 O O . GLY A 1 643 ? 6.641 -1.569 -37.968 1.00 90.12 643 GLY A O 1
ATOM 4932 N N . PRO A 1 644 ? 5.658 0.148 -36.899 1.00 85.12 644 PRO A N 1
ATOM 4933 C CA . PRO A 1 644 ? 5.395 0.927 -38.113 1.00 85.12 644 PRO A CA 1
ATOM 4934 C C . PRO A 1 644 ? 6.677 1.314 -38.874 1.00 85.12 644 PRO A C 1
ATOM 4936 O O . PRO A 1 644 ? 6.633 1.597 -40.069 1.00 85.12 644 PRO A O 1
ATOM 4939 N N . GLU A 1 645 ? 7.838 1.277 -38.213 1.00 81.44 645 GLU A N 1
ATOM 4940 C CA . GLU A 1 645 ? 9.154 1.564 -38.795 1.00 81.44 645 GLU A CA 1
ATOM 4941 C C . GLU A 1 645 ? 9.878 0.316 -39.333 1.00 81.44 645 GLU A C 1
ATOM 4943 O O . GLU A 1 645 ? 11.106 0.236 -39.299 1.00 81.44 645 GLU A O 1
ATOM 4948 N N . MET A 1 646 ? 9.131 -0.656 -39.863 1.00 77.44 646 MET A N 1
ATOM 4949 C CA . MET A 1 646 ? 9.591 -1.967 -40.354 1.00 77.44 646 MET A CA 1
ATOM 4950 C C . MET A 1 646 ? 10.516 -1.921 -41.603 1.00 77.44 646 MET A C 1
ATOM 4952 O O . MET A 1 646 ? 10.395 -2.708 -42.535 1.00 77.44 646 MET A O 1
ATOM 4956 N N . LYS A 1 647 ? 11.466 -0.982 -41.682 1.00 76.69 647 LYS A N 1
ATOM 4957 C CA . LYS A 1 647 ? 12.343 -0.787 -42.852 1.00 76.69 647 LYS A CA 1
ATOM 4958 C C . LYS A 1 647 ? 13.620 -1.634 -42.831 1.00 76.69 647 LYS A C 1
ATOM 4960 O O . LYS A 1 647 ? 14.276 -1.729 -43.864 1.00 76.69 647 LYS A O 1
ATOM 4965 N N . LYS A 1 648 ? 14.010 -2.211 -41.686 1.00 74.88 648 LYS A N 1
ATOM 4966 C CA . LYS A 1 648 ? 15.332 -2.853 -41.498 1.00 74.88 648 LYS A CA 1
ATOM 4967 C C . LYS A 1 648 ? 15.329 -4.384 -41.367 1.00 74.88 648 LYS A C 1
ATOM 4969 O O . LYS A 1 648 ? 16.391 -4.955 -41.147 1.00 74.88 648 LYS A O 1
ATOM 4974 N N . GLY A 1 649 ? 14.197 -5.054 -41.587 1.00 81.62 649 GLY A N 1
ATOM 4975 C CA . GLY A 1 649 ? 14.090 -6.502 -41.372 1.00 81.62 649 GLY A CA 1
ATOM 4976 C C . GLY A 1 649 ? 14.144 -6.884 -39.886 1.00 81.62 649 GLY A C 1
ATOM 4977 O O . GLY A 1 649 ? 14.328 -6.031 -39.018 1.00 81.62 649 GLY A O 1
ATOM 4978 N N . TRP A 1 650 ? 13.940 -8.167 -39.597 1.00 85.12 650 TRP A N 1
ATOM 4979 C CA . TRP A 1 650 ? 13.858 -8.695 -38.233 1.00 85.12 650 TRP A CA 1
ATOM 4980 C C . TRP A 1 650 ? 15.245 -8.885 -37.616 1.00 85.12 650 TRP A C 1
ATOM 4982 O O . TRP A 1 650 ? 16.130 -9.459 -38.252 1.00 85.12 650 TRP A O 1
ATOM 4992 N N . ASN A 1 651 ? 15.427 -8.491 -36.355 1.00 89.88 651 ASN A N 1
ATOM 4993 C CA . ASN A 1 651 ? 16.634 -8.801 -35.581 1.00 89.88 651 ASN A CA 1
ATOM 4994 C C . ASN A 1 651 ? 16.549 -10.208 -34.961 1.00 89.88 651 ASN A C 1
ATOM 4996 O O . ASN A 1 651 ? 16.622 -10.384 -33.746 1.00 89.88 651 ASN A O 1
ATOM 5000 N N . TRP A 1 652 ? 16.310 -11.204 -35.809 1.00 93.50 652 TRP A N 1
ATOM 5001 C CA . TRP A 1 652 ? 16.204 -12.611 -35.435 1.00 93.50 652 TRP A CA 1
ATOM 5002 C C . TRP A 1 652 ? 17.384 -13.364 -36.041 1.00 93.50 652 TRP A C 1
ATOM 5004 O O . TRP A 1 652 ? 17.727 -13.157 -37.207 1.00 93.50 652 TRP A O 1
ATOM 5014 N N . SER A 1 653 ? 18.027 -14.231 -35.262 1.00 93.00 653 SER A N 1
ATOM 5015 C CA . SER A 1 653 ? 19.180 -14.996 -35.737 1.00 93.00 653 SER A CA 1
ATOM 5016 C C . SER A 1 653 ? 18.730 -16.334 -36.311 1.00 93.00 653 SER A C 1
ATOM 5018 O O . SER A 1 653 ? 17.913 -17.036 -35.725 1.00 93.00 653 SER A O 1
ATOM 5020 N N . ARG A 1 654 ? 19.261 -16.715 -37.474 1.00 93.69 654 ARG A N 1
ATOM 5021 C CA . ARG A 1 654 ? 19.013 -18.046 -38.036 1.00 93.69 654 ARG A CA 1
ATOM 5022 C C . ARG A 1 654 ? 19.949 -19.053 -37.373 1.00 93.69 654 ARG A C 1
ATOM 5024 O O . ARG A 1 654 ? 21.159 -18.834 -37.356 1.00 93.69 654 ARG A O 1
ATOM 5031 N N . VAL A 1 655 ? 19.399 -20.133 -36.828 1.00 93.31 655 VAL A N 1
ATOM 5032 C CA . VAL A 1 655 ? 20.173 -21.209 -36.184 1.00 93.31 655 VAL A CA 1
ATOM 5033 C C . VAL A 1 655 ? 20.532 -22.275 -37.226 1.00 93.31 655 VAL A C 1
ATOM 5035 O O . VAL A 1 655 ? 19.847 -22.409 -38.241 1.00 93.31 655 VAL A O 1
ATOM 5038 N N . GLU A 1 656 ? 21.582 -23.068 -36.983 1.00 88.19 656 GLU A N 1
ATOM 5039 C CA . GLU A 1 656 ? 22.041 -24.155 -37.874 1.00 88.19 656 GLU A CA 1
ATOM 5040 C C . GLU A 1 656 ? 20.980 -25.241 -38.178 1.00 88.19 656 GLU A C 1
ATOM 5042 O O . GLU A 1 656 ? 21.193 -26.075 -39.051 1.00 88.19 656 GLU A O 1
ATOM 5047 N N . GLY A 1 657 ? 19.806 -25.202 -37.538 1.00 87.25 657 GLY A N 1
ATOM 5048 C CA . GLY A 1 657 ? 18.651 -26.059 -37.836 1.00 87.25 657 GLY A CA 1
ATOM 5049 C C . GLY A 1 657 ? 17.657 -25.498 -38.861 1.00 87.25 657 GLY A C 1
ATOM 5050 O O . GLY A 1 657 ? 16.646 -26.137 -39.120 1.00 87.25 657 GLY A O 1
ATOM 5051 N N . GLY A 1 658 ? 17.906 -24.317 -39.437 1.00 92.38 658 GLY A N 1
ATOM 5052 C CA . GLY A 1 658 ? 17.056 -23.719 -40.475 1.00 92.38 658 GLY A CA 1
ATOM 5053 C C . GLY A 1 658 ? 15.970 -22.767 -39.966 1.00 92.38 658 GLY A C 1
ATOM 5054 O O . GLY A 1 658 ? 15.565 -21.906 -40.750 1.00 92.38 658 GLY A O 1
ATOM 5055 N N . TYR A 1 659 ? 15.609 -22.856 -38.683 1.00 94.31 659 TYR A N 1
ATOM 5056 C CA . TYR A 1 659 ? 14.644 -21.993 -37.994 1.00 94.31 659 TYR A CA 1
ATOM 5057 C C . TYR A 1 659 ? 15.268 -20.689 -37.468 1.00 94.31 659 TYR A C 1
ATOM 5059 O O . TYR A 1 659 ? 16.495 -20.539 -37.362 1.00 94.31 659 TYR A O 1
ATOM 5067 N N . TYR A 1 660 ? 14.410 -19.733 -37.122 1.00 95.31 660 TYR A N 1
ATOM 5068 C CA . TYR A 1 660 ? 14.780 -18.459 -36.518 1.00 95.31 660 TYR A CA 1
ATOM 5069 C C . TYR A 1 660 ? 14.718 -18.538 -34.988 1.00 95.31 660 TYR A C 1
ATOM 5071 O O . TYR A 1 660 ? 13.706 -18.916 -34.404 1.00 95.31 660 TYR A O 1
ATOM 5079 N N . ALA A 1 661 ? 15.800 -18.146 -34.320 1.00 94.88 661 ALA A N 1
ATOM 5080 C CA . ALA A 1 661 ? 15.825 -17.960 -32.878 1.00 94.88 661 ALA A CA 1
ATOM 5081 C C . ALA A 1 661 ? 15.292 -16.574 -32.509 1.00 94.88 661 ALA A C 1
ATOM 5083 O O . ALA A 1 661 ? 15.824 -15.542 -32.931 1.00 94.88 661 ALA A O 1
ATOM 5084 N N . ALA A 1 662 ? 14.260 -16.578 -31.671 1.00 95.56 662 ALA A N 1
ATOM 5085 C CA . ALA A 1 662 ? 13.711 -15.377 -31.073 1.00 95.56 662 ALA A CA 1
ATOM 5086 C C . ALA A 1 662 ? 14.701 -14.692 -30.116 1.00 95.56 662 ALA A C 1
ATOM 5088 O O . ALA A 1 662 ? 15.498 -15.375 -29.457 1.00 95.56 662 ALA A O 1
ATOM 5089 N N . PRO A 1 663 ? 14.610 -13.360 -29.953 1.00 96.31 663 PRO A N 1
ATOM 5090 C CA . PRO A 1 663 ? 15.297 -12.653 -28.880 1.00 96.31 663 PRO A CA 1
ATOM 5091 C C . PRO A 1 663 ? 15.009 -13.282 -27.509 1.00 96.31 663 PRO A C 1
ATOM 5093 O O . PRO A 1 663 ? 13.860 -13.558 -27.159 1.00 96.31 663 PRO A O 1
ATOM 5096 N N . ALA A 1 664 ? 16.052 -13.471 -26.692 1.00 93.50 664 ALA A N 1
ATOM 5097 C CA . ALA A 1 664 ? 15.920 -14.091 -25.369 1.00 93.50 664 ALA A CA 1
ATOM 5098 C C . ALA A 1 664 ? 14.944 -13.337 -24.442 1.00 93.50 664 ALA A C 1
ATOM 5100 O O . ALA A 1 664 ? 14.311 -13.955 -23.584 1.00 93.50 664 ALA A O 1
ATOM 5101 N N . GLY A 1 665 ? 14.787 -12.022 -24.649 1.00 94.56 665 GLY A N 1
ATOM 5102 C CA . GLY A 1 665 ? 13.853 -11.174 -23.909 1.00 94.56 665 GLY A CA 1
ATOM 5103 C C . GLY A 1 665 ? 12.403 -11.655 -23.985 1.00 94.56 665 GLY A C 1
ATOM 5104 O O . GLY A 1 665 ? 11.709 -11.617 -22.973 1.00 94.56 665 GLY A O 1
ATOM 5105 N N . TYR A 1 666 ? 11.961 -12.203 -25.123 1.00 96.88 666 TYR A N 1
ATOM 5106 C CA . TYR A 1 666 ? 10.578 -12.667 -25.280 1.00 96.88 666 TYR A CA 1
ATOM 5107 C C . TYR A 1 666 ? 10.233 -13.811 -24.342 1.00 96.88 666 TYR A C 1
ATOM 5109 O O . TYR A 1 666 ? 9.200 -13.763 -23.688 1.00 96.88 666 TYR A O 1
ATOM 5117 N N . ARG A 1 667 ? 11.108 -14.812 -24.197 1.00 95.19 667 ARG A N 1
ATOM 5118 C CA . ARG A 1 667 ? 10.842 -15.938 -23.285 1.00 95.19 667 ARG A CA 1
ATOM 5119 C C . ARG A 1 667 ? 10.730 -15.478 -21.833 1.00 95.19 667 ARG A C 1
ATOM 5121 O O . ARG A 1 667 ? 9.862 -15.951 -21.107 1.00 95.19 667 ARG A O 1
ATOM 5128 N N . ILE A 1 668 ? 11.586 -14.539 -21.425 1.00 94.62 668 ILE A N 1
ATOM 5129 C CA . ILE A 1 668 ? 11.551 -13.954 -20.078 1.00 94.62 668 ILE A CA 1
ATOM 5130 C C . ILE A 1 668 ? 10.228 -13.211 -19.865 1.00 94.62 668 ILE A C 1
ATOM 5132 O O . ILE A 1 668 ? 9.587 -13.382 -18.832 1.00 94.62 668 ILE A O 1
ATOM 5136 N N . LEU A 1 669 ? 9.808 -12.410 -20.843 1.00 96.31 669 LEU A N 1
ATOM 5137 C CA . LEU A 1 669 ? 8.585 -11.619 -20.752 1.00 96.31 669 LEU A CA 1
ATOM 5138 C C . LEU A 1 669 ? 7.314 -12.480 -20.812 1.00 96.31 669 LEU A C 1
ATOM 5140 O O . LEU A 1 669 ? 6.404 -12.237 -20.029 1.00 96.31 669 LEU A O 1
ATOM 5144 N N . ILE A 1 670 ? 7.267 -13.524 -21.649 1.00 96.94 670 ILE A N 1
ATOM 5145 C CA . ILE A 1 670 ? 6.161 -14.502 -21.665 1.00 96.94 670 ILE A CA 1
ATOM 5146 C C . ILE A 1 670 ? 6.052 -15.199 -20.308 1.00 96.94 670 ILE A C 1
ATOM 5148 O O . ILE A 1 670 ? 4.957 -15.290 -19.765 1.00 96.94 670 ILE A O 1
ATOM 5152 N N . SER A 1 671 ? 7.174 -15.635 -19.722 1.00 95.00 671 SER A N 1
ATOM 5153 C CA . SER A 1 671 ? 7.171 -16.238 -18.382 1.00 95.00 671 SER A CA 1
ATOM 5154 C C . SER A 1 671 ? 6.608 -15.277 -17.334 1.00 95.00 671 SER A C 1
ATOM 5156 O O . SER A 1 671 ? 5.767 -15.674 -16.538 1.00 95.00 671 SER A O 1
ATOM 5158 N N . ARG A 1 672 ? 7.014 -14.001 -17.361 1.00 95.94 672 ARG A N 1
ATOM 5159 C CA . ARG A 1 672 ? 6.487 -12.983 -16.438 1.00 95.94 672 ARG A CA 1
ATOM 5160 C C . ARG A 1 672 ? 4.996 -12.719 -16.641 1.00 95.94 672 ARG A C 1
ATOM 5162 O O . ARG A 1 672 ? 4.287 -12.535 -15.659 1.00 95.94 672 ARG A O 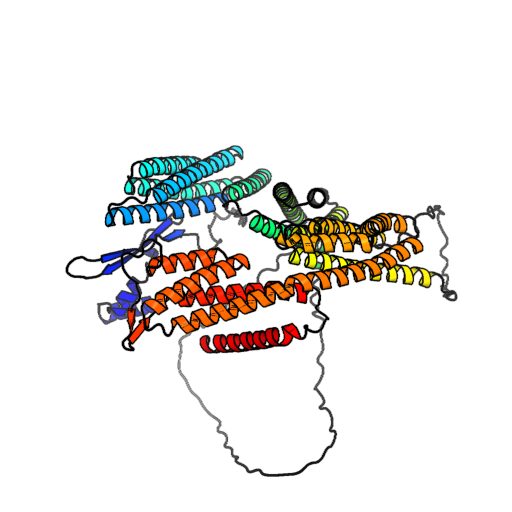1
ATOM 5169 N N . LEU A 1 673 ? 4.516 -12.700 -17.886 1.00 96.25 673 LEU A N 1
ATOM 5170 C CA . LEU A 1 673 ? 3.090 -12.555 -18.193 1.00 96.25 673 LEU A CA 1
ATOM 5171 C C . LEU A 1 673 ? 2.282 -13.765 -17.720 1.00 96.25 673 LEU A C 1
ATOM 5173 O O . LEU A 1 673 ? 1.193 -13.586 -17.181 1.00 96.25 673 LEU A O 1
ATOM 5177 N N . LEU A 1 674 ? 2.814 -14.980 -17.873 1.00 95.31 674 LEU A N 1
ATOM 5178 C CA . LEU A 1 674 ? 2.209 -16.194 -17.322 1.00 95.31 674 LEU A CA 1
ATOM 5179 C C . LEU A 1 674 ? 2.119 -16.118 -15.796 1.00 95.31 674 LEU A C 1
ATOM 5181 O O . LEU A 1 674 ? 1.048 -16.356 -15.243 1.00 95.31 674 LEU A O 1
ATOM 5185 N N . ASP A 1 675 ? 3.202 -15.726 -15.125 1.00 93.62 675 ASP A N 1
ATOM 5186 C CA . ASP A 1 675 ? 3.223 -15.564 -13.669 1.00 93.62 675 ASP A CA 1
ATOM 5187 C C . ASP A 1 675 ? 2.223 -14.492 -13.207 1.00 93.62 675 ASP A C 1
ATOM 5189 O O . ASP A 1 675 ? 1.474 -14.718 -12.258 1.00 93.62 675 ASP A O 1
ATOM 5193 N N . ALA A 1 676 ? 2.144 -13.358 -13.911 1.00 94.69 676 ALA A N 1
ATOM 5194 C CA . ALA A 1 676 ? 1.182 -12.295 -13.622 1.00 94.69 676 ALA A CA 1
ATOM 5195 C C . ALA A 1 676 ? -0.273 -12.747 -13.840 1.00 94.69 676 ALA A C 1
ATOM 5197 O O . ALA A 1 676 ? -1.133 -12.478 -13.005 1.00 94.69 676 ALA A O 1
ATOM 5198 N N . THR A 1 677 ? -0.549 -13.479 -14.924 1.00 95.31 677 THR A N 1
ATOM 5199 C CA . THR A 1 677 ? -1.886 -14.022 -15.226 1.00 95.31 677 THR A CA 1
ATOM 5200 C C . THR A 1 677 ? -2.312 -15.038 -14.165 1.00 95.31 677 THR A C 1
ATOM 5202 O O . THR A 1 677 ? -3.429 -14.977 -13.656 1.00 95.31 677 THR A O 1
ATOM 5205 N N . ARG A 1 678 ? -1.403 -15.932 -13.755 1.00 93.75 678 ARG A N 1
ATOM 5206 C CA . ARG A 1 678 ? -1.642 -16.891 -12.666 1.00 93.75 678 ARG A CA 1
ATOM 5207 C C . ARG A 1 678 ? -1.860 -16.204 -11.328 1.00 93.75 678 ARG A C 1
ATOM 5209 O O . ARG A 1 678 ? -2.772 -16.594 -10.607 1.00 93.75 678 ARG A O 1
ATOM 5216 N N . GLY A 1 679 ? -1.052 -15.193 -11.007 1.00 92.56 679 GLY A N 1
ATOM 5217 C CA . GLY A 1 679 ? -1.239 -14.369 -9.814 1.00 92.56 679 GLY A CA 1
ATOM 5218 C C . GLY A 1 679 ? -2.627 -13.736 -9.800 1.00 92.56 679 GLY A C 1
ATOM 5219 O O . GLY A 1 679 ? -3.345 -13.844 -8.815 1.00 92.56 679 GLY A O 1
ATOM 5220 N N . ARG A 1 680 ? -3.073 -13.211 -10.945 1.00 93.50 680 ARG A N 1
ATOM 5221 C CA . ARG A 1 680 ? -4.411 -12.632 -11.084 1.00 93.50 680 ARG A CA 1
ATOM 5222 C C . ARG A 1 680 ? -5.537 -13.645 -10.866 1.00 93.50 680 ARG A C 1
ATOM 5224 O O . ARG A 1 680 ? -6.504 -13.338 -10.172 1.00 93.50 680 ARG A O 1
ATOM 5231 N N . ILE A 1 681 ? -5.411 -14.848 -11.429 1.00 92.81 681 ILE A N 1
ATOM 5232 C CA . ILE A 1 681 ? -6.353 -15.953 -11.187 1.00 92.81 681 ILE A CA 1
ATOM 5233 C C . ILE A 1 681 ? -6.382 -16.306 -9.694 1.00 92.81 681 ILE A C 1
ATOM 5235 O O . ILE A 1 681 ? -7.456 -16.465 -9.119 1.00 92.81 681 ILE A O 1
ATOM 5239 N N . GLN A 1 682 ? -5.214 -16.402 -9.053 1.00 89.44 682 GLN A N 1
ATOM 5240 C CA . GLN A 1 682 ? -5.111 -16.698 -7.624 1.00 89.44 682 GLN A CA 1
ATOM 5241 C C . GLN A 1 682 ? -5.759 -15.621 -6.769 1.00 89.44 682 GLN A C 1
ATOM 5243 O O . GLN A 1 682 ? -6.502 -15.977 -5.869 1.00 89.44 682 GLN A O 1
ATOM 5248 N N . ASP A 1 683 ? -5.534 -14.342 -7.051 1.00 88.69 683 ASP A N 1
ATOM 5249 C CA . ASP A 1 683 ? -6.130 -13.248 -6.282 1.00 88.69 683 ASP A CA 1
ATOM 5250 C C . ASP A 1 683 ? -7.664 -13.302 -6.333 1.00 88.69 683 ASP A C 1
ATOM 5252 O O . ASP A 1 683 ? -8.332 -13.165 -5.307 1.00 88.69 683 ASP A O 1
ATOM 5256 N N . LEU A 1 684 ? -8.226 -13.585 -7.514 1.00 89.19 684 LEU A N 1
ATOM 5257 C CA . LEU A 1 684 ? -9.667 -13.753 -7.700 1.00 89.19 684 LEU A CA 1
ATOM 5258 C C . LEU A 1 684 ? -10.221 -14.974 -6.943 1.00 89.19 684 LEU A C 1
ATOM 5260 O O . LEU A 1 684 ? -11.270 -14.876 -6.308 1.00 89.19 684 LEU A O 1
ATOM 5264 N N . MET A 1 685 ? -9.513 -16.108 -6.959 1.00 86.19 685 MET A N 1
ATOM 5265 C CA . MET A 1 685 ? -9.926 -17.322 -6.235 1.00 86.19 685 MET A CA 1
ATOM 5266 C C . MET A 1 685 ? -9.688 -17.236 -4.720 1.00 86.19 685 MET A C 1
ATOM 5268 O O . MET A 1 685 ? -10.468 -17.764 -3.935 1.00 86.19 685 MET A O 1
ATOM 5272 N N . LEU A 1 686 ? -8.607 -16.595 -4.274 1.00 83.38 686 LEU A N 1
ATOM 5273 C CA . LEU A 1 686 ? -8.297 -16.416 -2.855 1.00 83.38 686 LEU A CA 1
ATOM 5274 C C . LEU A 1 686 ? -9.291 -15.462 -2.197 1.00 83.38 686 LEU A C 1
ATOM 5276 O O . LEU A 1 686 ? -9.624 -15.673 -1.033 1.00 83.38 686 LEU A O 1
ATOM 5280 N N . GLY A 1 687 ? -9.808 -14.479 -2.942 1.00 78.69 687 GLY A N 1
ATOM 5281 C CA . GLY A 1 687 ? -10.957 -13.685 -2.510 1.00 78.69 687 GLY A CA 1
ATOM 5282 C C . GLY A 1 687 ? -12.162 -14.559 -2.142 1.00 78.69 687 GLY A C 1
ATOM 5283 O O . GLY A 1 687 ? -12.793 -14.318 -1.118 1.00 78.69 687 GLY A O 1
ATOM 5284 N N . GLU A 1 688 ? -12.417 -15.623 -2.911 1.00 78.62 688 GLU A N 1
ATOM 5285 C CA . GLU A 1 688 ? -13.469 -16.609 -2.624 1.00 78.62 688 GLU A CA 1
ATOM 5286 C C . GLU A 1 688 ? -13.108 -17.516 -1.432 1.00 78.62 688 GLU A C 1
ATOM 5288 O O . GLU A 1 688 ? -13.888 -17.665 -0.497 1.00 78.62 688 GLU A O 1
ATOM 5293 N N . LEU A 1 689 ? -11.896 -18.079 -1.398 1.00 75.69 689 LEU A N 1
ATOM 5294 C CA . LEU A 1 689 ? -11.483 -18.991 -0.318 1.00 75.69 689 LEU A CA 1
ATOM 5295 C C . LEU A 1 689 ? -11.376 -18.307 1.051 1.00 75.69 689 LEU A C 1
ATOM 5297 O O . LEU A 1 689 ? -11.551 -18.955 2.086 1.00 75.69 689 LEU A O 1
ATOM 5301 N N . ALA A 1 690 ? -11.059 -17.012 1.080 1.00 72.56 690 ALA A N 1
ATOM 5302 C CA . ALA A 1 690 ? -11.014 -16.246 2.316 1.00 72.56 690 ALA A CA 1
ATOM 5303 C C . ALA A 1 690 ? -12.404 -16.112 2.955 1.00 72.56 690 ALA A C 1
ATOM 5305 O O . ALA A 1 690 ? -12.489 -16.113 4.185 1.00 72.56 690 ALA A O 1
ATOM 5306 N N . SER A 1 691 ? -13.475 -16.036 2.155 1.00 67.56 691 SER A N 1
ATOM 5307 C CA . SER A 1 691 ? -14.847 -16.009 2.671 1.00 67.56 691 SER A CA 1
ATOM 5308 C C . SER A 1 691 ? -15.398 -17.412 2.958 1.00 67.56 691 SER A C 1
ATOM 5310 O O . SER A 1 691 ? -16.108 -17.593 3.945 1.00 67.56 691 SER A O 1
ATOM 5312 N N . SER A 1 692 ? -14.991 -18.430 2.190 1.00 67.38 692 SER A N 1
ATOM 5313 C CA . SER A 1 692 ? -15.537 -19.792 2.265 1.00 67.38 692 SER A CA 1
ATOM 5314 C C . SER A 1 692 ? -14.599 -20.826 2.914 1.00 67.38 692 SER A C 1
ATOM 5316 O O . SER A 1 692 ? -14.535 -21.965 2.451 1.00 67.38 692 SER A O 1
ATOM 5318 N N . ARG A 1 693 ? -13.852 -20.472 3.974 1.00 60.19 693 ARG A N 1
ATOM 5319 C CA . ARG A 1 693 ? -12.843 -21.366 4.602 1.00 60.19 693 ARG A CA 1
ATOM 5320 C C . ARG A 1 693 ? -13.344 -22.773 4.974 1.00 60.19 693 ARG A C 1
ATOM 5322 O O . ARG A 1 693 ? -12.520 -23.680 5.055 1.00 60.19 693 ARG A O 1
ATOM 5329 N N . ASP A 1 694 ? -14.650 -22.949 5.173 1.00 63.66 694 ASP A N 1
ATOM 5330 C CA . ASP A 1 694 ? -15.269 -24.227 5.554 1.00 63.66 694 ASP A CA 1
ATOM 5331 C C . ASP A 1 694 ? -16.043 -24.921 4.412 1.00 63.66 694 ASP A C 1
ATOM 5333 O O . ASP A 1 694 ? -16.555 -26.026 4.597 1.00 63.66 694 ASP A O 1
ATOM 5337 N N . GLU A 1 695 ? -16.135 -24.313 3.225 1.00 67.56 695 GLU A N 1
ATOM 5338 C CA . GLU A 1 695 ? -16.867 -24.878 2.086 1.00 67.56 695 GLU A CA 1
ATOM 5339 C C . GLU A 1 695 ? -15.926 -25.692 1.180 1.00 67.56 695 GLU A C 1
ATOM 5341 O O . GLU A 1 695 ? -14.775 -25.320 0.940 1.00 67.56 695 GLU A O 1
ATOM 5346 N N . ALA A 1 696 ? -16.394 -26.840 0.680 1.00 68.62 696 ALA A N 1
ATOM 5347 C CA . ALA A 1 696 ? -15.609 -27.655 -0.245 1.00 68.62 696 ALA A CA 1
ATOM 5348 C C . ALA A 1 696 ? -15.324 -26.871 -1.538 1.00 68.62 696 ALA A C 1
ATOM 5350 O O . ALA A 1 696 ? -16.220 -26.215 -2.068 1.00 68.62 696 ALA A O 1
ATOM 5351 N N . ILE A 1 697 ? -14.094 -26.974 -2.062 1.00 71.06 697 ILE A N 1
ATOM 5352 C CA . ILE A 1 697 ? -13.697 -26.335 -3.327 1.00 71.06 697 ILE A CA 1
ATOM 5353 C C . ILE A 1 697 ? -14.725 -26.713 -4.408 1.00 71.06 697 ILE A C 1
ATOM 5355 O O . ILE A 1 697 ? -14.941 -27.912 -4.623 1.00 71.06 697 ILE A O 1
ATOM 5359 N N . PRO A 1 698 ? -15.360 -25.737 -5.091 1.00 66.44 698 PRO A N 1
ATOM 5360 C CA . PRO A 1 698 ? -16.329 -26.031 -6.135 1.00 66.44 698 PRO A CA 1
ATOM 5361 C C . PRO A 1 698 ? -15.742 -26.999 -7.178 1.00 66.44 698 PRO A C 1
ATOM 5363 O O . PRO A 1 698 ? -14.613 -26.780 -7.624 1.00 66.44 698 PRO A O 1
ATOM 5366 N N . PRO A 1 699 ? -16.481 -28.035 -7.629 1.00 72.25 699 PRO A N 1
ATOM 5367 C CA . PRO A 1 699 ? -15.952 -29.056 -8.542 1.00 72.25 699 PRO A CA 1
ATOM 5368 C C . PRO A 1 699 ? -15.326 -28.483 -9.821 1.00 72.25 699 PRO A C 1
ATOM 5370 O O . PRO A 1 699 ? -14.364 -29.030 -10.347 1.00 72.25 699 PRO A O 1
ATOM 5373 N N . GLN A 1 700 ? -15.839 -27.344 -10.293 1.00 68.81 700 GLN A N 1
ATOM 5374 C CA . GLN A 1 700 ? -15.324 -26.619 -11.459 1.00 68.81 700 GLN A CA 1
ATOM 5375 C C . GLN A 1 700 ? -13.887 -26.091 -11.289 1.00 68.81 700 GLN A C 1
ATOM 5377 O O . GLN A 1 700 ? -13.177 -25.943 -12.278 1.00 68.81 700 GLN A O 1
ATOM 5382 N N . TYR A 1 701 ? -13.435 -25.854 -10.054 1.00 75.19 701 TYR A N 1
ATOM 5383 C CA . TYR A 1 701 ? -12.076 -25.392 -9.751 1.00 75.19 701 TYR A CA 1
ATOM 5384 C C . TYR A 1 701 ? -11.168 -26.494 -9.223 1.00 75.19 701 TYR A C 1
ATOM 5386 O O . TYR A 1 701 ? -9.972 -26.266 -9.061 1.00 75.19 701 TYR A O 1
ATOM 5394 N N . GLN A 1 702 ? -11.702 -27.686 -8.964 1.00 77.94 702 GLN A N 1
ATOM 5395 C CA . GLN A 1 702 ? -10.944 -28.769 -8.352 1.00 77.94 702 GLN A CA 1
ATOM 5396 C C . GLN A 1 702 ? -9.722 -29.143 -9.203 1.00 77.94 702 GLN A C 1
ATOM 5398 O O . GLN A 1 702 ? -8.605 -29.143 -8.700 1.00 77.94 702 GLN A O 1
ATOM 5403 N N . ASP A 1 703 ? -9.901 -29.290 -10.519 1.00 77.31 703 ASP A N 1
ATOM 5404 C CA . ASP A 1 703 ? -8.804 -29.570 -11.455 1.00 77.31 703 ASP A CA 1
ATOM 5405 C C . ASP A 1 703 ? -7.757 -28.446 -11.529 1.00 77.31 703 ASP A C 1
ATOM 5407 O O . ASP A 1 703 ? -6.576 -28.713 -11.773 1.00 77.31 703 ASP A O 1
ATOM 5411 N N . LEU A 1 704 ? -8.179 -27.185 -11.370 1.00 73.94 704 LEU A N 1
ATOM 5412 C CA . LEU A 1 704 ? -7.286 -26.022 -11.380 1.00 73.94 704 LEU A CA 1
ATOM 5413 C C . LEU A 1 704 ? -6.468 -25.962 -10.092 1.00 73.94 704 LEU A C 1
ATOM 5415 O O . LEU A 1 704 ? -5.248 -25.810 -10.151 1.00 73.94 704 LEU A O 1
ATOM 5419 N N . VAL A 1 705 ? -7.121 -26.141 -8.944 1.00 75.44 705 VAL A N 1
ATOM 5420 C CA . VAL A 1 705 ? -6.472 -26.176 -7.631 1.00 75.44 705 VAL A CA 1
ATOM 5421 C C . VAL A 1 705 ? -5.535 -27.381 -7.522 1.00 75.44 705 VAL A C 1
ATOM 5423 O O . VAL A 1 705 ? -4.408 -27.234 -7.052 1.00 75.44 705 VAL A O 1
ATOM 5426 N N . ASP A 1 706 ? -5.929 -28.545 -8.038 1.00 82.38 706 ASP A N 1
ATOM 5427 C CA . ASP A 1 706 ? -5.095 -29.748 -8.054 1.00 82.38 706 ASP A CA 1
ATOM 5428 C C . ASP A 1 706 ? -3.868 -29.574 -8.957 1.00 82.38 706 ASP A C 1
ATOM 5430 O O . ASP A 1 706 ? -2.739 -29.835 -8.523 1.00 82.38 706 ASP A O 1
ATOM 5434 N N . ARG A 1 707 ? -4.043 -29.056 -10.186 1.00 74.94 707 ARG A N 1
ATOM 5435 C CA . ARG A 1 707 ? -2.910 -28.694 -11.060 1.00 74.94 707 ARG A CA 1
ATOM 5436 C C . ARG A 1 707 ? -2.001 -27.675 -10.391 1.00 74.94 707 ARG A C 1
ATOM 5438 O O . ARG A 1 707 ? -0.781 -27.796 -10.477 1.00 74.94 707 ARG A O 1
ATOM 5445 N N . TYR A 1 708 ? -2.571 -26.699 -9.700 1.00 71.69 708 TYR A N 1
ATOM 5446 C CA . TYR A 1 708 ? -1.811 -25.674 -9.008 1.00 71.69 708 TYR A CA 1
ATOM 5447 C C . TYR A 1 708 ? -0.989 -26.242 -7.845 1.00 71.69 708 TYR A C 1
ATOM 5449 O O . TYR A 1 708 ? 0.220 -26.012 -7.770 1.00 71.69 708 TYR A O 1
ATOM 5457 N N . HIS A 1 709 ? -1.589 -27.062 -6.980 1.00 76.81 709 HIS A N 1
ATOM 5458 C CA . HIS A 1 709 ? -0.858 -27.771 -5.930 1.00 76.81 709 HIS A CA 1
ATOM 5459 C C . HIS A 1 709 ? 0.224 -28.681 -6.512 1.00 76.81 709 HIS A C 1
ATOM 5461 O O . HIS A 1 709 ? 1.318 -28.785 -5.947 1.00 76.81 709 HIS A O 1
ATOM 5467 N N . GLN A 1 710 ? -0.032 -29.294 -7.668 1.00 79.75 710 GLN A N 1
ATOM 5468 C CA . GLN A 1 710 ? 0.968 -30.073 -8.380 1.00 79.75 710 GLN A CA 1
ATOM 5469 C C . GLN A 1 710 ? 2.141 -29.195 -8.842 1.00 79.75 710 GLN A C 1
ATOM 5471 O O . GLN A 1 710 ? 3.289 -29.560 -8.572 1.00 79.75 710 GLN A O 1
ATOM 5476 N N . VAL A 1 711 ? 1.882 -28.024 -9.435 1.00 75.62 711 VAL A N 1
ATOM 5477 C CA . VAL A 1 711 ? 2.914 -27.054 -9.842 1.00 75.62 711 VAL A CA 1
ATOM 5478 C C . VAL A 1 711 ? 3.715 -26.577 -8.634 1.00 75.62 711 VAL A C 1
ATOM 5480 O O . VAL A 1 711 ? 4.929 -26.774 -8.627 1.00 75.62 711 VAL A O 1
ATOM 5483 N N . LEU A 1 712 ? 3.071 -26.094 -7.568 1.00 70.81 712 LEU A N 1
ATOM 5484 C CA . LEU A 1 712 ? 3.753 -25.673 -6.336 1.00 70.81 712 LEU A CA 1
ATOM 5485 C C . LEU A 1 712 ? 4.615 -26.791 -5.736 1.00 70.81 712 LEU A C 1
ATOM 5487 O O . LEU A 1 712 ? 5.753 -26.567 -5.312 1.00 70.81 712 LEU A O 1
ATOM 5491 N N . SER A 1 713 ? 4.104 -28.025 -5.727 1.00 75.38 713 SER A N 1
ATOM 5492 C CA . SER A 1 713 ? 4.860 -29.178 -5.234 1.00 75.38 713 SER A CA 1
ATOM 5493 C C . SER A 1 713 ? 6.067 -29.506 -6.122 1.00 75.38 713 SER A C 1
ATOM 5495 O O . SER A 1 713 ? 7.086 -29.999 -5.627 1.00 75.38 713 SER A O 1
ATOM 5497 N N . SER A 1 714 ? 5.975 -29.236 -7.427 1.00 76.38 714 SER A N 1
ATOM 5498 C CA . SER A 1 714 ? 7.039 -29.472 -8.402 1.00 76.38 714 SER A CA 1
ATOM 5499 C C . SER A 1 714 ? 8.096 -28.360 -8.392 1.00 76.38 714 SER A C 1
ATOM 5501 O O . SER A 1 714 ? 9.290 -28.664 -8.375 1.00 76.38 714 SER A O 1
ATOM 5503 N N . GLU A 1 715 ? 7.690 -27.096 -8.266 1.00 71.88 715 GLU A N 1
ATOM 5504 C CA . GLU A 1 715 ? 8.579 -25.940 -8.136 1.00 71.88 715 GLU A CA 1
ATOM 5505 C C . GLU A 1 715 ? 9.338 -25.967 -6.810 1.00 71.88 715 GLU A C 1
ATOM 5507 O O . GLU A 1 715 ? 10.556 -25.778 -6.783 1.00 71.88 715 GLU A O 1
ATOM 5512 N N . GLY A 1 716 ? 8.664 -26.319 -5.708 1.00 70.50 716 GLY A N 1
ATOM 5513 C CA . GLY A 1 716 ? 9.319 -26.540 -4.419 1.00 70.50 716 GLY A CA 1
ATOM 5514 C C . GLY A 1 716 ? 10.378 -27.651 -4.473 1.00 70.50 716 GLY A C 1
ATOM 5515 O O . GLY A 1 716 ? 11.393 -27.583 -3.774 1.00 70.50 716 GLY A O 1
ATOM 5516 N N . LYS A 1 717 ? 10.193 -28.660 -5.338 1.00 73.62 717 LYS A N 1
ATOM 5517 C CA . LYS A 1 717 ? 11.193 -29.711 -5.599 1.00 73.62 717 LYS A CA 1
ATOM 5518 C C . LYS A 1 717 ? 12.325 -29.234 -6.512 1.00 73.62 717 LYS A C 1
ATOM 5520 O O . LYS A 1 717 ? 13.464 -29.638 -6.282 1.00 73.62 717 LYS A O 1
ATOM 5525 N N . GLN A 1 718 ? 12.048 -28.406 -7.520 1.00 64.81 718 GLN A N 1
ATOM 5526 C CA . GLN A 1 718 ? 13.078 -27.840 -8.399 1.00 64.81 718 GLN A CA 1
ATOM 5527 C C . GLN A 1 718 ? 13.971 -26.832 -7.667 1.00 64.81 718 GLN A C 1
ATOM 5529 O O . GLN A 1 718 ? 15.189 -26.942 -7.776 1.00 64.81 718 GLN A O 1
ATOM 5534 N N . ARG A 1 719 ? 13.411 -25.938 -6.837 1.00 57.84 719 ARG A N 1
ATOM 5535 C CA . ARG A 1 719 ? 14.208 -25.034 -5.985 1.00 57.84 719 ARG A CA 1
ATOM 5536 C C . ARG A 1 719 ? 15.137 -25.809 -5.048 1.00 57.84 719 ARG A C 1
ATOM 5538 O O . ARG A 1 719 ? 16.336 -25.567 -5.043 1.00 57.84 719 ARG A O 1
ATOM 5545 N N . LYS A 1 720 ? 14.636 -26.858 -4.382 1.00 64.62 720 LYS A N 1
ATOM 5546 C CA . LYS A 1 720 ? 15.467 -27.750 -3.544 1.00 64.62 720 LYS A CA 1
ATOM 5547 C C . LYS A 1 720 ? 16.561 -28.514 -4.302 1.00 64.62 720 LYS A C 1
ATOM 5549 O O . LYS A 1 720 ? 17.470 -29.030 -3.658 1.00 64.62 720 LYS A O 1
ATOM 5554 N N . LYS A 1 721 ? 16.452 -28.665 -5.626 1.00 69.25 721 LYS A N 1
ATOM 5555 C CA . LYS A 1 721 ? 17.501 -29.255 -6.473 1.00 69.25 721 LYS A CA 1
ATOM 5556 C C . LYS A 1 721 ? 18.514 -28.228 -6.976 1.00 69.25 721 LYS A C 1
ATOM 5558 O O . LYS A 1 721 ? 19.593 -28.643 -7.352 1.00 69.25 721 LYS A O 1
ATOM 5563 N N . LEU A 1 722 ? 18.155 -26.946 -7.026 1.00 52.41 722 LEU A N 1
ATOM 5564 C CA . LEU A 1 722 ? 19.069 -25.848 -7.359 1.00 52.41 722 LEU A CA 1
ATOM 5565 C C . LEU A 1 722 ? 19.871 -25.385 -6.134 1.00 52.41 722 LEU A C 1
ATOM 5567 O O . LEU A 1 722 ? 20.998 -24.930 -6.288 1.00 52.41 722 LEU A O 1
ATOM 5571 N N . ASP A 1 723 ? 19.311 -25.549 -4.932 1.00 52.69 723 ASP A N 1
ATOM 5572 C CA . ASP A 1 723 ? 19.994 -25.278 -3.657 1.00 52.69 723 ASP A CA 1
ATOM 5573 C C . ASP A 1 723 ? 20.919 -26.427 -3.192 1.00 52.69 723 ASP A C 1
ATOM 5575 O O . ASP A 1 723 ? 21.637 -26.279 -2.202 1.00 52.69 723 ASP A O 1
ATOM 5579 N N . LYS A 1 724 ? 20.885 -27.582 -3.871 1.00 51.94 724 LYS A N 1
ATOM 5580 C CA . LYS A 1 724 ? 21.780 -28.730 -3.651 1.00 51.94 724 LYS A CA 1
ATOM 5581 C C . LYS A 1 724 ? 22.783 -28.831 -4.784 1.00 51.94 724 LYS A C 1
ATOM 5583 O O . LYS A 1 724 ? 23.942 -29.183 -4.477 1.00 51.94 724 LYS A O 1
#

pLDDT: mean 82.95, std 19.87, range [29.0, 98.44]

Sequence (724 aa):
MAKDFLEAAEELKTTGKLSPQTRASLEKVLPLEHFELAQTDSVMYYAFAEDNKPELAQRTQTDLRFIDIRPFKRTYRILDANGMPTEQQGPPLKSLEELIARQRYALNRTIQIARRFTHTQTADLSGVDALIKFEAELAKSTRELAEGLQARGIDDTELLYQAETAMLGATDSLSAGKYDTATLQQRDALKNLIEGRNRIQMSIQKNPNRAQLAALRQFDRIQRQKLRRPKSDEEEAKEVVRRLEELADREEFVYKTLGGEDGSAKGDNAAGKPMGEPKEPMKGEGKGAAEGTPKGEPKKEEGKEPADKTGEKTGEEKPGDKPGDKPEEKGPLTARELEDKQLDIALEAREIEKTLGGLQGITDLAKERMAVAAKAAEETGSALGKGDLAEAQKGAEGAGKQFRELSQQVQALLAEEQAQRIAAAEQMASQLAREQKDFADRLASETEGSGGEGKPKKKNEEKRPGKGEEKKKDGDKYKMPGLDGQAEDIAEKATTLADVLGAAAKANTPEDQASAKKVQELVGKLKLDELTQRLQDLPGQVGAGKMQEAKAAAGDGSERMEAAAEQLSALHRSIVAPKVDELAKLEAKLNGLGEELTQLDTPTEITGWHMDATALLEELEKAGVTEELRKEFLEEMKKAGWGPEMKKGWNWSRVEGGYYAAPAGYRILISRLLDATRGRIQDLMLGELASSRDEAIPPQYQDLVDRYHQVLSSEGKQRKKLDK

Foldseek 3Di:
DVVLVVVQVVCCVPPVDGDPVSVVVVVVDDPCVVPPDDLLDKDKDKDWDWQPDPPDIDIDIDFIDIDRRHPPDPDDPPPDPPDDSPPPLDDFLVLLVLLLVLLSVLLRLLVVQVVCCVVPVDHPVVSLVVSLVSLLVSLVLLVVLLVLCVVLPQPLSVLSPLLSVLSNQLSVCSVVVNSVSSSVSSVSSSSSSSVSRVSSSVSCVVDVDVVSSVSSVLVSVVSNVVSDDDDPLLVLLVVLLVLLLVLLVLLVVLLCLLVCVVVPPPPPPPDDDDDDDDDDDDDDDDDDDDDDDDDDDDDDDDDDDDDDDDDDDDDDDDDDDDPDDDPPPPPRDDLVNSLVSLVVSLSSLVVSLVSLVVRPQRDPVLSVLSVVLSVLSVVLSVCSVVVVSVSNSVSSNVSSLSSNLSSLLSQLRSPPDLLSLLLSLLQLLLVLLVLLVVLLVVLVVVVVVVPDPPDDPPDDDPDDDDDDDDPDPPPPPPPDPPSLVSLVSSLVSLVSSVVSLVSSLDDPDPVSPVLSVLSVVLCVVLVSVVLSVLSNCLSVCVVVVVSVSNSVSSNSSSVSSNVSSVSSLVSSCVVLVVLLVLLVVLLVLLVVLLVLLVFAQDPVSVVVSVVSVLVSLVSCVVSVQDPVLSVVLVVLCVVQQDDPNNPPDGVWDQDPVNGTHDDPVNNVSSVVSSVSSVVSSCVSVVSSCVSCVPDDDPPVCPVVVVVVVVVVVVVVVVVVVVVD

Secondary structure (DSSP, 8-state):
-HHHHHHHHHHHHHHSS--HHHHHHHTT---GGGS---TT-EEEE--EEE---SS-PPEEEPPPEEEE---SSS------TTS------PPP-HHHHHHHHHHHHHHHHHHHHHHHHHHH----HHHHHHHHHHHHHHHHHHHHHHHHHHTTT----HHHHHHHHHHHHHHHHHHTT-HHHHHHHHHHHHHHHHHHHHHHHHHHHH---HHHHHHHHHHHHHHHHHHSPPPPHHHHHHHHHHHHHHHHHHHHHHHHHHHTSGGG------------PPPPPP----------------------------------PPPP-PPP-PPP-PPPPPHHHHHHHHHHHHHHHHHHHHHHHH-TT--HHHHHHHHHHHHHHHHHHHHHHHT-HHHHHHHHHHHHHHHHHHHHHHHHHT-SSHHHHHHHHHHHHHHHHHHHHHHHHHHHHHHHHT-----------------------TTSTT--TTHHHHHHHHHHHHHHHHHHHHHHTS-SSSTTHHHHHHHHHHHHHHTHHHHHHHHHTHHHHHHTT-HHHHHHHHHHHHHHHHHHHHHHHHHHHHHHHHHHHHHHHHHHHHHHHHHHTT-B-SHHHHHHHHHHHHHHHHHHHHTT--HHHHHHHHHHHHHTT-STT--S----EEPTTSSEEPPHHHHHHHHHHHHHHHHHHHHHHHHHHHH-TTSPPPHHHHHHHHHHHHHHHHHHHHHHHH--

Radius of gyration: 36.43 Å; chains: 1; bounding box: 96×96×108 Å